Protein AF-0000000079764086 (afdb_homodimer)

Foldseek 3Di:
DLQCVLVVLCVVQPHDLVRLCVQLVHDSVVNNCCNVVNDPDALSSLQSSCQSSQAFSQCSQCPPVLLPLCPDPPPDDLQPQAFFDPVSWRWDDGPPFQKIKTKGGHQAHSVRDGDQKTKIKIKAAAFGKPDPFWHFRAPKKKKKAWQDAWKWKDWDPDIDIAHHGDMDIGGGPITMIMHGNGNGITMMMMMIRGRRD/DLQCVLVVLCVVQPHDLVRLCVQLVHDSVVNVCCNVVVDPDALSSLQSSCQSSQAFSQCSQCPPVLLPLCPDPPPDDLQPQAAFDPVSWRWDDGPPFQKIKTKGGHQAHSVRDGDQKTKIKIKAAAFGKPDPFWHFRAPKKKKKAWQDAWKWKDWDPDIDIAHHGDMDIGGGPITMIMHGNGNGMTMMMMMIRGRRD

Radius of gyration: 22.34 Å; Cα contacts (8 Å, |Δi|>4): 907; chains: 2; bounding box: 45×71×51 Å

Secondary structure (DSSP, 8-state):
-HHHHHHHHHHHTT--HHHHHHHHT--HHHHHHHHTTSSPPPHHHHHHHHHHHTS-HHHHHHTTTTTS----S----GGGGGEE-GGG-EEEE-TTSSEEEEE-S-SB-TTSPBPS-EEEEEEE-TT-BS-SS-B--SS--EEEEEEESEEEEEETTEEEEEETT-EEEE-TT--EEEEE-SSS-EEEEEEESS---/-HHHHHHHHHHHTT--HHHHHHHHT--HHHHHHHHTTSSPPPHHHHHHHHHHHTS-HHHHHHTTTTTS----S----GGGGGEE-GGG-EEEE-TTSSEEEEE-S-SB-TTSPBPS-EEEEEEE-TT-BS-SS-B--SS--EEEEEEESEEEEEETTEEEEEETT-EEEE-TT--EEEEE-SSS-EEEEEEESS---

Sequence (394 aa):
MYGSRIREMRKKRGLTLKEVAEATGYTIGHISQIERDLKSPSLVALRKIAACLDCSEVWLIMGDSELSVESSEEKNNSKETYLVRKEKRIPMKIPEIDVSYSIFTPSKLPDSKEAQMTGLIVRLNPNTWVTEQMISHGNYDESLLLLKGELELRMDNSTYVIHEGDSFYIPKNCLHNYMNTSDEEATIIVYFSQLVYMYGSRIREMRKKRGLTLKEVAEATGYTIGHISQIERDLKSPSLVALRKIAACLDCSEVWLIMGDSELSVESSEEKNNSKETYLVRKEKRIPMKIPEIDVSYSIFTPSKLPDSKEAQMTGLIVRLNPNTWVTEQMISHGNYDESLLLLKGELELRMDNSTYVIHEGDSFYIPKNCLHNYMNTSDEEATIIVYFSQLVY

Nearest PDB structures (foldseek):
  6o2d-assembly1_A  TM=9.351E-01  e=8.372E-08  Schizosaccharomyces pombe
  6o2d-assembly1_B  TM=9.436E-01  e=1.003E-07  Schizosaccharomyces pombe
  5fq0-assembly1_A  TM=8.465E-01  e=7.064E-09  Halomonas sp.
  5fpx-assembly1_A  TM=8.410E-01  e=8.465E-09  Yersinia enterocolitica subsp. enterocolitica 8081
  2gu9-assembly1_B  TM=8.066E-01  e=5.489E-08  Xanthomonas campestris

Structure (mmCIF, N/CA/C/O backbone):
data_AF-0000000079764086-model_v1
#
loop_
_entity.id
_entity.type
_entity.pdbx_description
1 polymer 'XRE family transcriptional regulator'
#
loop_
_atom_site.group_PDB
_atom_site.id
_atom_site.type_symbol
_atom_site.label_atom_id
_atom_site.label_alt_id
_atom_site.label_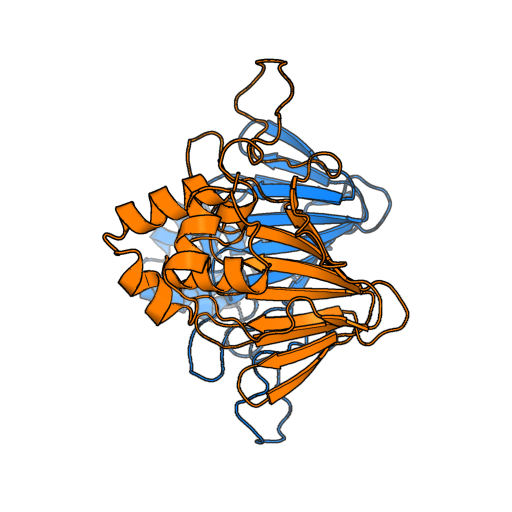comp_id
_atom_site.label_asym_id
_atom_site.label_entity_id
_atom_site.label_seq_id
_atom_site.pdbx_PDB_ins_code
_atom_site.Cartn_x
_atom_site.Cartn_y
_atom_site.Cartn_z
_atom_site.occupancy
_atom_site.B_iso_or_equiv
_atom_site.auth_seq_id
_atom_site.auth_comp_id
_atom_site.auth_asym_id
_atom_site.auth_atom_id
_atom_site.pdbx_PDB_model_num
ATOM 1 N N . MET A 1 1 ? -7.965 26.75 -2.096 1 57.19 1 MET A N 1
ATOM 2 C CA . MET A 1 1 ? -7.59 27.094 -0.727 1 57.19 1 MET A CA 1
ATOM 3 C C . MET A 1 1 ? -8.188 26.109 0.267 1 57.19 1 MET A C 1
ATOM 5 O O . MET A 1 1 ? -9.219 25.5 -0.009 1 57.19 1 MET A O 1
ATOM 9 N N . TYR A 1 2 ? -7.457 25.703 1.387 1 72.12 2 TYR A N 1
ATOM 10 C CA . TYR A 1 2 ? -7.828 24.656 2.332 1 72.12 2 TYR A CA 1
ATOM 11 C C . TYR A 1 2 ? -9.039 25.062 3.156 1 72.12 2 TYR A C 1
ATOM 13 O O . TYR A 1 2 ? -9.812 24.219 3.607 1 72.12 2 TYR A O 1
ATOM 21 N N . GLY A 1 3 ? -9.289 26.438 3.16 1 82.62 3 GLY A N 1
ATOM 22 C CA . GLY A 1 3 ? -10.281 26.938 4.09 1 82.62 3 GLY A CA 1
ATOM 23 C C . GLY A 1 3 ? -11.695 26.516 3.736 1 82.62 3 GLY A C 1
ATOM 24 O O . GLY A 1 3 ? -12.453 26.078 4.605 1 82.62 3 GLY A O 1
ATOM 25 N N . SER A 1 4 ? -11.977 26.609 2.471 1 85.5 4 SER A N 1
ATOM 26 C CA . SER A 1 4 ? -13.328 26.266 2.039 1 85.5 4 SER A CA 1
ATOM 27 C C . SER A 1 4 ? -13.609 24.781 2.248 1 85.5 4 SER A C 1
ATOM 29 O O . SER A 1 4 ? -14.727 24.391 2.598 1 85.5 4 SER A O 1
ATOM 31 N N . ARG A 1 5 ? -12.633 24 2.086 1 82 5 ARG A N 1
ATOM 32 C CA . ARG A 1 5 ? -12.797 22.562 2.264 1 82 5 ARG A CA 1
ATOM 33 C C . ARG A 1 5 ? -12.984 22.203 3.736 1 82 5 ARG A C 1
ATOM 35 O O . ARG A 1 5 ? -13.797 21.328 4.07 1 82 5 ARG A O 1
ATOM 42 N N . ILE A 1 6 ? -12.297 22.906 4.488 1 88.25 6 ILE A N 1
ATOM 43 C CA . ILE A 1 6 ? -12.43 22.719 5.926 1 88.25 6 ILE A CA 1
ATOM 44 C C . ILE A 1 6 ? -13.844 23.078 6.371 1 88.25 6 ILE A C 1
ATOM 46 O O . ILE A 1 6 ? -14.492 22.328 7.102 1 88.25 6 ILE A O 1
ATOM 50 N N . ARG A 1 7 ? -14.258 24.188 5.852 1 89.94 7 ARG A N 1
ATOM 51 C CA . ARG A 1 7 ? -15.602 24.656 6.18 1 89.94 7 ARG A CA 1
ATOM 52 C C . ARG A 1 7 ? -16.656 23.656 5.699 1 89.94 7 ARG A C 1
ATOM 54 O O . ARG A 1 7 ? -17.578 23.328 6.438 1 89.94 7 ARG A O 1
ATOM 61 N N . GLU A 1 8 ? -16.5 23.219 4.543 1 87.25 8 GLU A N 1
ATOM 62 C CA . GLU A 1 8 ? -17.438 22.266 3.949 1 87.25 8 GLU A CA 1
ATOM 63 C C . GLU A 1 8 ? -17.5 20.969 4.762 1 87.25 8 GLU A C 1
ATOM 65 O O . GLU A 1 8 ? -18.578 20.469 5.051 1 87.25 8 GLU A O 1
ATOM 70 N N . MET A 1 9 ? -16.375 20.469 5.09 1 86.31 9 MET A N 1
ATOM 71 C CA . MET A 1 9 ? -16.328 19.219 5.844 1 86.31 9 MET A CA 1
ATOM 72 C C . MET A 1 9 ? -16.906 19.406 7.242 1 86.31 9 MET A C 1
ATOM 74 O O . MET A 1 9 ? -17.594 18.531 7.758 1 86.31 9 MET A O 1
ATOM 78 N N . ARG A 1 10 ? -16.562 20.547 7.871 1 91.62 10 ARG A N 1
ATOM 79 C CA . ARG A 1 10 ? -17.125 20.844 9.188 1 91.62 10 ARG A CA 1
ATOM 80 C C . ARG A 1 10 ? -18.641 20.844 9.141 1 91.62 10 ARG A C 1
ATOM 82 O O . ARG A 1 10 ? -19.297 20.219 9.984 1 91.62 10 ARG A O 1
ATOM 89 N N . LYS A 1 11 ? -19.156 21.438 8.133 1 92.31 11 LYS A N 1
ATOM 90 C CA . LYS A 1 11 ? -20.609 21.516 7.977 1 92.31 11 LYS A CA 1
ATOM 91 C C . LYS A 1 11 ? -21.203 20.141 7.68 1 92.31 11 LYS A C 1
ATOM 93 O O . LYS A 1 11 ? -22.266 19.797 8.211 1 92.31 11 LYS A O 1
ATOM 98 N N . LYS A 1 12 ? -20.578 19.484 6.883 1 86.88 12 LYS A N 1
ATOM 99 C CA . LYS A 1 12 ? -21.031 18.125 6.535 1 86.88 12 LYS A CA 1
ATOM 100 C C . LYS A 1 12 ? -21.109 17.234 7.77 1 86.88 12 LYS A C 1
ATOM 102 O O . LYS A 1 12 ? -22 16.391 7.871 1 86.88 12 LYS A O 1
ATOM 107 N N . ARG A 1 13 ? -20.219 17.469 8.68 1 88.12 13 ARG A N 1
ATOM 108 C CA . ARG A 1 13 ? -20.156 16.656 9.891 1 88.12 13 ARG A CA 1
ATOM 109 C C . ARG A 1 13 ? -21.062 17.234 10.977 1 88.12 13 ARG A C 1
ATOM 111 O O . ARG A 1 13 ? -21.156 16.672 12.07 1 88.12 13 ARG A O 1
ATOM 118 N N . GLY A 1 14 ? -21.625 18.453 10.648 1 91.69 14 GLY A N 1
ATOM 119 C CA . GLY A 1 14 ? -22.531 19.094 11.578 1 91.69 14 GLY A CA 1
ATOM 120 C C . GLY A 1 14 ? -21.828 19.703 12.773 1 91.69 14 GLY A C 1
ATOM 121 O O . GLY A 1 14 ? -22.406 19.828 13.852 1 91.69 14 GLY A O 1
ATOM 122 N N . LEU A 1 15 ? -20.672 20 12.617 1 94 15 LEU A N 1
ATOM 123 C CA . LEU A 1 15 ? -19.906 20.562 13.734 1 94 15 LEU A CA 1
ATOM 124 C C . LEU A 1 15 ? -19.906 22.078 13.688 1 94 15 LEU A C 1
ATOM 126 O O . LEU A 1 15 ? -19.844 22.672 12.609 1 94 15 LEU A O 1
ATOM 130 N N . THR A 1 16 ? -19.953 22.688 14.875 1 94.62 16 THR A N 1
ATOM 131 C CA . THR A 1 16 ? -19.766 24.125 14.984 1 94.62 16 THR A CA 1
ATOM 132 C C . THR A 1 16 ? -18.297 24.5 15.047 1 94.62 16 THR A C 1
ATOM 134 O O . THR A 1 16 ? -17.438 23.625 15.266 1 94.62 16 THR A O 1
ATOM 137 N N . LEU A 1 17 ? -18.094 25.781 14.812 1 94.69 17 LEU A N 1
ATOM 138 C CA . LEU A 1 17 ? -16.719 26.25 14.969 1 94.69 17 LEU A CA 1
ATOM 139 C C . LEU A 1 17 ? -16.203 26 16.391 1 94.69 17 LEU A C 1
ATOM 141 O O . LEU A 1 17 ? -15.039 25.641 16.578 1 94.69 17 LEU A O 1
ATOM 145 N N . LYS A 1 18 ? -17.078 26.094 17.312 1 94.81 18 LYS A N 1
ATOM 146 C CA . LYS A 1 18 ? -16.75 25.875 18.719 1 94.81 18 LYS A CA 1
ATOM 147 C C . LYS A 1 18 ? -16.328 24.422 18.953 1 94.81 18 LYS A C 1
ATOM 149 O O . LYS A 1 18 ? -15.344 24.156 19.641 1 94.81 18 LYS A O 1
ATOM 154 N N . GLU A 1 19 ? -17.031 23.609 18.406 1 94.38 19 GLU A N 1
ATOM 155 C CA . GLU A 1 19 ? -16.75 22.188 18.578 1 94.38 19 GLU A CA 1
ATOM 156 C C . GLU A 1 19 ? -15.414 21.797 17.938 1 94.38 19 GLU A C 1
ATOM 158 O O . GLU A 1 19 ? -14.656 21.016 18.516 1 94.38 19 GLU A O 1
ATOM 163 N N . VAL A 1 20 ? -15.117 22.344 16.797 1 94.25 20 VAL A N 1
ATOM 164 C CA . VAL A 1 20 ? -13.844 22.078 16.141 1 94.25 20 VAL A CA 1
ATOM 165 C C . VAL A 1 20 ? -12.703 22.672 16.969 1 94.25 20 VAL A C 1
ATOM 167 O O . VAL A 1 20 ? -11.664 22.031 17.156 1 94.25 20 VAL A O 1
ATOM 170 N N . ALA A 1 21 ? -12.922 23.875 17.484 1 93.56 21 ALA A N 1
ATOM 171 C CA . ALA A 1 21 ? -11.922 24.547 18.297 1 93.56 21 ALA A CA 1
ATOM 172 C C . ALA A 1 21 ? -11.602 23.719 19.547 1 93.56 21 ALA A C 1
ATOM 174 O O . ALA A 1 21 ? -10.43 23.5 19.875 1 93.56 21 ALA A O 1
ATOM 175 N N . GLU A 1 22 ? -12.547 23.234 20.172 1 92.56 22 GLU A N 1
ATOM 176 C CA . GLU A 1 22 ? -12.375 22.438 21.375 1 92.56 22 GLU A CA 1
ATOM 177 C C . GLU A 1 22 ? -11.648 21.125 21.078 1 92.56 22 GLU A C 1
ATOM 179 O O . GLU A 1 22 ? -10.758 20.719 21.812 1 92.56 22 GLU A O 1
ATOM 184 N N . ALA A 1 23 ? -12.047 20.594 20 1 88.44 23 ALA A N 1
ATOM 185 C CA . ALA A 1 23 ? -11.484 19.297 19.641 1 88.44 23 ALA A CA 1
ATOM 186 C C . ALA A 1 23 ? -10.023 19.422 19.219 1 88.44 23 ALA A C 1
ATOM 188 O O . ALA A 1 23 ? -9.227 18.5 19.391 1 88.44 23 ALA A O 1
ATOM 189 N N . THR A 1 24 ? -9.68 20.516 18.641 1 89.06 24 THR A N 1
ATOM 190 C CA . THR A 1 24 ? -8.352 20.688 18.047 1 89.06 24 THR A CA 1
ATOM 191 C C . THR A 1 24 ? -7.434 21.422 19.016 1 89.06 24 THR A C 1
ATOM 193 O O . THR A 1 24 ? -6.215 21.438 18.828 1 89.06 24 THR A O 1
ATOM 196 N N . GLY A 1 25 ? -8.031 22.172 19.969 1 89 25 GLY A N 1
ATOM 197 C CA . GLY A 1 25 ? -7.25 22.953 20.922 1 89 25 GLY A CA 1
ATOM 198 C C . GLY A 1 25 ? -6.926 24.344 20.422 1 89 25 GLY A C 1
ATOM 199 O O . GLY A 1 25 ? -6.074 25.031 21 1 89 25 GLY A O 1
ATOM 200 N N . TYR A 1 26 ? -7.512 24.719 19.359 1 90.44 26 TYR A N 1
ATOM 201 C CA . TYR A 1 26 ? -7.336 26.062 18.828 1 90.44 26 TYR A CA 1
ATOM 202 C C . TYR A 1 26 ? -8.492 26.969 19.234 1 90.44 26 TYR A C 1
ATOM 204 O O . TYR A 1 26 ? -9.508 26.5 19.75 1 90.44 26 TYR A O 1
ATOM 212 N N . THR A 1 27 ? -8.312 28.219 19.062 1 93.25 27 THR A N 1
ATOM 213 C CA . THR A 1 27 ? -9.391 29.156 19.359 1 93.25 27 THR A CA 1
ATOM 214 C C . THR A 1 27 ? -10.391 29.203 18.203 1 93.25 27 THR A C 1
ATOM 216 O O . THR A 1 27 ? -10.055 28.875 17.062 1 93.25 27 THR A O 1
ATOM 219 N N . ILE A 1 28 ? -11.586 29.531 18.594 1 94.62 28 ILE A N 1
ATOM 220 C CA . ILE A 1 28 ? -12.641 29.688 17.594 1 94.62 28 ILE A CA 1
ATOM 221 C C . ILE A 1 28 ? -12.188 30.672 16.516 1 94.62 28 ILE A C 1
ATOM 223 O O . ILE A 1 28 ? -12.414 30.438 15.328 1 94.62 28 ILE A O 1
ATOM 227 N N . GLY A 1 29 ? -11.562 31.672 16.938 1 94.12 29 GLY A N 1
ATOM 228 C CA . GLY A 1 29 ? -11.062 32.656 16 1 94.12 29 GLY A CA 1
ATOM 229 C C . GLY A 1 29 ? -10.039 32.125 15.023 1 94.12 29 GLY A C 1
ATOM 230 O O . GLY A 1 29 ? -10.078 32.438 13.836 1 94.12 29 GLY A O 1
ATOM 231 N N . HIS A 1 30 ? -9.156 31.375 15.555 1 92.5 30 HIS A N 1
ATOM 232 C CA . HIS A 1 30 ? -8.117 30.781 14.727 1 92.5 30 HIS A CA 1
ATOM 233 C C . HIS A 1 30 ? -8.727 29.875 13.648 1 92.5 30 HIS A C 1
ATOM 235 O O . HIS A 1 30 ? -8.367 29.984 12.477 1 92.5 30 HIS A O 1
ATOM 241 N N . ILE A 1 31 ? -9.656 29.062 14.016 1 94.06 31 ILE A N 1
ATOM 242 C CA . ILE A 1 31 ? -10.32 28.156 13.078 1 94.06 31 ILE A CA 1
ATOM 243 C C . ILE A 1 31 ? -11.094 28.969 12.039 1 94.06 31 ILE A C 1
ATOM 245 O O . ILE A 1 31 ? -11.062 28.656 10.852 1 94.06 31 ILE A O 1
ATOM 249 N N . SER A 1 32 ? -11.75 29.938 12.5 1 93.62 32 SER A N 1
ATOM 250 C CA . SER A 1 32 ? -12.516 30.797 11.609 1 93.62 32 SER A CA 1
ATOM 251 C C . SER A 1 32 ? -11.617 31.453 10.555 1 93.62 32 SER A C 1
ATOM 253 O O . SER A 1 32 ? -11.977 31.5 9.375 1 93.62 32 SER A O 1
ATOM 255 N N . GLN A 1 33 ? -10.508 31.891 11.023 1 92.5 33 GLN A N 1
ATOM 256 C CA . GLN A 1 33 ? -9.578 32.531 10.094 1 92.5 33 GLN A CA 1
ATOM 257 C C . GLN A 1 33 ? -9.078 31.531 9.047 1 92.5 33 GLN A C 1
ATOM 259 O O . GLN A 1 33 ? -8.898 31.891 7.883 1 92.5 33 GLN A O 1
ATOM 264 N N . ILE A 1 34 ? -8.836 30.359 9.422 1 88.69 34 ILE A N 1
ATOM 265 C CA . ILE A 1 34 ? -8.375 29.312 8.516 1 88.69 34 ILE A CA 1
ATOM 266 C C . ILE A 1 34 ? -9.461 29.016 7.484 1 88.69 34 ILE A C 1
ATOM 268 O O . ILE A 1 34 ? -9.188 28.953 6.281 1 88.69 34 ILE A O 1
ATOM 272 N N . GLU A 1 35 ? -10.672 28.891 8.016 1 92.62 35 GLU A N 1
ATOM 273 C CA . GLU A 1 35 ? -11.773 28.562 7.121 1 92.62 35 GLU A CA 1
ATOM 274 C C . GLU A 1 35 ? -12.016 29.672 6.105 1 92.62 35 GLU A C 1
ATOM 276 O O . GLU A 1 35 ? -12.516 29.438 5.008 1 92.62 35 GLU A O 1
ATOM 281 N N . ARG A 1 36 ? -11.656 30.828 6.48 1 90.25 36 ARG A N 1
ATOM 282 C CA . ARG A 1 36 ? -11.867 31.984 5.625 1 90.25 36 ARG A CA 1
ATOM 283 C C . ARG A 1 36 ? -10.625 32.312 4.805 1 90.25 36 ARG A C 1
ATOM 285 O O . ARG A 1 36 ? -10.555 33.344 4.137 1 90.25 36 ARG A O 1
ATOM 292 N N . ASP A 1 37 ? -9.703 31.547 4.918 1 85.06 37 ASP A N 1
ATOM 293 C CA . ASP A 1 37 ? -8.445 31.656 4.184 1 85.06 37 ASP A CA 1
ATOM 294 C C . ASP A 1 37 ? -7.711 32.938 4.562 1 85.06 37 ASP A C 1
ATOM 296 O O . ASP A 1 37 ? -7.043 33.562 3.725 1 85.06 37 ASP A O 1
ATOM 300 N N . LEU A 1 38 ? -7.887 33.375 5.727 1 86.69 38 LEU A N 1
ATOM 301 C CA . LEU A 1 38 ? -7.184 34.531 6.238 1 86.69 38 LEU A CA 1
ATOM 302 C C . LEU A 1 38 ? -5.875 34.156 6.914 1 86.69 38 LEU A C 1
ATOM 304 O O . LEU A 1 38 ? -4.988 34.969 7.105 1 86.69 38 LEU A O 1
ATOM 308 N N . LYS A 1 39 ? -5.805 32.969 7.348 1 81.06 39 LYS A N 1
ATOM 309 C CA . LYS A 1 39 ? -4.602 32.375 7.934 1 81.06 39 LYS A CA 1
ATOM 310 C C . LYS A 1 39 ? -4.324 30.984 7.348 1 81.06 39 LYS A C 1
ATOM 312 O O . LYS A 1 39 ? -5.23 30.156 7.246 1 81.06 39 LYS A O 1
ATOM 317 N N . SER A 1 40 ? -3.152 30.766 6.918 1 74.88 40 SER A N 1
ATOM 318 C CA . SER A 1 40 ? -2.768 29.438 6.453 1 74.88 40 SER A CA 1
ATOM 319 C C . SER A 1 40 ? -2.461 28.5 7.625 1 74.88 40 SER A C 1
ATOM 321 O O . SER A 1 40 ? -1.66 28.844 8.5 1 74.88 40 SER A O 1
ATOM 323 N N . PRO A 1 41 ? -3.176 27.453 7.645 1 75.5 41 PRO A N 1
ATOM 324 C CA . PRO A 1 41 ? -2.9 26.547 8.758 1 75.5 41 PRO A CA 1
ATOM 325 C C . PRO A 1 41 ? -1.528 25.891 8.656 1 75.5 41 PRO A C 1
ATOM 327 O O . PRO A 1 41 ? -1.003 25.719 7.551 1 75.5 41 PRO A O 1
ATOM 330 N N . SER A 1 42 ? -0.991 25.688 9.859 1 66.5 42 SER A N 1
ATOM 331 C CA . SER A 1 42 ? 0.181 24.828 9.914 1 66.5 42 SER A CA 1
ATOM 332 C C . SER A 1 42 ? -0.185 23.375 9.594 1 66.5 42 SER A C 1
ATOM 334 O O . SER A 1 42 ? -1.365 23.031 9.547 1 66.5 42 SER A O 1
ATOM 336 N N . LEU A 1 43 ? 0.8 22.547 9.336 1 63.72 43 LEU A N 1
ATOM 337 C CA . LEU A 1 43 ? 0.548 21.141 9.07 1 63.72 43 LEU A CA 1
ATOM 338 C C . LEU A 1 43 ? -0.095 20.469 10.281 1 63.72 43 LEU A C 1
ATOM 340 O O . LEU A 1 43 ? -1.003 19.641 10.133 1 63.72 43 LEU A O 1
ATOM 344 N N . VAL A 1 44 ? 0.4 20.969 11.367 1 65.75 44 VAL A N 1
ATOM 345 C CA . VAL A 1 44 ? -0.146 20.406 12.594 1 65.75 44 VAL A CA 1
ATOM 346 C C . VAL A 1 44 ? -1.624 20.766 12.719 1 65.75 44 VAL A C 1
ATOM 348 O O . VAL A 1 44 ? -2.453 19.906 13.039 1 65.75 44 VAL A O 1
ATOM 351 N N . ALA A 1 45 ? -1.869 22.031 12.453 1 74.75 45 ALA A N 1
ATOM 352 C CA . ALA A 1 45 ? -3.258 22.469 12.523 1 74.75 45 ALA A CA 1
ATOM 353 C C . ALA A 1 45 ? -4.129 21.734 11.523 1 74.75 45 ALA A C 1
ATOM 355 O O . ALA A 1 45 ? -5.234 21.297 11.852 1 74.75 45 ALA A O 1
ATOM 356 N N . LEU A 1 46 ? -3.6 21.531 10.312 1 74.31 46 LEU A N 1
ATOM 357 C CA . LEU A 1 46 ? -4.355 20.859 9.258 1 74.31 46 LEU A CA 1
ATOM 358 C C . LEU A 1 46 ? -4.625 19.406 9.625 1 74.31 46 LEU A C 1
ATOM 360 O O . LEU A 1 46 ? -5.723 18.891 9.391 1 74.31 46 LEU A O 1
ATOM 364 N N . ARG A 1 47 ? -3.705 18.906 10.156 1 70.69 47 ARG A N 1
ATOM 365 C CA . ARG A 1 47 ? -3.84 17.5 10.562 1 70.69 47 ARG A CA 1
ATOM 366 C C . ARG A 1 47 ? -4.875 17.359 11.672 1 70.69 47 ARG A C 1
ATOM 368 O O . ARG A 1 47 ? -5.703 16.438 11.641 1 70.69 47 ARG A O 1
ATOM 375 N N . LYS A 1 48 ? -4.738 18.219 12.672 1 76.56 48 LYS A N 1
ATOM 376 C CA . LYS A 1 48 ? -5.715 18.188 13.766 1 76.56 48 LYS A CA 1
ATOM 377 C C . LYS A 1 48 ? -7.129 18.422 13.242 1 76.56 48 LYS A C 1
ATOM 379 O O . LYS A 1 48 ? -8.07 17.734 13.664 1 76.56 48 LYS A O 1
ATOM 384 N N . ILE A 1 49 ? -7.152 19.359 12.344 1 85 49 ILE A N 1
ATOM 385 C CA . ILE A 1 49 ? -8.453 19.672 11.773 1 85 49 ILE A CA 1
ATOM 386 C C . ILE A 1 49 ? -8.969 18.484 10.969 1 85 49 ILE A C 1
ATOM 388 O O . ILE A 1 49 ? -10.133 18.094 11.102 1 85 49 ILE A O 1
ATOM 392 N N . ALA A 1 50 ? -8.086 17.938 10.227 1 80.44 50 ALA A N 1
ATOM 393 C CA . ALA A 1 50 ? -8.469 16.781 9.414 1 80.44 50 ALA A CA 1
ATOM 394 C C . ALA A 1 50 ? -8.93 15.625 10.297 1 80.44 50 ALA A C 1
ATOM 396 O O . ALA A 1 50 ? -9.93 14.961 9.992 1 80.44 50 ALA A O 1
ATOM 397 N N . ALA A 1 51 ? -8.242 15.414 11.32 1 74.62 51 ALA A N 1
ATOM 398 C CA . ALA A 1 51 ? -8.602 14.359 12.266 1 74.62 51 ALA A CA 1
ATOM 399 C C . ALA A 1 51 ? -9.953 14.633 12.906 1 74.62 51 ALA A C 1
ATOM 401 O O . ALA A 1 51 ? -10.789 13.727 13.008 1 74.62 51 ALA A O 1
ATOM 402 N N . CYS A 1 52 ? -10.109 15.836 13.305 1 81.62 52 CYS A N 1
ATOM 403 C CA . CYS A 1 52 ? -11.367 16.25 13.914 1 81.62 52 CYS A CA 1
ATOM 404 C C . CYS A 1 52 ? -12.531 16.047 12.953 1 81.62 52 CYS A C 1
ATOM 406 O O . CYS A 1 52 ? -13.609 15.617 13.367 1 81.62 52 CYS A O 1
ATOM 408 N N . LEU A 1 53 ? -12.242 16.344 11.719 1 85.06 53 LEU A N 1
ATOM 409 C CA . LEU A 1 53 ? -13.297 16.297 10.719 1 85.06 53 LEU A CA 1
ATOM 410 C C . LEU A 1 53 ? -13.383 14.914 10.086 1 85.06 53 LEU A C 1
ATOM 412 O O . LEU A 1 53 ? -14.242 14.672 9.234 1 85.06 53 LEU A O 1
ATOM 416 N N . ASP A 1 54 ? -12.508 14.117 10.5 1 75.06 54 ASP A N 1
ATOM 417 C CA . ASP A 1 54 ? -12.461 12.742 10.008 1 75.06 54 ASP A CA 1
ATOM 418 C C . ASP A 1 54 ? -12.32 12.711 8.484 1 75.06 54 ASP A C 1
ATOM 420 O O . ASP A 1 54 ? -13.094 12.047 7.801 1 75.06 54 ASP A O 1
ATOM 424 N N . CYS A 1 55 ? -11.438 13.516 8.016 1 71.12 55 CYS A N 1
ATOM 425 C CA . CYS A 1 55 ? -11.195 13.539 6.578 1 71.12 55 CYS A CA 1
ATOM 426 C C . CYS A 1 55 ? -9.695 13.484 6.285 1 71.12 55 CYS A C 1
ATOM 428 O O . CYS A 1 55 ? -8.875 13.547 7.199 1 71.12 55 CYS A O 1
ATOM 430 N N . SER A 1 56 ? -9.484 13.273 5.066 1 63.56 56 SER A N 1
ATOM 431 C CA . SER A 1 56 ? -8.109 13.156 4.609 1 63.56 56 SER A CA 1
ATOM 432 C C . SER A 1 56 ? -7.383 14.5 4.68 1 63.56 56 SER A C 1
ATOM 434 O O . SER A 1 56 ? -7.91 15.516 4.238 1 63.56 56 SER A O 1
ATOM 436 N N . GLU A 1 57 ? -6.273 14.438 5.363 1 67.25 57 GLU A N 1
ATOM 437 C CA . GLU A 1 57 ? -5.402 15.609 5.367 1 67.25 57 GLU A CA 1
ATOM 438 C C . GLU A 1 57 ? -4.992 15.992 3.947 1 67.25 57 GLU A C 1
ATOM 440 O O . GLU A 1 57 ? -4.898 17.172 3.625 1 67.25 57 GLU A O 1
ATOM 445 N N . VAL A 1 58 ? -4.82 15.016 3.275 1 60.47 58 VAL A N 1
ATOM 446 C CA . VAL A 1 58 ? -4.3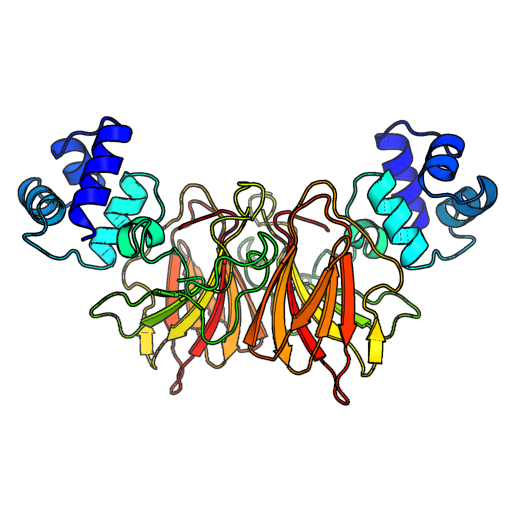67 15.234 1.905 1 60.47 58 VAL A CA 1
ATOM 447 C C . VAL A 1 58 ? -5.461 15.945 1.11 1 60.47 58 VAL A C 1
ATOM 449 O O . VAL A 1 58 ? -5.184 16.891 0.367 1 60.47 58 VAL A O 1
ATOM 452 N N . TRP A 1 59 ? -6.594 15.469 1.296 1 64.5 59 TRP A N 1
ATOM 453 C CA . TRP A 1 59 ? -7.719 16.094 0.607 1 64.5 59 TRP A CA 1
ATOM 454 C C . TRP A 1 59 ? -7.867 17.562 1.026 1 64.5 59 TRP A C 1
ATOM 456 O O . TRP A 1 59 ? -8.148 18.422 0.195 1 64.5 59 TRP A O 1
ATOM 466 N N . LEU A 1 60 ? -7.676 17.781 2.271 1 71.25 60 LEU A N 1
ATOM 467 C CA . LEU A 1 60 ? -7.797 19.156 2.754 1 71.25 60 LEU A CA 1
ATOM 468 C C . LEU A 1 60 ? -6.758 20.047 2.098 1 71.25 60 LEU A C 1
ATOM 470 O O . LEU A 1 60 ? -7.039 21.219 1.793 1 71.25 60 LEU A O 1
ATOM 474 N N . ILE A 1 61 ? -5.656 19.406 1.88 1 65.25 61 ILE A N 1
ATOM 475 C CA . ILE A 1 61 ? -4.535 20.188 1.357 1 65.25 61 ILE A CA 1
ATOM 476 C C . ILE A 1 61 ? -4.672 20.328 -0.155 1 65.25 61 ILE A C 1
ATOM 478 O O . ILE A 1 61 ? -4.496 21.422 -0.694 1 65.25 61 ILE A O 1
ATOM 482 N N . MET A 1 62 ? -4.98 19.281 -0.789 1 61.94 62 MET A N 1
ATOM 483 C CA . MET A 1 62 ? -4.887 19.266 -2.246 1 61.94 62 MET A CA 1
ATOM 484 C C . MET A 1 62 ? -6.219 19.625 -2.883 1 61.94 62 MET A C 1
ATOM 486 O O . MET A 1 62 ? -6.258 20.125 -4.012 1 61.94 62 MET A O 1
ATOM 490 N N . GLY A 1 63 ? -7.242 19.625 -2.219 1 57.59 63 GLY A N 1
ATOM 491 C CA . GLY A 1 63 ? -8.555 19.828 -2.82 1 57.59 63 GLY A CA 1
ATOM 492 C C . GLY A 1 63 ? -8.844 18.859 -3.949 1 57.59 63 GLY A C 1
ATOM 493 O O . GLY A 1 63 ? -8.07 17.938 -4.191 1 57.59 63 GLY A O 1
ATOM 494 N N . ASP A 1 64 ? -10.102 18.875 -4.57 1 52.03 64 ASP A N 1
ATOM 495 C CA . ASP A 1 64 ? -10.547 18.031 -5.676 1 52.03 64 ASP A CA 1
ATOM 496 C C . ASP A 1 64 ? -9.695 18.266 -6.922 1 52.03 64 ASP A C 1
ATOM 498 O O . ASP A 1 64 ? -9.445 17.344 -7.695 1 52.03 64 ASP A O 1
ATOM 502 N N . SER A 1 65 ? -9.539 19.547 -7.227 1 47.91 65 SER A N 1
ATOM 503 C CA . SER A 1 65 ? -9.047 19.906 -8.547 1 47.91 65 SER A CA 1
ATOM 504 C C . SER A 1 65 ? -7.652 19.359 -8.805 1 47.91 65 SER A C 1
ATOM 506 O O . SER A 1 65 ? -7.32 18.984 -9.93 1 47.91 65 SER A O 1
ATOM 508 N N . GLU A 1 66 ? -6.836 19.641 -7.969 1 47.84 66 GLU A N 1
ATOM 509 C CA . GLU A 1 66 ? -5.441 19.312 -8.258 1 47.84 66 GLU A CA 1
ATOM 510 C C . GLU A 1 66 ? -5.207 17.812 -8.219 1 47.84 66 GLU A C 1
ATOM 512 O O . GLU A 1 66 ? -4.152 17.328 -8.633 1 47.84 66 GLU A O 1
ATOM 517 N N . LEU A 1 67 ? -6.059 17.266 -7.598 1 46.75 67 LEU A N 1
ATOM 518 C CA . LEU A 1 67 ? -5.961 15.805 -7.543 1 46.75 67 LEU A CA 1
ATOM 519 C C . LEU A 1 67 ? -6.262 15.188 -8.906 1 46.75 67 LEU A C 1
ATOM 521 O O . LEU A 1 67 ? -6.113 13.977 -9.086 1 46.75 67 LEU A O 1
ATOM 525 N N . SER A 1 68 ? -6.965 16.094 -9.719 1 40.69 68 SER A N 1
ATOM 526 C CA . SER A 1 68 ? -7.191 15.539 -11.055 1 40.69 68 SER A CA 1
ATOM 527 C C . SER A 1 68 ? -5.883 15.422 -11.828 1 40.69 68 SER A C 1
ATOM 529 O O . SER A 1 68 ? -5.199 16.422 -12.062 1 40.69 68 SER A O 1
ATOM 531 N N . VAL A 1 69 ? -5.16 14.617 -11.43 1 39.12 69 VAL A N 1
ATOM 532 C CA . VAL A 1 69 ? -4.086 14.367 -12.383 1 39.12 69 VAL A CA 1
ATOM 533 C C . VAL A 1 69 ? -4.516 14.828 -13.773 1 39.12 69 VAL A C 1
ATOM 535 O O . VAL A 1 69 ? -5.59 14.453 -14.25 1 39.12 69 VAL A O 1
ATOM 538 N N . GLU A 1 70 ? -4.16 16.109 -14.039 1 34.72 70 GLU A N 1
ATOM 539 C CA . GLU A 1 70 ? -4.355 16.562 -15.414 1 34.72 70 GLU A CA 1
ATOM 540 C C . GLU A 1 70 ? -4.219 15.398 -16.391 1 34.72 70 GLU A C 1
ATOM 542 O O . GLU A 1 70 ? -3.121 14.875 -16.594 1 34.72 70 GLU A O 1
ATOM 547 N N . SER A 1 71 ? -5.09 14.453 -16.406 1 34.78 71 SER A N 1
ATOM 548 C CA . SER A 1 71 ? -5.07 13.82 -17.719 1 34.78 71 SER A CA 1
ATOM 549 C C . SER A 1 71 ? -4.941 14.859 -18.828 1 34.78 71 SER A C 1
ATOM 551 O O . SER A 1 71 ? -5.77 15.773 -18.938 1 34.78 71 SER A O 1
ATOM 553 N N . SER A 1 72 ? -3.896 15.531 -19.125 1 32.66 72 SER A N 1
ATOM 554 C CA . SER A 1 72 ? -3.93 16.281 -20.375 1 32.66 72 SER A CA 1
ATOM 555 C C . SER A 1 72 ? -5.16 15.93 -21.203 1 32.66 72 SER A C 1
ATOM 557 O O . SER A 1 72 ? -5.703 14.828 -21.078 1 32.66 72 SER A O 1
ATOM 559 N N . GLU A 1 73 ? -5.855 16.984 -21.969 1 33.31 73 GLU A N 1
ATOM 560 C CA . GLU A 1 73 ? -6.934 17.141 -22.938 1 33.31 73 GLU A CA 1
ATOM 561 C C . GLU A 1 73 ? -7.074 15.914 -23.828 1 33.31 73 GLU A C 1
ATOM 563 O O . GLU A 1 73 ? -7.906 15.883 -24.734 1 33.31 73 GLU A O 1
ATOM 568 N N . GLU A 1 74 ? -6.004 15.242 -24.375 1 33.72 74 GLU A N 1
ATOM 569 C CA . GLU A 1 74 ? -6.676 14.453 -25.406 1 33.72 74 GLU A CA 1
ATOM 570 C C . GLU A 1 74 ? -7.828 13.648 -24.812 1 33.72 74 GLU A C 1
ATOM 572 O O . GLU A 1 74 ? -7.625 12.828 -23.906 1 33.72 74 GLU A O 1
ATOM 577 N N . LYS A 1 75 ? -9.086 14.148 -24.578 1 37.31 75 LYS A N 1
ATOM 578 C CA . LYS A 1 75 ? -10.414 13.547 -24.484 1 37.31 75 LYS A CA 1
ATOM 579 C C . LYS A 1 75 ? -10.359 12.047 -24.719 1 37.31 75 LYS A C 1
ATOM 581 O O . LYS A 1 75 ? -11.391 11.414 -24.984 1 37.31 75 LYS A O 1
ATOM 586 N N . ASN A 1 76 ? -9.242 11.5 -25.188 1 34.72 76 ASN A N 1
ATOM 587 C CA . ASN A 1 76 ? -9.477 10.125 -25.625 1 34.72 76 ASN A CA 1
ATOM 588 C C . ASN A 1 76 ? -9.891 9.234 -24.469 1 34.72 76 ASN A C 1
ATOM 590 O O . ASN A 1 76 ? -9.836 9.648 -23.312 1 34.72 76 ASN A O 1
ATOM 594 N N . ASN A 1 77 ? -9.578 7.781 -24.547 1 36.56 77 ASN A N 1
ATOM 595 C CA . ASN A 1 77 ? -10.172 6.562 -24 1 36.56 77 ASN A CA 1
ATOM 596 C C . ASN A 1 77 ? -10.023 6.484 -22.484 1 36.56 77 ASN A C 1
ATOM 598 O O . ASN A 1 77 ? -8.953 6.781 -21.953 1 36.56 77 ASN A O 1
ATOM 602 N N . SER A 1 78 ? -11.109 6.379 -21.609 1 42.75 78 SER A N 1
ATOM 603 C CA . SER A 1 78 ? -11.484 5.887 -20.297 1 42.75 78 SER A CA 1
ATOM 604 C C . SER A 1 78 ? -10.359 5.066 -19.672 1 42.75 78 SER A C 1
ATOM 606 O O . SER A 1 78 ? -10.438 4.676 -18.5 1 42.75 78 SER A O 1
ATOM 608 N N . LYS A 1 79 ? -9.391 4.559 -20.453 1 46.94 79 LYS A N 1
ATOM 609 C CA . LYS A 1 79 ? -8.484 3.496 -20.031 1 46.94 79 LYS A CA 1
ATOM 610 C C . LYS A 1 79 ? -7.371 4.047 -19.141 1 46.94 79 LYS A C 1
ATOM 612 O O . LYS A 1 79 ? -6.656 3.287 -18.484 1 46.94 79 LYS A O 1
ATOM 617 N N . GLU A 1 80 ? -7.035 5.332 -19.109 1 52.66 80 GLU A N 1
ATOM 618 C CA . GLU A 1 80 ? -5.727 5.828 -18.688 1 52.66 80 GLU A CA 1
ATOM 619 C C . GLU A 1 80 ? -5.699 6.105 -17.188 1 52.66 80 GLU A C 1
ATOM 621 O O . GLU A 1 80 ? -4.648 6.426 -16.625 1 52.66 80 GLU A O 1
ATOM 626 N N . THR A 1 81 ? -6.68 5.598 -16.5 1 69.56 81 THR A N 1
ATOM 627 C CA . THR A 1 81 ? -6.766 6.027 -15.102 1 69.56 81 THR A CA 1
ATOM 628 C C . THR A 1 81 ? -6.078 5.027 -14.18 1 69.56 81 THR A C 1
ATOM 630 O O . THR A 1 81 ? -5.625 5.387 -13.094 1 69.56 81 THR A O 1
ATOM 633 N N . TYR A 1 82 ? -5.461 4.039 -14.742 1 82.06 82 TYR A N 1
ATOM 634 C CA . TYR A 1 82 ? -4.859 3.033 -13.875 1 82.06 82 TYR A CA 1
ATOM 635 C C . TYR A 1 82 ? -3.361 3.268 -13.727 1 82.06 82 TYR A C 1
ATOM 637 O O . TYR A 1 82 ? -2.75 2.812 -12.758 1 82.06 82 TYR A O 1
ATOM 645 N N . LEU A 1 83 ? -2.816 3.938 -14.805 1 81.62 83 LEU A N 1
ATOM 646 C CA . LEU A 1 83 ? -1.379 4.172 -14.875 1 81.62 83 LEU A CA 1
ATOM 647 C C . LEU A 1 83 ? -1.039 5.598 -14.461 1 81.62 83 LEU A C 1
ATOM 649 O O . LEU A 1 83 ? -1.58 6.559 -15.023 1 81.62 83 LEU A O 1
ATOM 653 N N . VAL A 1 84 ? -0.269 5.777 -13.453 1 82.25 84 VAL A N 1
ATOM 654 C CA . VAL A 1 84 ? 0.279 7.07 -13.07 1 82.25 84 VAL A CA 1
ATOM 655 C C . VAL A 1 84 ? 1.769 7.125 -13.398 1 82.25 84 VAL A C 1
ATOM 657 O O . VAL A 1 84 ? 2.576 6.434 -12.773 1 82.25 84 VAL A O 1
ATOM 660 N N . ARG A 1 85 ? 2.07 7.938 -14.367 1 81 85 ARG A N 1
ATOM 661 C CA . ARG A 1 85 ? 3.465 8.148 -14.742 1 81 85 ARG A CA 1
ATOM 662 C C . ARG A 1 85 ? 4.227 8.867 -13.633 1 81 85 ARG A C 1
ATOM 664 O O . ARG A 1 85 ? 3.662 9.711 -12.93 1 81 85 ARG A O 1
ATOM 671 N N . LYS A 1 86 ? 5.492 8.562 -13.625 1 81.62 86 LYS A N 1
ATOM 672 C CA . LYS A 1 86 ? 6.367 9.18 -12.633 1 81.62 86 LYS A CA 1
ATOM 673 C C . LYS A 1 86 ? 6.223 10.695 -12.641 1 81.62 86 LYS A C 1
ATOM 675 O O . LYS A 1 86 ? 6.102 11.32 -11.586 1 81.62 86 LYS A O 1
ATOM 680 N N . GLU A 1 87 ? 6.168 11.273 -13.805 1 82.75 87 GLU A N 1
ATOM 681 C CA . GLU A 1 87 ? 6.168 12.727 -13.945 1 82.75 87 GLU A CA 1
ATOM 682 C C . GLU A 1 87 ? 4.777 13.312 -13.695 1 82.75 87 GLU A C 1
ATOM 684 O O . GLU A 1 87 ? 4.621 14.523 -13.57 1 82.75 87 GLU A O 1
ATOM 689 N N . LYS A 1 88 ? 3.73 12.422 -13.516 1 77.38 88 LYS A N 1
ATOM 690 C CA . LYS A 1 88 ? 2.357 12.883 -13.344 1 77.38 88 LYS A CA 1
ATOM 691 C C . LYS A 1 88 ? 1.874 12.656 -11.914 1 77.38 88 LYS A C 1
ATOM 693 O O . LYS A 1 88 ? 0.69 12.836 -11.617 1 77.38 88 LYS A O 1
ATOM 698 N N . ARG A 1 89 ? 2.857 12.242 -11.117 1 77.69 89 ARG A N 1
ATOM 699 C CA . ARG A 1 89 ? 2.492 12.125 -9.711 1 77.69 89 ARG A CA 1
ATOM 700 C C . ARG A 1 89 ? 2.02 13.461 -9.156 1 77.69 89 ARG A C 1
ATOM 702 O O . ARG A 1 89 ? 2.441 14.523 -9.625 1 77.69 89 ARG A O 1
ATOM 709 N N . ILE A 1 90 ? 1.168 13.375 -8.195 1 72.5 90 ILE A N 1
ATOM 710 C CA . ILE A 1 90 ? 0.619 14.586 -7.59 1 72.5 90 ILE A CA 1
ATOM 711 C C . ILE A 1 90 ? 1.494 15.016 -6.414 1 72.5 90 ILE A C 1
ATOM 713 O O . ILE A 1 90 ? 1.54 14.344 -5.387 1 72.5 90 ILE A O 1
ATOM 717 N N . PRO A 1 91 ? 2.236 16.156 -6.617 1 73.56 91 PRO A N 1
ATOM 718 C CA . PRO A 1 91 ? 3.029 16.656 -5.496 1 73.56 91 PRO A CA 1
ATOM 719 C C . PRO A 1 91 ? 2.168 17.234 -4.375 1 73.56 91 PRO A C 1
ATOM 721 O O . PRO A 1 91 ? 1.132 17.844 -4.641 1 73.56 91 PRO A O 1
ATOM 724 N N . MET A 1 92 ? 2.471 16.75 -3.201 1 64.75 92 MET A N 1
ATOM 725 C CA . MET A 1 92 ? 1.85 17.312 -2.008 1 64.75 92 MET A CA 1
ATOM 726 C C . MET A 1 92 ? 2.879 18.047 -1.155 1 64.75 92 MET A C 1
ATOM 728 O O . MET A 1 92 ? 3.857 17.453 -0.706 1 64.75 92 MET A O 1
ATOM 732 N N . LYS A 1 93 ? 3.018 19.266 -1.412 1 57.34 93 LYS A N 1
ATOM 733 C CA . LYS A 1 93 ? 3.953 20.031 -0.596 1 57.34 93 LYS A CA 1
ATOM 734 C C . LYS A 1 93 ? 3.227 20.781 0.509 1 57.34 93 LYS A C 1
ATOM 736 O O . LYS A 1 93 ? 2.201 21.422 0.26 1 57.34 93 LYS A O 1
ATOM 741 N N . ILE A 1 94 ? 3.52 20.359 1.711 1 54.03 94 ILE A N 1
ATOM 742 C CA . ILE A 1 94 ? 3.057 21.141 2.85 1 54.03 94 ILE A CA 1
ATOM 743 C C . ILE A 1 94 ? 4.035 22.281 3.121 1 54.03 94 ILE A C 1
ATOM 745 O O . ILE A 1 94 ? 5.23 22.047 3.318 1 54.03 94 ILE A O 1
ATOM 749 N N . PRO A 1 95 ? 3.5 23.469 2.912 1 53.06 95 PRO A N 1
ATOM 750 C CA . PRO A 1 95 ? 4.383 24.609 3.176 1 53.06 95 PRO A CA 1
ATOM 751 C C . PRO A 1 95 ? 5.102 24.5 4.52 1 53.06 95 PRO A C 1
ATOM 753 O O . PRO A 1 95 ? 4.562 23.922 5.465 1 53.06 95 PRO A O 1
ATOM 756 N N . GLU A 1 96 ? 6.379 24.875 4.52 1 54.12 96 GLU A N 1
ATOM 757 C CA . GLU A 1 96 ? 7.188 25.094 5.719 1 54.12 96 GLU A CA 1
ATOM 758 C C . GLU A 1 96 ? 7.82 23.781 6.188 1 54.12 96 GLU A C 1
ATOM 760 O O . GLU A 1 96 ? 8.57 23.766 7.168 1 54.12 96 GLU A O 1
ATOM 765 N N . ILE A 1 97 ? 7.227 22.703 5.605 1 57.91 97 ILE A N 1
ATOM 766 C CA . ILE A 1 97 ? 7.879 21.484 6.055 1 57.91 97 ILE A CA 1
ATOM 767 C C . ILE A 1 97 ? 8.781 20.938 4.945 1 57.91 97 ILE A C 1
ATOM 769 O O . ILE A 1 97 ? 8.391 20.906 3.779 1 57.91 97 ILE A O 1
ATOM 773 N N . ASP A 1 98 ? 9.984 20.766 5.273 1 67.94 98 ASP A N 1
ATOM 774 C CA . ASP A 1 98 ? 10.984 20.25 4.344 1 67.94 98 ASP A CA 1
ATOM 775 C C . ASP A 1 98 ? 10.719 18.781 4.016 1 67.94 98 ASP A C 1
ATOM 777 O O . ASP A 1 98 ? 11.602 17.938 4.199 1 67.94 98 ASP A O 1
ATOM 781 N N . VAL A 1 99 ? 9.422 18.578 3.834 1 75.44 99 VAL A N 1
ATOM 782 C CA . VAL A 1 99 ? 8.961 17.25 3.439 1 75.44 99 VAL A CA 1
ATOM 783 C C . VAL A 1 99 ? 8.281 17.328 2.072 1 75.44 99 VAL A C 1
ATOM 785 O O . VAL A 1 99 ? 7.484 18.234 1.815 1 75.44 99 VAL A O 1
ATOM 788 N N . SER A 1 100 ? 8.695 16.531 1.175 1 82.88 100 SER A N 1
ATOM 789 C CA . SER A 1 100 ? 8.008 16.406 -0.108 1 82.88 100 SER A CA 1
ATOM 790 C C . SER A 1 100 ? 7.219 15.109 -0.199 1 82.88 100 SER A C 1
ATOM 792 O O . SER A 1 100 ? 7.695 14.062 0.238 1 82.88 100 SER A O 1
ATOM 794 N N . TYR A 1 101 ? 5.977 15.25 -0.627 1 82.12 101 TYR A N 1
ATOM 795 C CA . TYR A 1 101 ? 5.117 14.102 -0.884 1 82.12 101 TYR A CA 1
ATOM 796 C C . TYR A 1 101 ? 4.758 14.008 -2.361 1 82.12 101 TYR A C 1
ATOM 798 O O . TYR A 1 101 ? 4.586 15.023 -3.031 1 82.12 101 TYR A O 1
ATOM 806 N N . SER A 1 102 ? 4.68 12.891 -2.908 1 86.88 102 SER A N 1
ATOM 807 C CA . SER A 1 102 ? 4.156 12.648 -4.246 1 86.88 102 SER A CA 1
ATOM 808 C C . SER A 1 102 ? 3.248 11.422 -4.273 1 86.88 102 SER A C 1
ATOM 810 O O . SER A 1 102 ? 3.699 10.305 -4.023 1 86.88 102 SER A O 1
ATOM 812 N N . ILE A 1 103 ? 1.976 11.68 -4.527 1 86.69 103 ILE A N 1
ATOM 813 C CA . ILE A 1 103 ? 1.008 10.586 -4.586 1 86.69 103 ILE A CA 1
ATOM 814 C C . ILE A 1 103 ? 1.126 9.859 -5.926 1 86.69 103 ILE A C 1
ATOM 816 O O . ILE A 1 103 ? 1.13 10.492 -6.984 1 86.69 103 ILE A O 1
ATOM 820 N N . PHE A 1 104 ? 1.19 8.5 -5.898 1 90.38 104 PHE A N 1
ATOM 821 C CA . PHE A 1 104 ? 1.405 7.781 -7.148 1 90.38 104 PHE A CA 1
ATOM 822 C C . PHE A 1 104 ? 0.264 6.809 -7.418 1 90.38 104 PHE A C 1
ATOM 824 O O . PHE A 1 104 ? 0.373 5.941 -8.289 1 90.38 104 PHE A O 1
ATOM 831 N N . THR A 1 105 ? -0.816 6.844 -6.66 1 90.19 105 THR A N 1
ATOM 832 C CA . THR A 1 105 ? -2.029 6.094 -6.965 1 90.19 105 THR A CA 1
ATOM 833 C C . THR A 1 105 ? -3.141 7.027 -7.43 1 90.19 105 THR A C 1
ATOM 835 O O . THR A 1 105 ? -3.18 8.195 -7.043 1 90.19 105 THR A O 1
ATOM 838 N N . PRO A 1 106 ? -4.008 6.496 -8.234 1 83.44 106 PRO A N 1
ATOM 839 C CA . PRO A 1 106 ? -5.148 7.324 -8.633 1 83.44 106 PRO A CA 1
ATOM 840 C C . PRO A 1 106 ? -6.203 7.445 -7.535 1 83.44 106 PRO A C 1
ATOM 842 O O . PRO A 1 106 ? -6.301 6.574 -6.668 1 83.44 106 PRO A O 1
ATOM 845 N N . SER A 1 107 ? -6.887 8.57 -7.578 1 75 107 SER A N 1
ATOM 846 C CA . SER A 1 107 ? -8.008 8.727 -6.656 1 75 107 SER A CA 1
ATOM 847 C C . SER A 1 107 ? -9.289 8.156 -7.246 1 75 107 SER A C 1
ATOM 849 O O . SER A 1 107 ? -10.109 7.578 -6.527 1 75 107 SER A O 1
ATOM 851 N N . LYS A 1 108 ? -9.398 8.391 -8.508 1 77.38 108 LYS A N 1
ATOM 852 C CA . LYS A 1 108 ? -10.586 7.922 -9.219 1 77.38 108 LYS A CA 1
ATOM 853 C C . LYS A 1 108 ? -10.219 6.91 -10.297 1 77.38 108 LYS A C 1
ATOM 855 O O . LYS A 1 108 ? -9.211 7.078 -11 1 77.38 108 LYS A O 1
ATOM 860 N N . LEU A 1 109 ? -11.055 5.93 -10.375 1 82.56 109 LEU A N 1
ATOM 861 C CA . LEU A 1 109 ? -10.867 4.895 -11.391 1 82.56 109 LEU A CA 1
ATOM 862 C C . LEU A 1 109 ? -11.875 5.055 -12.523 1 82.56 109 LEU A C 1
ATOM 864 O O . LEU A 1 109 ? -12.906 5.711 -12.359 1 82.56 109 LEU A O 1
ATOM 868 N N . PRO A 1 110 ? -11.586 4.598 -13.727 1 76.06 110 PRO A N 1
ATOM 869 C CA . PRO A 1 110 ? -12.453 4.781 -14.898 1 76.06 110 PRO A CA 1
ATOM 870 C C . PRO A 1 110 ? -13.898 4.363 -14.633 1 76.06 110 PRO A C 1
ATOM 872 O O . PRO A 1 110 ? -14.828 5 -15.125 1 76.06 110 PRO A O 1
ATOM 875 N N . ASP A 1 111 ? -14.242 3.383 -13.883 1 73.75 111 ASP A N 1
ATOM 876 C CA . ASP A 1 111 ? -15.617 2.957 -13.648 1 73.75 111 ASP A CA 1
ATOM 877 C C . ASP A 1 111 ? -16.203 3.664 -12.43 1 73.75 111 ASP A C 1
ATOM 879 O O . ASP A 1 111 ? -17.188 3.189 -11.844 1 73.75 111 ASP A O 1
ATOM 883 N N . SER A 1 112 ? -15.609 4.742 -12.094 1 69 112 SER A N 1
ATOM 884 C CA . SER A 1 112 ? -16.047 5.594 -10.992 1 69 112 SER A CA 1
ATOM 885 C C . SER A 1 112 ? -15.922 4.871 -9.656 1 69 112 SER A C 1
ATOM 887 O O . SER A 1 112 ? -16.609 5.227 -8.695 1 69 112 SER A O 1
ATOM 889 N N . LYS A 1 113 ? -15.227 3.883 -9.836 1 78.88 113 LYS A N 1
ATOM 890 C CA . LYS A 1 113 ? -14.922 3.242 -8.562 1 78.88 113 LYS A CA 1
ATOM 891 C C . LYS A 1 113 ? -13.781 3.961 -7.848 1 78.88 113 LYS A C 1
ATOM 893 O O . LYS A 1 113 ? -12.945 4.602 -8.484 1 78.88 113 LYS A O 1
ATOM 898 N N . GLU A 1 114 ? -13.867 3.926 -6.582 1 82.44 114 GLU A N 1
ATOM 899 C CA . GLU A 1 114 ? -12.812 4.543 -5.785 1 82.44 114 GLU A CA 1
ATOM 900 C C . GLU A 1 114 ? -11.695 3.549 -5.488 1 82.44 114 GLU A C 1
ATOM 902 O O . GLU A 1 114 ? -11.953 2.371 -5.234 1 82.44 114 GLU A O 1
ATOM 907 N N . ALA A 1 115 ? -10.492 4.07 -5.57 1 87.38 115 ALA A N 1
ATOM 908 C CA . ALA A 1 115 ? -9.359 3.258 -5.125 1 87.38 115 ALA A CA 1
ATOM 909 C C . ALA A 1 115 ? -9.492 2.9 -3.648 1 87.38 115 ALA A C 1
ATOM 911 O O . ALA A 1 115 ? -10.055 3.668 -2.865 1 87.38 115 ALA A O 1
ATOM 912 N N . GLN A 1 116 ? -8.969 1.804 -3.281 1 91.5 116 GLN A N 1
ATOM 913 C CA . GLN A 1 116 ? -9.125 1.318 -1.915 1 91.5 116 GLN A CA 1
ATOM 914 C C . GLN A 1 116 ? -7.875 1.578 -1.086 1 91.5 116 GLN A C 1
ATOM 916 O O . GLN A 1 116 ? -7.809 1.197 0.085 1 91.5 116 GLN A O 1
ATOM 921 N N . MET A 1 117 ? -6.91 2.125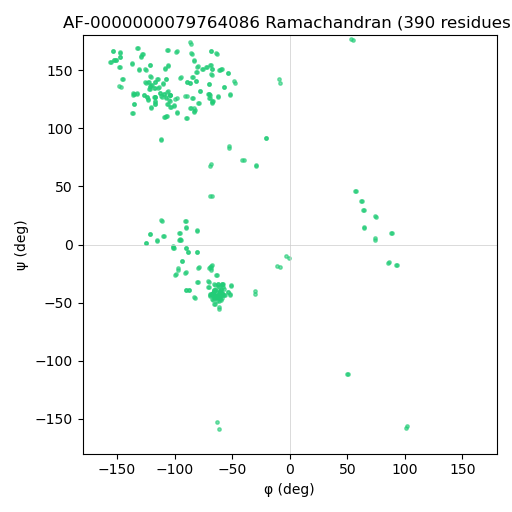 -1.675 1 92.88 117 MET A N 1
ATOM 922 C CA . MET A 1 117 ? -5.672 2.477 -0.985 1 92.88 117 MET A CA 1
ATOM 923 C C . MET A 1 117 ? -5.012 3.686 -1.64 1 92.88 117 MET A C 1
ATOM 925 O O . MET A 1 117 ? -5.32 4.023 -2.783 1 92.88 117 MET A O 1
ATOM 929 N N . THR A 1 118 ? -4.18 4.355 -0.92 1 90 118 THR A N 1
ATOM 930 C CA . THR A 1 118 ? -3.398 5.484 -1.418 1 90 118 THR A CA 1
ATOM 931 C C . THR A 1 118 ? -1.905 5.234 -1.222 1 90 118 THR A C 1
ATOM 933 O O . THR A 1 118 ? -1.468 4.883 -0.125 1 90 118 THR A O 1
ATOM 936 N N . GLY A 1 119 ? -1.142 5.305 -2.271 1 93.5 119 GLY A N 1
ATOM 937 C CA . GLY A 1 119 ? 0.308 5.211 -2.207 1 93.5 119 GLY A CA 1
ATOM 938 C C . GLY A 1 119 ? 1.006 6.523 -2.508 1 93.5 119 GLY A C 1
ATOM 939 O O . GLY A 1 119 ? 0.58 7.27 -3.391 1 93.5 119 GLY A O 1
ATOM 940 N N . LEU A 1 120 ? 2.016 6.824 -1.768 1 90.75 120 LEU A N 1
ATOM 941 C CA . LEU A 1 120 ? 2.791 8.031 -2.033 1 90.75 120 LEU A CA 1
ATOM 942 C C . LEU A 1 120 ? 4.258 7.828 -1.662 1 90.75 120 LEU A C 1
ATOM 944 O O . LEU A 1 120 ? 4.594 6.879 -0.95 1 90.75 120 LEU A O 1
ATOM 948 N N . ILE A 1 121 ? 5.129 8.695 -2.209 1 94.12 121 ILE A N 1
ATOM 949 C CA . ILE A 1 121 ? 6.543 8.766 -1.851 1 94.12 121 ILE A CA 1
ATOM 950 C C . ILE A 1 121 ? 6.781 9.977 -0.951 1 94.12 121 ILE A C 1
ATOM 952 O O . ILE A 1 121 ? 6.328 11.086 -1.254 1 94.12 121 ILE A O 1
ATOM 956 N N . VAL A 1 122 ? 7.422 9.719 0.142 1 91.56 122 VAL A N 1
ATOM 957 C CA . VAL A 1 122 ? 7.82 10.789 1.052 1 91.56 122 VAL A CA 1
ATOM 958 C C . VAL A 1 122 ? 9.336 10.977 0.997 1 91.56 122 VAL A C 1
ATOM 960 O O . VAL A 1 122 ? 10.094 10.008 1.085 1 91.56 122 VAL A O 1
ATOM 963 N N . ARG A 1 123 ? 9.758 12.109 0.831 1 92.69 123 ARG A N 1
ATOM 964 C CA . ARG A 1 123 ? 11.172 12.477 0.928 1 92.69 123 ARG A CA 1
ATOM 965 C C . ARG A 1 123 ? 11.406 13.461 2.068 1 92.69 123 ARG A C 1
ATOM 967 O O . ARG A 1 123 ? 10.766 14.508 2.127 1 92.69 123 ARG A O 1
ATOM 974 N N . LEU A 1 124 ? 12.25 13.07 2.926 1 91.69 124 LEU A N 1
ATOM 975 C CA . LEU A 1 124 ? 12.539 13.852 4.121 1 91.69 124 LEU A CA 1
ATOM 976 C C . LEU A 1 124 ? 14 14.305 4.137 1 91.69 124 LEU A C 1
ATOM 978 O O . LEU A 1 124 ? 14.906 13.484 4.02 1 91.69 124 LEU A O 1
ATOM 982 N N . ASN A 1 125 ? 14.227 15.602 4.297 1 91.44 125 ASN A N 1
ATOM 983 C CA . ASN A 1 125 ? 15.594 16.094 4.465 1 91.44 125 ASN A CA 1
ATOM 984 C C . ASN A 1 125 ? 16.234 15.555 5.746 1 91.44 125 ASN A C 1
ATOM 986 O O . ASN A 1 125 ? 15.523 15.062 6.629 1 91.44 125 ASN A O 1
ATOM 990 N N . PRO A 1 126 ? 17.594 15.664 5.844 1 95.06 126 PRO A N 1
ATOM 991 C CA . PRO A 1 126 ? 18.266 15.219 7.059 1 95.06 126 PRO A CA 1
ATOM 992 C C . PRO A 1 126 ? 17.75 15.906 8.32 1 95.06 126 PRO A C 1
ATOM 994 O O . PRO A 1 126 ? 17.469 17.109 8.297 1 95.06 126 PRO A O 1
ATOM 997 N N . ASN A 1 127 ? 17.547 15.078 9.336 1 92.44 127 ASN A N 1
ATOM 998 C CA . ASN A 1 127 ? 17.219 15.562 10.672 1 92.44 127 ASN A CA 1
ATOM 999 C C . ASN A 1 127 ? 15.883 16.312 10.672 1 92.44 127 ASN A C 1
ATOM 1001 O O . ASN A 1 127 ? 15.75 17.344 11.336 1 92.44 127 ASN A O 1
ATOM 1005 N N . THR A 1 128 ? 14.969 15.852 9.914 1 89.25 128 THR A N 1
ATOM 1006 C CA . THR A 1 128 ? 13.664 16.5 9.789 1 89.25 128 THR A CA 1
ATOM 1007 C C . THR A 1 128 ? 12.547 15.547 10.219 1 89.25 128 THR A C 1
ATOM 1009 O O . THR A 1 128 ? 12.57 14.367 9.875 1 89.25 128 THR A O 1
ATOM 1012 N N . TRP A 1 129 ? 11.625 16.125 10.969 1 87.12 129 TRP A N 1
ATOM 1013 C CA . TRP A 1 129 ? 10.406 15.391 11.32 1 87.12 129 TRP A CA 1
ATOM 1014 C C . TRP A 1 129 ? 9.391 15.445 10.188 1 87.12 129 TRP A C 1
ATOM 1016 O O . TRP A 1 129 ? 9.227 16.484 9.539 1 87.12 129 TRP A O 1
ATOM 1026 N N . VAL A 1 130 ? 8.727 14.273 10.016 1 84.12 130 VAL A N 1
ATOM 1027 C CA . VAL A 1 130 ? 7.586 14.328 9.102 1 84.12 130 VAL A CA 1
ATOM 1028 C C . VAL A 1 130 ? 6.504 15.242 9.688 1 84.12 130 VAL A C 1
ATOM 1030 O O . VAL A 1 130 ? 5.965 16.094 8.984 1 84.12 130 VAL A O 1
ATOM 1033 N N . THR A 1 131 ? 6.188 14.977 10.891 1 76 131 THR A N 1
ATOM 1034 C CA . THR A 1 131 ? 5.375 15.828 11.742 1 76 131 THR A CA 1
ATOM 1035 C C . THR A 1 131 ? 5.98 15.938 13.141 1 76 131 THR A C 1
ATOM 1037 O O . THR A 1 131 ? 6.281 14.922 13.766 1 76 131 THR A O 1
ATOM 1040 N N . GLU A 1 132 ? 6.125 17.047 13.586 1 75.75 132 GLU A N 1
ATOM 1041 C CA . GLU A 1 132 ? 6.695 17.219 14.922 1 75.75 132 GLU A CA 1
ATOM 1042 C C . GLU A 1 132 ? 5.754 16.688 15.992 1 75.75 132 GLU A C 1
ATOM 1044 O O . GLU A 1 132 ? 6.195 16 16.922 1 75.75 132 GLU A O 1
ATOM 1049 N N . GLN A 1 133 ? 4.559 17 15.781 1 73.75 133 GLN A N 1
ATOM 1050 C CA . GLN A 1 133 ? 3.561 16.469 16.703 1 73.75 133 GLN A CA 1
ATOM 1051 C C . GLN A 1 133 ? 3.115 15.07 16.297 1 73.75 133 GLN A C 1
ATOM 1053 O O . GLN A 1 133 ? 2.986 14.773 15.109 1 73.75 133 GLN A O 1
ATOM 1058 N N . MET A 1 134 ? 2.865 14.281 17.375 1 81.56 134 MET A N 1
ATOM 1059 C CA . MET A 1 134 ? 2.311 12.961 17.094 1 81.56 134 MET A CA 1
ATOM 1060 C C . MET A 1 134 ? 0.875 13.07 16.594 1 81.56 134 MET A C 1
ATOM 1062 O O . MET A 1 134 ? 0.1 13.883 17.094 1 81.56 134 MET A O 1
ATOM 1066 N N . ILE A 1 135 ? 0.601 12.242 15.562 1 77.12 135 ILE A N 1
ATOM 1067 C CA . ILE A 1 135 ? -0.741 12.234 14.992 1 77.12 135 ILE A CA 1
ATOM 1068 C C . ILE A 1 135 ? -1.263 10.797 14.914 1 77.12 135 ILE A C 1
ATOM 1070 O O . ILE A 1 135 ? -0.495 9.844 15.055 1 77.12 135 ILE A O 1
ATOM 1074 N N . SER A 1 136 ? -2.543 10.703 14.789 1 81.94 136 SER A N 1
ATOM 1075 C CA . SER A 1 136 ? -3.182 9.414 14.547 1 81.94 136 SER A CA 1
ATOM 1076 C C . SER A 1 136 ? -4.164 9.492 13.383 1 81.94 136 SER A C 1
ATOM 1078 O O . SER A 1 136 ? -4.645 10.578 13.047 1 81.94 136 SER A O 1
ATOM 1080 N N . HIS A 1 137 ? -4.301 8.367 12.727 1 79.38 137 HIS A N 1
ATOM 1081 C CA . HIS A 1 137 ? -5.34 8.219 11.711 1 79.38 137 HIS A CA 1
ATOM 1082 C C . HIS A 1 137 ? -6.508 7.387 12.234 1 79.38 137 HIS A C 1
ATOM 1084 O O . HIS A 1 137 ? -6.309 6.273 12.727 1 79.38 137 HIS A O 1
ATOM 1090 N N . GLY A 1 138 ? -7.66 7.891 12.102 1 75.31 138 GLY A N 1
ATOM 1091 C CA . GLY A 1 138 ? -8.812 7.262 12.727 1 75.31 138 GLY A CA 1
ATOM 1092 C C . GLY A 1 138 ? -9.344 6.074 11.945 1 75.31 138 GLY A C 1
ATOM 1093 O O . GLY A 1 138 ? -9.867 5.121 12.523 1 75.31 138 GLY A O 1
ATOM 1094 N N . ASN A 1 139 ? -9.273 6.027 10.672 1 79.94 139 ASN A N 1
ATOM 1095 C CA . ASN A 1 139 ? -10.047 5.051 9.906 1 79.94 139 ASN A CA 1
ATOM 1096 C C . ASN A 1 139 ? -9.148 4.211 9 1 79.94 139 ASN A C 1
ATOM 1098 O O . ASN A 1 139 ? -9.641 3.369 8.242 1 79.94 139 ASN A O 1
ATOM 1102 N N . TYR A 1 140 ? -7.863 4.473 9.078 1 87.25 140 TYR A N 1
ATOM 1103 C CA . TYR A 1 140 ? -7.039 3.705 8.148 1 87.25 140 TYR A CA 1
ATOM 1104 C C . TYR A 1 140 ? -5.668 3.424 8.75 1 87.25 140 TYR A C 1
ATOM 1106 O O . TYR A 1 140 ? -5.203 4.156 9.625 1 87.25 140 TYR A O 1
ATOM 1114 N N . ASP A 1 141 ? -5.07 2.328 8.297 1 92.69 141 ASP A N 1
ATOM 1115 C CA . ASP A 1 141 ? -3.695 1.959 8.633 1 92.69 141 ASP A CA 1
ATOM 1116 C C . ASP A 1 141 ? -2.701 2.678 7.723 1 92.69 141 ASP A C 1
ATOM 1118 O O . ASP A 1 141 ? -3.061 3.135 6.637 1 92.69 141 ASP A O 1
ATOM 1122 N N . GLU A 1 142 ? -1.483 2.76 8.227 1 92.56 142 GLU A N 1
ATOM 1123 C CA . GLU A 1 142 ? -0.35 3.314 7.492 1 92.56 142 GLU A CA 1
ATOM 1124 C C . GLU A 1 142 ? 0.827 2.342 7.477 1 92.56 142 GLU A C 1
ATOM 1126 O O . GLU A 1 142 ? 1.166 1.754 8.5 1 92.56 142 GLU A O 1
ATOM 1131 N N . SER A 1 143 ? 1.371 2.059 6.293 1 96.31 143 SER A N 1
ATOM 1132 C CA . SER A 1 143 ? 2.553 1.211 6.16 1 96.31 143 SER A CA 1
ATOM 1133 C C . SER A 1 143 ? 3.719 1.983 5.555 1 96.31 143 SER A C 1
ATOM 1135 O O . SER A 1 143 ? 3.549 2.703 4.566 1 96.31 143 SER A O 1
ATOM 1137 N N . LEU A 1 144 ? 4.887 1.839 6.129 1 96.75 144 LEU A N 1
ATOM 1138 C CA . LEU A 1 144 ? 6.117 2.461 5.652 1 96.75 144 LEU A CA 1
ATOM 1139 C C . LEU A 1 144 ? 7.102 1.405 5.164 1 96.75 144 LEU A C 1
ATOM 1141 O O . LEU A 1 144 ? 7.293 0.376 5.816 1 96.75 144 LEU A O 1
ATOM 1145 N N . LEU A 1 145 ? 7.715 1.614 4.051 1 97.69 145 LEU A N 1
ATOM 1146 C CA . LEU A 1 145 ? 8.922 0.928 3.598 1 97.69 145 LEU A CA 1
ATOM 1147 C C . LEU A 1 145 ? 10.055 1.92 3.359 1 97.69 145 LEU A C 1
ATOM 1149 O O . LEU A 1 145 ? 9.938 2.807 2.51 1 97.69 145 LEU A O 1
ATOM 1153 N N . LEU A 1 146 ? 11.156 1.766 4.129 1 97.56 146 LEU A N 1
ATOM 1154 C CA . LEU A 1 146 ? 12.258 2.703 3.979 1 97.56 146 LEU A CA 1
ATOM 1155 C C . LEU A 1 146 ? 13.203 2.258 2.867 1 97.56 146 LEU A C 1
ATOM 1157 O O . LEU A 1 146 ? 13.844 1.207 2.973 1 97.56 146 LEU A O 1
ATOM 1161 N N . LEU A 1 147 ? 13.305 3.072 1.848 1 97.19 147 LEU A N 1
ATOM 1162 C CA . LEU A 1 147 ? 14.188 2.74 0.73 1 97.19 147 LEU A CA 1
ATOM 1163 C C . LEU A 1 147 ? 15.594 3.287 0.962 1 97.19 147 LEU A C 1
ATOM 1165 O O . LEU A 1 147 ? 16.578 2.691 0.517 1 97.19 147 LEU A O 1
ATOM 1169 N N . LYS A 1 148 ? 15.672 4.434 1.502 1 97.31 148 LYS A N 1
ATOM 1170 C CA . LYS A 1 148 ? 16.938 5.121 1.745 1 97.31 148 LYS A CA 1
ATOM 1171 C C . LYS A 1 148 ? 16.875 5.938 3.035 1 97.31 148 LYS A C 1
ATOM 1173 O O . LYS A 1 148 ? 15.875 6.582 3.324 1 97.31 148 LYS A O 1
ATOM 1178 N N . GLY A 1 149 ? 18.062 5.926 3.781 1 97.31 149 GLY A N 1
ATOM 1179 C CA . GLY A 1 149 ? 18.172 6.738 4.98 1 97.31 149 GLY A CA 1
ATOM 1180 C C . GLY A 1 149 ? 17.984 5.945 6.262 1 97.31 149 GLY A C 1
ATOM 1181 O O . GLY A 1 149 ? 18.375 4.773 6.328 1 97.31 149 GLY A O 1
ATOM 1182 N N . GLU A 1 150 ? 17.609 6.668 7.324 1 97.75 150 GLU A N 1
ATOM 1183 C CA . GLU A 1 150 ? 17.328 6.117 8.648 1 97.75 150 GLU A CA 1
ATOM 1184 C C . GLU A 1 150 ? 16.234 6.906 9.352 1 97.75 150 GLU A C 1
ATOM 1186 O O . GLU A 1 150 ? 16.203 8.141 9.305 1 97.75 150 GLU A O 1
ATOM 1191 N N . LEU A 1 151 ? 15.289 6.145 9.977 1 97.12 151 LEU A N 1
ATOM 1192 C CA . LEU A 1 151 ? 14.203 6.832 10.664 1 97.12 151 LEU A CA 1
ATOM 1193 C C . LEU A 1 151 ? 14.18 6.473 12.148 1 97.12 151 LEU A C 1
ATOM 1195 O O . LEU A 1 151 ? 14.508 5.344 12.523 1 97.12 151 LEU A O 1
ATOM 1199 N N . GLU A 1 152 ? 13.844 7.387 12.93 1 97.38 152 GLU A N 1
ATOM 1200 C CA . GLU A 1 152 ? 13.312 7.148 14.266 1 97.38 152 GLU A CA 1
ATOM 1201 C C . GLU A 1 152 ? 11.805 7.355 14.305 1 97.38 152 GLU A C 1
ATOM 1203 O O . GLU A 1 152 ? 11.305 8.43 13.953 1 97.38 152 GLU A O 1
ATOM 1208 N N . LEU A 1 153 ? 11.094 6.305 14.633 1 96 153 LEU A N 1
ATOM 1209 C CA . LEU A 1 153 ? 9.641 6.363 14.688 1 96 153 LEU A CA 1
ATOM 1210 C C . LEU A 1 153 ? 9.148 6.199 16.125 1 96 153 LEU A C 1
ATOM 1212 O O . LEU A 1 153 ? 9.586 5.297 16.844 1 96 153 LEU A O 1
ATOM 1216 N N . ARG A 1 154 ? 8.312 7.113 16.453 1 94 154 ARG A N 1
ATOM 1217 C CA . ARG A 1 154 ? 7.656 7.051 17.75 1 94 154 ARG A CA 1
ATOM 1218 C C . ARG A 1 154 ? 6.191 6.652 17.609 1 94 154 ARG A C 1
ATOM 1220 O O . ARG A 1 154 ? 5.465 7.23 16.797 1 94 154 ARG A O 1
ATOM 1227 N N . MET A 1 155 ? 5.84 5.68 18.297 1 92.31 155 MET A N 1
ATOM 1228 C CA . MET A 1 155 ? 4.445 5.25 18.344 1 92.31 155 MET A CA 1
ATOM 1229 C C . MET A 1 155 ? 4.016 4.945 19.781 1 92.31 155 MET A C 1
ATOM 1231 O O . MET A 1 155 ? 4.594 4.078 20.438 1 92.31 155 MET A O 1
ATOM 1235 N N . ASP A 1 156 ? 2.982 5.727 20.125 1 88.5 156 ASP A N 1
ATOM 1236 C CA . ASP A 1 156 ? 2.537 5.68 21.516 1 88.5 156 ASP A CA 1
ATOM 1237 C C . ASP A 1 156 ? 3.711 5.859 22.469 1 88.5 156 ASP A C 1
ATOM 1239 O O . ASP A 1 156 ? 4.355 6.914 22.484 1 88.5 156 ASP A O 1
ATOM 1243 N N . ASN A 1 157 ? 4.105 4.855 23.203 1 87.94 157 ASN A N 1
ATOM 1244 C CA . ASN A 1 157 ? 5.152 5.047 24.203 1 87.94 157 ASN A CA 1
ATOM 1245 C C . ASN A 1 157 ? 6.438 4.324 23.812 1 87.94 157 ASN A C 1
ATOM 1247 O O . ASN A 1 157 ? 7.297 4.078 24.656 1 87.94 157 ASN A O 1
ATOM 1251 N N . SER A 1 158 ? 6.555 4.031 22.594 1 91.94 158 SER A N 1
ATOM 1252 C CA . SER A 1 158 ? 7.719 3.291 22.109 1 91.94 158 SER A CA 1
ATOM 1253 C C . SER A 1 158 ? 8.422 4.035 20.984 1 91.94 158 SER A C 1
ATOM 1255 O O . SER A 1 158 ? 7.805 4.84 20.281 1 91.94 158 SER A O 1
ATOM 1257 N N . THR A 1 159 ? 9.766 3.771 20.953 1 95 159 THR A N 1
ATOM 1258 C CA . THR A 1 159 ? 10.586 4.332 19.891 1 95 159 THR A CA 1
ATOM 1259 C C . THR A 1 159 ? 11.281 3.223 19.094 1 95 159 THR A C 1
ATOM 1261 O O . THR A 1 159 ? 11.789 2.266 19.688 1 95 159 THR A O 1
ATOM 1264 N N . TYR A 1 160 ? 11.258 3.379 17.797 1 93.19 160 TYR A N 1
ATOM 1265 C CA . TYR A 1 160 ? 11.852 2.395 16.891 1 93.19 160 TYR A CA 1
ATOM 1266 C C . TYR A 1 160 ? 12.852 3.049 15.953 1 93.19 160 TYR A C 1
ATOM 1268 O O . TYR A 1 160 ? 12.625 4.16 15.461 1 93.19 160 TYR A O 1
ATOM 1276 N N . VAL A 1 161 ? 13.938 2.328 15.742 1 96.06 161 VAL A N 1
ATOM 1277 C CA . VAL A 1 161 ? 14.867 2.721 14.688 1 96.06 161 VAL A CA 1
ATOM 1278 C C . VAL A 1 161 ? 14.625 1.869 13.445 1 96.06 161 VAL A C 1
ATOM 1280 O O . VAL A 1 161 ? 14.617 0.638 13.523 1 96.06 161 VAL A O 1
ATOM 1283 N N . ILE A 1 162 ? 14.406 2.523 12.359 1 95 162 ILE A N 1
ATOM 1284 C CA . ILE A 1 162 ? 14.117 1.857 11.094 1 95 162 ILE A CA 1
ATOM 1285 C C . ILE A 1 162 ? 15.289 2.055 10.133 1 95 162 ILE A C 1
ATOM 1287 O O . ILE A 1 162 ? 15.711 3.188 9.883 1 95 162 ILE A O 1
ATOM 1291 N N . HIS A 1 163 ? 15.797 0.984 9.586 1 95.81 163 HIS A N 1
ATOM 1292 C CA . HIS A 1 163 ? 16.906 1.035 8.633 1 95.81 163 HIS A CA 1
ATOM 1293 C C . HIS A 1 163 ? 16.422 0.773 7.215 1 95.81 163 HIS A C 1
ATOM 1295 O O . HIS A 1 163 ? 15.281 0.342 7.012 1 95.81 163 HIS A O 1
ATOM 1301 N N . GLU A 1 164 ? 17.312 1.058 6.254 1 96.75 164 GLU A N 1
ATOM 1302 C CA . GLU A 1 164 ? 16.984 0.81 4.852 1 96.75 164 GLU A CA 1
ATOM 1303 C C . GLU A 1 164 ? 16.5 -0.62 4.641 1 96.75 164 GLU A C 1
ATOM 1305 O O . GLU A 1 164 ? 17.125 -1.572 5.113 1 96.75 164 GLU A O 1
ATOM 1310 N N . GLY A 1 165 ? 15.391 -0.68 3.986 1 94.5 165 GLY A N 1
ATOM 1311 C CA . GLY A 1 165 ? 14.828 -1.983 3.68 1 94.5 165 GLY A CA 1
ATOM 1312 C C . GLY A 1 165 ? 13.836 -2.467 4.723 1 94.5 165 GLY A C 1
ATOM 1313 O O . GLY A 1 165 ? 13.07 -3.4 4.477 1 94.5 165 GLY A O 1
ATOM 1314 N N . ASP A 1 166 ? 13.859 -1.858 5.934 1 93.56 166 ASP A N 1
ATOM 1315 C CA . ASP A 1 166 ? 12.875 -2.18 6.961 1 93.56 166 ASP A CA 1
ATOM 1316 C C . ASP A 1 166 ? 11.5 -1.606 6.602 1 93.56 166 ASP A C 1
ATOM 1318 O O . ASP A 1 166 ? 11.406 -0.65 5.832 1 93.56 166 ASP A O 1
ATOM 1322 N N . SER A 1 167 ? 10.445 -2.252 7.098 1 96.06 167 SER A N 1
ATOM 1323 C CA . SER A 1 167 ? 9.094 -1.709 7.016 1 96.06 167 SER A CA 1
ATOM 1324 C C . SER A 1 167 ? 8.477 -1.54 8.406 1 96.06 167 SER A C 1
ATOM 1326 O O . SER A 1 167 ? 8.93 -2.164 9.367 1 96.06 167 SER A O 1
ATOM 1328 N N . PHE A 1 168 ? 7.574 -0.656 8.531 1 94.5 168 PHE A N 1
ATOM 1329 C CA . PHE A 1 168 ? 6.855 -0.411 9.773 1 94.5 168 PHE A CA 1
ATOM 1330 C C . PHE A 1 168 ? 5.359 -0.256 9.516 1 94.5 168 PHE A C 1
ATOM 1332 O O . PHE A 1 168 ? 4.953 0.471 8.609 1 94.5 168 PHE A O 1
ATOM 1339 N N . TYR A 1 169 ? 4.582 -0.968 10.25 1 94.12 169 TYR A N 1
ATOM 1340 C CA . TYR A 1 169 ? 3.129 -0.937 10.117 1 94.12 169 TYR A CA 1
ATOM 1341 C C . TYR A 1 169 ? 2.49 -0.171 11.266 1 94.12 169 TYR A C 1
ATOM 1343 O O . TYR A 1 169 ? 2.646 -0.545 12.438 1 94.12 169 TYR A O 1
ATOM 1351 N N . ILE A 1 170 ? 1.744 0.894 10.945 1 92.94 170 ILE A N 1
ATOM 1352 C CA . ILE A 1 170 ? 1.08 1.752 11.914 1 92.94 170 ILE A CA 1
ATOM 1353 C C . ILE A 1 170 ? -0.429 1.525 11.859 1 92.94 170 ILE A C 1
ATOM 1355 O O . ILE A 1 170 ? -1.099 1.989 10.938 1 92.94 170 ILE A O 1
ATOM 1359 N N . PRO A 1 171 ? -0.988 0.902 12.891 1 91.81 171 PRO A N 1
ATOM 1360 C CA . PRO A 1 171 ? -2.438 0.692 12.898 1 91.81 171 PRO A CA 1
ATOM 1361 C C . PRO A 1 171 ? -3.221 1.992 13.062 1 91.81 171 PRO A C 1
ATOM 1363 O O . PRO A 1 171 ? -2.695 2.973 13.594 1 91.81 171 PRO A O 1
ATOM 1366 N N . LYS A 1 172 ? -4.465 1.897 12.539 1 87.88 172 LYS A N 1
ATOM 1367 C CA . LYS A 1 172 ? -5.348 3.031 12.789 1 87.88 172 LYS A CA 1
ATOM 1368 C C . LYS A 1 172 ? -5.438 3.338 14.281 1 87.88 172 LYS A C 1
ATOM 1370 O O . LYS A 1 172 ? -5.273 2.443 15.117 1 87.88 172 LYS A O 1
ATOM 1375 N N . ASN A 1 173 ? -5.609 4.672 14.625 1 84.31 173 ASN A N 1
ATOM 1376 C CA . ASN A 1 173 ? -5.836 5.191 15.969 1 84.31 173 ASN A CA 1
ATOM 1377 C C . ASN A 1 173 ? -4.562 5.152 16.812 1 84.31 173 ASN A C 1
ATOM 1379 O O . ASN A 1 173 ? -4.609 5.348 18.031 1 84.31 173 ASN A O 1
ATOM 1383 N N . CYS A 1 174 ? -3.447 4.793 16.281 1 87.44 174 CYS A N 1
ATOM 1384 C CA . CYS A 1 174 ? -2.186 4.84 17.016 1 87.44 174 CYS A CA 1
ATOM 1385 C C . CYS A 1 174 ? -1.49 6.184 16.812 1 87.44 174 CYS A C 1
ATOM 1387 O O . CYS A 1 174 ? -1.295 6.625 15.68 1 87.44 174 CYS A O 1
ATOM 1389 N N . LEU A 1 175 ? -1.146 6.777 17.906 1 85.94 175 LEU A N 1
ATOM 1390 C CA . LEU A 1 175 ? -0.374 8.016 17.859 1 85.94 175 LEU A CA 1
ATOM 1391 C C . LEU A 1 175 ? 1.054 7.746 17.391 1 85.94 175 LEU A C 1
ATOM 1393 O O . LEU A 1 175 ? 1.706 6.82 17.891 1 85.94 175 LEU A O 1
ATOM 1397 N N . HIS A 1 176 ? 1.478 8.555 16.359 1 89.19 176 HIS A N 1
ATOM 1398 C CA . HIS A 1 176 ? 2.818 8.281 15.859 1 89.19 176 HIS A CA 1
ATOM 1399 C C . HIS A 1 176 ? 3.414 9.516 15.188 1 89.19 176 HIS A C 1
ATOM 1401 O O . HIS A 1 176 ? 2.688 10.453 14.836 1 89.19 176 HIS A O 1
ATOM 1407 N N . ASN A 1 177 ? 4.672 9.578 15.117 1 88.38 177 ASN A N 1
ATOM 1408 C CA . ASN A 1 177 ? 5.473 10.43 14.25 1 88.38 177 ASN A CA 1
ATOM 1409 C C . ASN A 1 177 ? 6.84 9.82 13.961 1 88.38 177 ASN A C 1
ATOM 1411 O O . ASN A 1 177 ? 7.195 8.789 14.531 1 88.38 177 ASN A O 1
ATOM 1415 N N . TYR A 1 178 ? 7.527 10.375 12.977 1 92.69 178 TYR A N 1
ATOM 1416 C CA . TYR A 1 178 ? 8.867 9.867 12.695 1 92.69 178 TYR A CA 1
ATOM 1417 C C . TYR A 1 178 ? 9.734 10.953 12.07 1 92.69 178 TYR A C 1
ATOM 1419 O O . TYR A 1 178 ? 9.227 11.953 11.57 1 92.69 178 TYR A O 1
ATOM 1427 N N . MET A 1 179 ? 11.039 10.812 12.148 1 94.31 179 MET A N 1
ATOM 1428 C CA . MET A 1 179 ? 12.008 11.75 11.609 1 94.31 179 MET A CA 1
ATOM 1429 C C . MET A 1 179 ? 13.148 11.016 10.906 1 94.31 179 MET A C 1
ATOM 1431 O O . MET A 1 179 ? 13.445 9.867 11.227 1 94.31 179 MET A O 1
ATOM 1435 N N . ASN A 1 180 ? 13.766 11.734 9.992 1 96.81 180 ASN A N 1
ATOM 1436 C CA . ASN A 1 180 ? 15.016 11.289 9.383 1 96.81 180 ASN A CA 1
ATOM 1437 C C . ASN A 1 180 ? 16.219 11.617 10.266 1 96.81 180 ASN A C 1
ATOM 1439 O O . ASN A 1 180 ? 16.562 12.789 10.445 1 96.81 180 ASN A O 1
ATOM 1443 N N . THR A 1 181 ? 16.859 10.609 10.711 1 97.06 181 THR A N 1
ATOM 1444 C CA . THR A 1 181 ? 17.984 10.844 11.617 1 97.06 181 THR A CA 1
ATOM 1445 C C . THR A 1 181 ? 19.312 10.742 10.859 1 97.06 181 THR A C 1
ATOM 1447 O O . THR A 1 181 ? 20.391 10.852 11.461 1 97.06 181 THR A O 1
ATOM 1450 N N . SER A 1 182 ? 19.234 10.422 9.602 1 96.44 182 SER A N 1
ATOM 1451 C CA . SER A 1 182 ? 20.453 10.273 8.812 1 96.44 182 SER A CA 1
ATOM 1452 C C . SER A 1 182 ? 20.906 11.617 8.242 1 96.44 182 SER A C 1
ATOM 1454 O O . SER A 1 182 ? 20.203 12.625 8.391 1 96.44 182 SER A O 1
ATOM 1456 N N . ASP A 1 183 ? 22.094 11.625 7.598 1 96.69 183 ASP A N 1
ATOM 1457 C CA . ASP A 1 183 ? 22.688 12.836 7.023 1 96.69 183 ASP A CA 1
ATOM 1458 C C . ASP A 1 183 ? 22.359 12.953 5.535 1 96.69 183 ASP A C 1
ATOM 1460 O O . ASP A 1 183 ? 22.891 13.82 4.844 1 96.69 183 ASP A O 1
ATOM 1464 N N . GLU A 1 184 ? 21.516 12.164 5.039 1 96.75 184 GLU A N 1
ATOM 1465 C CA . GLU A 1 184 ? 21.062 12.219 3.652 1 96.75 184 GLU A CA 1
ATOM 1466 C C . GLU A 1 184 ? 19.531 12.25 3.574 1 96.75 184 GLU A C 1
ATOM 1468 O O . GLU A 1 184 ? 18.844 12.023 4.574 1 96.75 184 GLU A O 1
ATOM 1473 N N . GLU A 1 185 ? 19.047 12.617 2.436 1 96.31 185 GLU A N 1
ATOM 1474 C CA . GLU A 1 185 ? 17.609 12.578 2.236 1 96.31 185 GLU A CA 1
ATOM 1475 C C . GLU A 1 185 ? 17.062 11.156 2.359 1 96.31 185 GLU A C 1
ATOM 1477 O O . GLU A 1 185 ? 17.641 10.219 1.788 1 96.31 185 GLU A O 1
ATOM 1482 N N . ALA A 1 186 ? 16.094 11.008 3.195 1 96.94 186 ALA A N 1
ATOM 1483 C CA . ALA A 1 186 ? 15.43 9.719 3.318 1 96.94 186 ALA A CA 1
ATOM 1484 C C . ALA A 1 186 ? 14.305 9.586 2.297 1 96.94 186 ALA A C 1
ATOM 1486 O O . ALA A 1 186 ? 13.594 10.555 2.02 1 96.94 186 ALA A O 1
ATOM 1487 N N . THR A 1 187 ? 14.141 8.43 1.677 1 97.31 187 THR A N 1
ATOM 1488 C CA . THR A 1 187 ? 13.055 8.109 0.762 1 97.31 187 THR A CA 1
ATOM 1489 C C . THR A 1 187 ? 12.203 6.973 1.319 1 97.31 187 THR A C 1
ATOM 1491 O O . THR A 1 187 ? 12.711 5.887 1.604 1 97.31 187 THR A O 1
ATOM 1494 N N . ILE A 1 188 ? 10.891 7.266 1.506 1 96.94 188 ILE A N 1
ATOM 1495 C CA . ILE A 1 188 ? 9.969 6.332 2.135 1 96.94 188 ILE A CA 1
ATOM 1496 C C . ILE A 1 188 ? 8.789 6.07 1.205 1 96.94 188 ILE A C 1
ATOM 1498 O O . ILE A 1 188 ? 8.18 7.012 0.687 1 96.94 188 ILE A O 1
ATOM 1502 N N . ILE A 1 189 ? 8.484 4.816 0.917 1 97.69 189 ILE A N 1
ATOM 1503 C CA . ILE A 1 189 ? 7.211 4.469 0.3 1 97.69 189 ILE A CA 1
ATOM 1504 C C . ILE A 1 189 ? 6.141 4.316 1.378 1 97.69 189 ILE A C 1
ATOM 1506 O O . ILE A 1 189 ? 6.312 3.551 2.328 1 97.69 189 ILE A O 1
ATOM 1510 N N . VAL A 1 190 ? 5.066 5.02 1.231 1 95.44 190 VAL A N 1
ATOM 1511 C CA . VAL A 1 190 ? 3.988 5.008 2.213 1 95.44 190 VAL A CA 1
ATOM 1512 C C . VAL A 1 190 ? 2.689 4.555 1.548 1 95.44 190 VAL A C 1
ATOM 1514 O O . VAL A 1 190 ? 2.377 4.977 0.433 1 95.44 190 VAL A O 1
ATOM 1517 N N . TYR A 1 191 ? 2.006 3.672 2.184 1 96.62 191 TYR A N 1
ATOM 1518 C CA . TYR A 1 191 ? 0.648 3.33 1.778 1 96.62 191 TYR A CA 1
ATOM 1519 C C . TYR A 1 191 ? -0.334 3.551 2.924 1 96.62 191 TYR A C 1
ATOM 1521 O O . TYR A 1 191 ? -0.04 3.221 4.074 1 96.62 191 TYR A O 1
ATOM 1529 N N . PHE A 1 192 ? -1.486 4.074 2.549 1 91.12 192 PHE A N 1
ATOM 1530 C CA . PHE A 1 192 ? -2.652 4.133 3.424 1 91.12 192 PHE A CA 1
ATOM 1531 C C . PHE A 1 192 ? -3.715 3.135 2.977 1 91.12 192 PHE A C 1
ATOM 1533 O O . PHE A 1 192 ? -3.963 2.98 1.779 1 91.12 192 PHE A O 1
ATOM 1540 N N . SER A 1 193 ? -4.391 2.506 3.92 1 93.31 193 SER A N 1
ATOM 1541 C CA . SER A 1 193 ? -5.328 1.435 3.607 1 93.31 193 SER A CA 1
ATOM 1542 C C . SER A 1 193 ? -6.672 1.992 3.148 1 93.31 193 SER A C 1
ATOM 1544 O O . SER A 1 193 ? -7.66 1.26 3.07 1 93.31 193 SER A O 1
ATOM 1546 N N . GLN A 1 194 ? -6.789 3.221 2.865 1 87.06 194 GLN A N 1
ATOM 1547 C CA . GLN A 1 194 ? -7.961 3.867 2.281 1 87.06 194 GLN A CA 1
ATOM 1548 C C . GLN A 1 194 ? -7.551 5.023 1.372 1 87.06 194 GLN A C 1
ATOM 1550 O O . GLN A 1 194 ? -6.375 5.379 1.302 1 87.06 194 GLN A O 1
ATOM 1555 N N . LEU A 1 195 ? -8.555 5.41 0.613 1 80.38 195 LEU A N 1
ATOM 1556 C CA . LEU A 1 195 ? -8.367 6.648 -0.134 1 80.38 195 LEU A CA 1
ATOM 1557 C C . LEU A 1 195 ? -8.289 7.848 0.808 1 80.38 195 LEU A C 1
ATOM 1559 O O . LEU A 1 195 ? -9.141 8 1.692 1 80.38 195 LEU A O 1
ATOM 1563 N N . VAL A 1 196 ? -7.203 8.578 0.706 1 73.94 196 VAL A N 1
ATOM 1564 C CA . VAL A 1 196 ? -7.047 9.664 1.676 1 73.94 196 VAL A CA 1
ATOM 1565 C C . VAL A 1 196 ? -7.07 11.008 0.958 1 73.94 196 VAL A C 1
ATOM 1567 O O . VAL A 1 196 ? -6.781 12.047 1.562 1 73.94 196 VAL A O 1
ATOM 1570 N N . TYR A 1 197 ? -7.293 11.016 -0.367 1 65.06 197 TYR A N 1
ATOM 1571 C CA . TYR A 1 197 ? -7.379 12.266 -1.113 1 65.06 197 TYR A CA 1
ATOM 1572 C C . TYR A 1 197 ? -8.453 12.188 -2.189 1 65.06 197 TYR A C 1
ATOM 1574 O O . TYR A 1 197 ? -8.875 11.094 -2.58 1 65.06 197 TYR A O 1
ATOM 1582 N N . MET B 1 1 ? 2.316 -27.984 3.951 1 57.41 1 MET B N 1
ATOM 1583 C CA . MET B 1 1 ? 1.957 -28.312 2.572 1 57.41 1 MET B CA 1
ATOM 1584 C C . MET B 1 1 ? 0.659 -27.609 2.172 1 57.41 1 MET B C 1
ATOM 1586 O O . MET B 1 1 ? -0.174 -27.297 3.025 1 57.41 1 MET B O 1
ATOM 1590 N N . TYR B 1 2 ? 0.502 -27.094 0.88 1 71.88 2 TYR B N 1
ATOM 1591 C CA . TYR B 1 2 ? -0.607 -26.281 0.406 1 71.88 2 TYR B CA 1
ATOM 1592 C C . TYR B 1 2 ? -1.899 -27.094 0.358 1 71.88 2 TYR B C 1
ATOM 1594 O O . TYR B 1 2 ? -2.992 -26.531 0.486 1 71.88 2 TYR B O 1
ATOM 1602 N N . GLY B 1 3 ? -1.719 -28.469 0.379 1 82.69 3 GLY B N 1
ATOM 1603 C CA . GLY B 1 3 ? -2.879 -29.297 0.13 1 82.69 3 GLY B CA 1
ATOM 1604 C C . GLY B 1 3 ? -3.902 -29.25 1.249 1 82.69 3 GLY B C 1
ATOM 1605 O O . GLY B 1 3 ? -5.098 -29.109 0.997 1 82.69 3 GLY B O 1
ATOM 1606 N N . SER B 1 4 ? -3.381 -29.328 2.436 1 85.44 4 SER B N 1
ATOM 1607 C CA . SER B 1 4 ? -4.293 -29.328 3.576 1 85.44 4 SER B CA 1
ATOM 1608 C C . SER B 1 4 ? -5.035 -28 3.689 1 85.44 4 SER B C 1
ATOM 1610 O O . SER B 1 4 ? -6.211 -27.969 4.059 1 85.44 4 SER B O 1
ATOM 1612 N N . ARG B 1 5 ? -4.387 -26.953 3.348 1 81.94 5 ARG B N 1
ATOM 1613 C CA . ARG B 1 5 ? -5.012 -25.641 3.416 1 81.94 5 ARG B CA 1
ATOM 1614 C C . ARG B 1 5 ? -6.086 -25.484 2.344 1 81.94 5 ARG B C 1
ATOM 1616 O O . ARG B 1 5 ? -7.141 -24.906 2.596 1 81.94 5 ARG B O 1
ATOM 1623 N N . ILE B 1 6 ? -5.777 -26.047 1.278 1 88.25 6 ILE B N 1
ATOM 1624 C CA . ILE B 1 6 ? -6.742 -26.016 0.183 1 88.25 6 ILE B CA 1
ATOM 1625 C C . ILE B 1 6 ? -7.992 -26.797 0.578 1 88.25 6 ILE B C 1
ATOM 1627 O O . ILE B 1 6 ? -9.117 -26.312 0.404 1 88.25 6 ILE B O 1
ATOM 1631 N N . ARG B 1 7 ? -7.727 -27.938 1.147 1 89.94 7 ARG B N 1
ATOM 1632 C CA . ARG B 1 7 ? -8.836 -28.766 1.593 1 89.94 7 ARG B CA 1
ATOM 1633 C C . ARG B 1 7 ? -9.656 -28.062 2.662 1 89.94 7 ARG B C 1
ATOM 1635 O O . ARG B 1 7 ? -10.891 -28.062 2.607 1 89.94 7 ARG B O 1
ATOM 1642 N N . GLU B 1 8 ? -9 -27.5 3.572 1 87.25 8 GLU B N 1
ATOM 1643 C CA . GLU B 1 8 ? -9.664 -26.781 4.668 1 87.25 8 GLU B CA 1
ATOM 1644 C C . GLU B 1 8 ? -10.523 -25.641 4.145 1 87.25 8 GLU B C 1
ATOM 1646 O O . GLU B 1 8 ? -11.672 -25.484 4.559 1 87.25 8 GLU B O 1
ATOM 1651 N N . MET B 1 9 ? -9.969 -24.875 3.277 1 86.19 9 MET B N 1
ATOM 1652 C CA . MET B 1 9 ? -10.695 -23.734 2.732 1 86.19 9 MET B CA 1
ATOM 1653 C C . MET B 1 9 ? -11.883 -24.203 1.891 1 86.19 9 MET B C 1
ATOM 1655 O O . MET B 1 9 ? -12.953 -23.594 1.933 1 86.19 9 MET B O 1
ATOM 1659 N N . ARG B 1 10 ? -11.656 -25.25 1.088 1 91.69 10 ARG B N 1
ATOM 1660 C CA . ARG B 1 10 ? -12.75 -25.797 0.299 1 91.69 10 ARG B CA 1
ATOM 1661 C C . ARG B 1 10 ? -13.914 -26.203 1.193 1 91.69 10 ARG B C 1
ATOM 1663 O O . ARG B 1 10 ? -15.07 -25.859 0.916 1 91.69 10 ARG B O 1
ATOM 1670 N N . LYS B 1 11 ? -13.578 -26.828 2.268 1 92.25 11 LYS B N 1
ATOM 1671 C CA . LYS B 1 11 ? -14.602 -27.297 3.203 1 92.25 11 LYS B CA 1
ATOM 1672 C C . LYS B 1 11 ? -15.273 -26.109 3.9 1 92.25 11 LYS B C 1
ATOM 1674 O O . LYS B 1 11 ? -16.5 -26.109 4.09 1 92.25 11 LYS B O 1
ATOM 1679 N N . LYS B 1 12 ? -14.539 -25.219 4.262 1 86.75 12 LYS B N 1
ATOM 1680 C CA . LYS B 1 12 ? -15.062 -24.031 4.914 1 86.75 12 LYS B CA 1
ATOM 1681 C C . LYS B 1 12 ? -16.062 -23.312 4.016 1 86.75 12 LYS B C 1
ATOM 1683 O O . LYS B 1 12 ? -17.047 -22.734 4.504 1 86.75 12 LYS B O 1
ATOM 1688 N N . ARG B 1 13 ? -15.812 -23.375 2.742 1 88.06 13 ARG B N 1
ATOM 1689 C CA . ARG B 1 13 ? -16.672 -22.688 1.778 1 88.06 13 ARG B CA 1
ATOM 1690 C C . ARG B 1 13 ? -17.828 -23.594 1.343 1 88.06 13 ARG B C 1
ATOM 1692 O O . ARG B 1 13 ? -18.672 -23.188 0.54 1 88.06 13 ARG B O 1
ATOM 1699 N N . GLY B 1 14 ? -17.734 -24.859 1.82 1 91.69 14 GLY B N 1
ATOM 1700 C CA . GLY B 1 14 ? -18.797 -25.812 1.512 1 91.69 14 GLY B CA 1
ATOM 1701 C C . GLY B 1 14 ? -18.734 -26.312 0.083 1 91.69 14 GLY B C 1
ATOM 1702 O O . GLY B 1 14 ? -19.766 -26.688 -0.487 1 91.69 14 GLY B O 1
ATOM 1703 N N . LEU B 1 15 ? -17.672 -26.266 -0.464 1 93.88 15 LEU B N 1
ATOM 1704 C CA . LEU B 1 15 ? -17.547 -26.688 -1.854 1 93.88 15 LEU B CA 1
ATOM 1705 C C . LEU B 1 15 ? -17.109 -28.156 -1.944 1 93.88 15 LEU B C 1
ATOM 1707 O O . LEU B 1 15 ? -16.297 -28.609 -1.142 1 93.88 15 LEU B O 1
ATOM 1711 N N . THR B 1 16 ? -17.625 -28.844 -2.945 1 94.56 16 THR B N 1
ATOM 1712 C CA . THR B 1 16 ? -17.156 -30.188 -3.256 1 94.56 16 THR B CA 1
ATOM 1713 C C . THR B 1 16 ? -15.945 -30.141 -4.176 1 94.56 16 THR B C 1
ATOM 1715 O O . THR B 1 16 ? -15.641 -29.094 -4.758 1 94.56 16 THR B O 1
ATOM 1718 N N . LEU B 1 17 ? -15.305 -31.297 -4.215 1 94.62 17 LEU B N 1
ATOM 1719 C CA . LEU B 1 17 ? -14.188 -31.391 -5.152 1 94.62 17 LEU B CA 1
ATOM 1720 C C . LEU B 1 17 ? -14.664 -31.125 -6.582 1 94.62 17 LEU B C 1
ATOM 1722 O O . LEU B 1 17 ? -13.953 -30.5 -7.367 1 94.62 17 LEU B O 1
ATOM 1726 N N . LYS B 1 18 ? -15.844 -31.547 -6.863 1 94.81 18 LYS B N 1
ATOM 1727 C CA . LYS B 1 18 ? -16.422 -31.359 -8.188 1 94.81 18 LYS B CA 1
ATOM 1728 C C . LYS B 1 18 ? -16.641 -29.875 -8.492 1 94.81 18 LYS B C 1
ATOM 1730 O O . LYS B 1 18 ? -16.328 -29.422 -9.594 1 94.81 18 LYS B O 1
ATOM 1735 N N . GLU B 1 19 ? -17.109 -29.234 -7.566 1 94.38 19 GLU B N 1
ATOM 1736 C CA . GLU B 1 19 ? -17.375 -27.812 -7.75 1 94.38 19 GLU B CA 1
ATOM 1737 C C . GLU B 1 19 ? -16.078 -27.031 -7.953 1 94.38 19 GLU B C 1
ATOM 173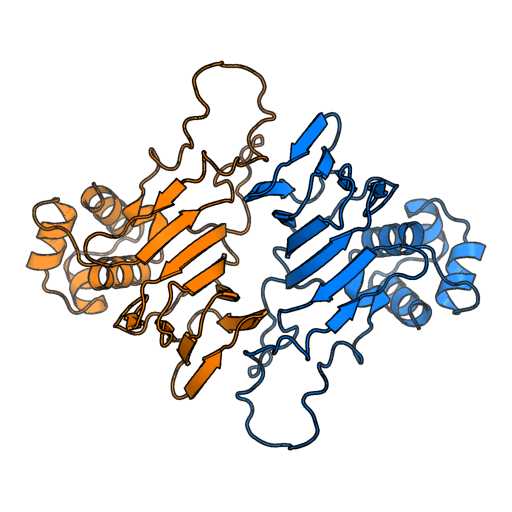9 O O . GLU B 1 19 ? -16.016 -26.109 -8.781 1 94.38 19 GLU B O 1
ATOM 1744 N N . VAL B 1 20 ? -15.047 -27.375 -7.219 1 94.19 20 VAL B N 1
ATOM 1745 C CA . VAL B 1 20 ? -13.758 -26.719 -7.379 1 94.19 20 VAL B CA 1
ATOM 1746 C C . VAL B 1 20 ? -13.172 -27.047 -8.75 1 94.19 20 VAL B C 1
ATOM 1748 O O . VAL B 1 20 ? -12.641 -26.156 -9.438 1 94.19 20 VAL B O 1
ATOM 1751 N N . ALA B 1 21 ? -13.289 -28.297 -9.156 1 93.5 21 ALA B N 1
ATOM 1752 C CA . ALA B 1 21 ? -12.781 -28.734 -10.453 1 93.5 21 ALA B CA 1
ATOM 1753 C C . ALA B 1 21 ? -13.461 -27.969 -11.594 1 93.5 21 ALA B C 1
ATOM 1755 O O . ALA B 1 21 ? -12.789 -27.469 -12.492 1 93.5 21 ALA B O 1
ATOM 1756 N N . GLU B 1 22 ? -14.68 -27.812 -11.516 1 92.56 22 GLU B N 1
ATOM 1757 C CA . GLU B 1 22 ? -15.445 -27.109 -12.539 1 92.56 22 GLU B CA 1
ATOM 1758 C C . GLU B 1 22 ? -15.07 -25.641 -12.586 1 92.56 22 GLU B C 1
ATOM 1760 O O . GLU B 1 22 ? -14.906 -25.062 -13.664 1 92.56 22 GLU B O 1
ATOM 1765 N N . ALA B 1 23 ? -14.938 -25.125 -11.445 1 88.38 23 ALA B N 1
ATOM 1766 C CA . ALA B 1 23 ? -14.648 -23.703 -11.352 1 88.38 23 ALA B CA 1
ATOM 1767 C C . ALA B 1 23 ? -13.234 -23.391 -11.836 1 88.38 23 ALA B C 1
ATOM 1769 O O . ALA B 1 23 ? -12.977 -22.312 -12.359 1 88.38 23 ALA B O 1
ATOM 1770 N N . THR B 1 24 ? -12.336 -24.297 -11.633 1 89 24 THR B N 1
ATOM 1771 C CA . THR B 1 24 ? -10.93 -24.031 -11.922 1 89 24 THR B CA 1
ATOM 1772 C C . THR B 1 24 ? -10.547 -24.578 -13.289 1 89 24 THR B C 1
ATOM 1774 O O . THR B 1 24 ? -9.5 -24.234 -13.836 1 89 24 THR B O 1
ATOM 1777 N N . GLY B 1 25 ? -11.336 -25.531 -13.812 1 88.94 25 GLY B N 1
ATOM 1778 C CA . GLY B 1 25 ? -11.047 -26.156 -15.094 1 88.94 25 GLY B CA 1
ATOM 1779 C C . GLY B 1 25 ? -10.133 -27.359 -14.984 1 88.94 25 GLY B C 1
ATOM 1780 O O . GLY B 1 25 ? -9.602 -27.828 -15.992 1 88.94 25 GLY B O 1
ATOM 1781 N N . TYR B 1 26 ? -9.891 -27.797 -13.805 1 90.44 26 TYR B N 1
ATOM 1782 C CA . TYR B 1 26 ? -9.078 -28.984 -13.578 1 90.44 26 TYR B CA 1
ATOM 1783 C C . TYR B 1 26 ? -9.961 -30.203 -13.344 1 90.44 26 TYR B C 1
ATOM 1785 O O . TYR B 1 26 ? -11.172 -30.078 -13.148 1 90.44 26 TYR B O 1
ATOM 1793 N N . THR B 1 27 ? -9.383 -31.328 -13.414 1 93.25 27 THR B N 1
ATOM 1794 C CA . THR B 1 27 ? -10.133 -32.531 -13.125 1 93.25 27 THR B CA 1
ATOM 1795 C C . THR B 1 27 ? -10.258 -32.75 -11.617 1 93.25 27 THR B C 1
ATOM 1797 O O . THR B 1 27 ? -9.445 -32.25 -10.844 1 93.25 27 THR B O 1
ATOM 1800 N N . ILE B 1 28 ? -11.328 -33.438 -11.297 1 94.56 28 ILE B N 1
ATOM 1801 C CA . ILE B 1 28 ? -11.547 -33.781 -9.898 1 94.56 28 ILE B CA 1
ATOM 1802 C C . ILE B 1 28 ? -10.312 -34.5 -9.344 1 94.56 28 ILE B C 1
ATOM 1804 O O . ILE B 1 28 ? -9.883 -34.25 -8.227 1 94.56 28 ILE B O 1
ATOM 1808 N N . GLY B 1 29 ? -9.773 -35.344 -10.125 1 94 29 GLY B N 1
ATOM 1809 C CA . GLY B 1 29 ? -8.586 -36.062 -9.727 1 94 29 GLY B CA 1
ATOM 1810 C C . GLY B 1 29 ? -7.398 -35.188 -9.445 1 94 29 GLY B C 1
ATOM 1811 O O . GLY B 1 29 ? -6.668 -35.406 -8.477 1 94 29 GLY B O 1
ATOM 1812 N N . HIS B 1 30 ? -7.203 -34.281 -10.32 1 92.38 30 HIS B N 1
ATOM 1813 C CA . HIS B 1 30 ? -6.094 -33.344 -10.164 1 92.38 30 HIS B CA 1
ATOM 1814 C C . HIS B 1 30 ? -6.211 -32.562 -8.859 1 92.38 30 HIS B C 1
ATOM 1816 O O . HIS B 1 30 ? -5.246 -32.469 -8.102 1 92.38 30 HIS B O 1
ATOM 1822 N N . ILE B 1 31 ? -7.367 -32.062 -8.57 1 93.94 31 ILE B N 1
ATOM 1823 C CA . ILE B 1 31 ? -7.609 -31.281 -7.352 1 93.94 31 ILE B CA 1
ATOM 1824 C C . ILE B 1 31 ? -7.406 -32.188 -6.133 1 93.94 31 ILE B C 1
ATOM 1826 O O . ILE B 1 31 ? -6.805 -31.766 -5.141 1 93.94 31 ILE B O 1
ATOM 1830 N N . SER B 1 32 ? -7.914 -33.312 -6.223 1 93.62 32 SER B N 1
ATOM 1831 C CA . SER B 1 32 ? -7.777 -34.281 -5.129 1 93.62 32 SER B CA 1
ATOM 1832 C C . SER B 1 32 ? -6.312 -34.562 -4.82 1 93.62 32 SER B C 1
ATOM 1834 O O . SER B 1 32 ? -5.91 -34.625 -3.656 1 93.62 32 SER B O 1
ATOM 1836 N N . GLN B 1 33 ? -5.574 -34.719 -5.855 1 92.38 33 GLN B N 1
ATOM 1837 C CA . GLN B 1 33 ? -4.152 -35 -5.672 1 92.38 33 GLN B CA 1
ATOM 1838 C C . GLN B 1 33 ? -3.445 -33.812 -5.008 1 92.38 33 GLN B C 1
ATOM 1840 O O . GLN B 1 33 ? -2.557 -34.031 -4.176 1 92.38 33 GLN B O 1
ATOM 1845 N N . ILE B 1 34 ? -3.795 -32.656 -5.371 1 88.5 34 ILE B N 1
ATOM 1846 C CA . ILE B 1 34 ? -3.211 -31.469 -4.793 1 88.5 34 ILE B CA 1
ATOM 1847 C C . ILE B 1 34 ? -3.562 -31.375 -3.309 1 88.5 34 ILE B C 1
ATOM 1849 O O . ILE B 1 34 ? -2.688 -31.156 -2.469 1 88.5 34 ILE B O 1
ATOM 1853 N N . GLU B 1 35 ? -4.844 -31.625 -3.047 1 92.56 35 GLU B N 1
ATOM 1854 C CA . GLU B 1 35 ? -5.297 -31.547 -1.662 1 92.56 35 GLU B CA 1
ATOM 1855 C C . GLU B 1 35 ? -4.609 -32.594 -0.789 1 92.56 35 GLU B C 1
ATOM 1857 O O . GLU B 1 35 ? -4.453 -32.406 0.418 1 92.56 35 GLU B O 1
ATOM 1862 N N . ARG B 1 36 ? -4.219 -33.625 -1.394 1 90.12 36 ARG B N 1
ATOM 1863 C CA . ARG B 1 36 ? -3.59 -34.719 -0.666 1 90.12 36 ARG B CA 1
ATOM 1864 C C . ARG B 1 36 ? -2.07 -34.625 -0.719 1 90.12 36 ARG B C 1
ATOM 1866 O O . ARG B 1 36 ? -1.36 -35.531 -0.292 1 90.12 36 ARG B O 1
ATOM 1873 N N . ASP B 1 37 ? -1.616 -33.656 -1.278 1 84.81 37 ASP B N 1
ATOM 1874 C CA . ASP B 1 37 ? -0.191 -33.344 -1.39 1 84.81 37 ASP B CA 1
ATOM 1875 C C . ASP B 1 37 ? 0.524 -34.406 -2.223 1 84.81 37 ASP B C 1
ATOM 1877 O O . ASP B 1 37 ? 1.686 -34.75 -1.962 1 84.81 37 ASP B O 1
ATOM 1881 N N . LEU B 1 38 ? -0.157 -34.969 -3.109 1 86.44 38 LEU B N 1
ATOM 1882 C CA . LEU B 1 38 ? 0.424 -35.969 -4.023 1 86.44 38 LEU B CA 1
ATOM 1883 C C . LEU B 1 38 ? 0.956 -35.281 -5.277 1 86.44 38 LEU B C 1
ATOM 1885 O O . LEU B 1 38 ? 1.771 -35.844 -6.004 1 86.44 38 LEU B O 1
ATOM 1889 N N . LYS B 1 39 ? 0.436 -34.156 -5.578 1 80.94 39 LYS B N 1
ATOM 1890 C CA . LYS B 1 39 ? 0.889 -33.312 -6.688 1 80.94 39 LYS B CA 1
ATOM 1891 C C . LYS B 1 39 ? 1.056 -31.859 -6.246 1 80.94 39 LYS B C 1
ATOM 1893 O O . LYS B 1 39 ? 0.177 -31.297 -5.586 1 80.94 39 LYS B O 1
ATOM 1898 N N . SER B 1 40 ? 2.145 -31.281 -6.539 1 74.94 40 SER B N 1
ATOM 1899 C CA . SER B 1 40 ? 2.344 -29.859 -6.258 1 74.94 40 SER B CA 1
ATOM 1900 C C . SER B 1 40 ? 1.672 -28.984 -7.316 1 74.94 40 SER B C 1
ATOM 1902 O O . SER B 1 40 ? 1.901 -29.172 -8.516 1 74.94 40 SER B O 1
ATOM 1904 N N . PRO B 1 41 ? 0.813 -28.188 -6.848 1 75.38 41 PRO B N 1
ATOM 1905 C CA . PRO B 1 41 ? 0.152 -27.328 -7.836 1 75.38 41 PRO B CA 1
ATOM 1906 C C . PRO B 1 41 ? 1.1 -26.312 -8.469 1 75.38 41 PRO B C 1
ATOM 1908 O O . PRO B 1 41 ? 2.08 -25.906 -7.836 1 75.38 41 PRO B O 1
ATOM 1911 N N . SER B 1 42 ? 0.784 -26.094 -9.742 1 66.31 42 SER B N 1
ATOM 1912 C CA . SER B 1 42 ? 1.43 -24.938 -10.367 1 66.31 42 SER B CA 1
ATOM 1913 C C . SER B 1 42 ? 0.928 -23.625 -9.773 1 66.31 42 SER B C 1
ATOM 1915 O O . SER B 1 42 ? -0.068 -23.609 -9.047 1 66.31 42 SER B O 1
ATOM 1917 N N . LEU B 1 43 ? 1.608 -22.531 -10.039 1 63.38 43 LEU B N 1
ATOM 1918 C CA . LEU B 1 43 ? 1.171 -21.234 -9.562 1 63.38 43 LEU B CA 1
ATOM 1919 C C . LEU B 1 43 ? -0.194 -20.875 -10.141 1 63.38 43 LEU B C 1
ATOM 1921 O O . LEU B 1 43 ? -1.045 -20.328 -9.43 1 63.38 43 LEU B O 1
ATOM 1925 N N . VAL B 1 44 ? -0.266 -21.312 -11.359 1 65.62 44 VAL B N 1
ATOM 1926 C CA . VAL B 1 44 ? -1.536 -21.016 -12.016 1 65.62 44 VAL B CA 1
ATOM 1927 C C . VAL B 1 44 ? -2.662 -21.781 -11.328 1 65.62 44 VAL B C 1
ATOM 1929 O O . VAL B 1 44 ? -3.727 -21.219 -11.055 1 65.62 44 VAL B O 1
ATOM 1932 N N . ALA B 1 45 ? -2.367 -23.031 -11.07 1 74.69 45 ALA B N 1
ATOM 1933 C CA . ALA B 1 45 ? -3.369 -23.859 -10.391 1 74.69 45 ALA B CA 1
ATOM 1934 C C . ALA B 1 45 ? -3.693 -23.297 -9.016 1 74.69 45 ALA B C 1
ATOM 1936 O O . ALA B 1 45 ? -4.863 -23.203 -8.633 1 74.69 45 ALA B O 1
ATOM 1937 N N . LEU B 1 46 ? -2.646 -22.859 -8.289 1 74.31 46 LEU B N 1
ATOM 1938 C CA . LEU B 1 46 ? -2.83 -22.328 -6.941 1 74.31 46 LEU B CA 1
ATOM 1939 C C . LEU B 1 46 ? -3.645 -21.047 -6.965 1 74.31 46 LEU B C 1
ATOM 1941 O O . LEU B 1 46 ? -4.512 -20.828 -6.113 1 74.31 46 LEU B O 1
ATOM 1945 N N . ARG B 1 47 ? -3.363 -20.359 -7.887 1 70.75 47 ARG B N 1
ATOM 1946 C CA . ARG B 1 47 ? -4.078 -19.094 -8.023 1 70.75 47 ARG B CA 1
ATOM 1947 C C . ARG B 1 47 ? -5.551 -19.328 -8.352 1 70.75 47 ARG B C 1
ATOM 1949 O O . ARG B 1 47 ? -6.43 -18.688 -7.777 1 70.75 47 ARG B O 1
ATOM 1956 N N . LYS B 1 48 ? -5.781 -20.203 -9.32 1 76.69 48 LYS B N 1
ATOM 1957 C CA . LYS B 1 48 ? -7.16 -20.531 -9.664 1 76.69 48 LYS B CA 1
ATOM 1958 C C . LYS B 1 48 ? -7.906 -21.094 -8.453 1 76.69 48 LYS B C 1
ATOM 1960 O O . LYS B 1 48 ? -9.062 -20.734 -8.219 1 76.69 48 LYS B O 1
ATOM 1965 N N . ILE B 1 49 ? -7.156 -21.922 -7.793 1 85.06 49 ILE B N 1
ATOM 1966 C CA . ILE B 1 49 ? -7.762 -22.531 -6.617 1 85.06 49 ILE B CA 1
ATOM 1967 C C . ILE B 1 49 ? -8.039 -21.469 -5.562 1 85.06 49 ILE B C 1
ATOM 1969 O O . ILE B 1 49 ? -9.133 -21.422 -4.984 1 85.06 49 ILE B O 1
ATOM 1973 N N . ALA B 1 50 ? -7.094 -20.641 -5.402 1 80.31 50 ALA B N 1
ATOM 1974 C CA . ALA B 1 50 ? -7.254 -19.562 -4.418 1 80.31 50 ALA B CA 1
ATOM 1975 C C . ALA B 1 50 ? -8.422 -18.656 -4.781 1 80.31 50 ALA B C 1
ATOM 1977 O O . ALA B 1 50 ? -9.211 -18.266 -3.916 1 80.31 50 ALA B O 1
ATOM 1978 N N . ALA B 1 51 ? -8.523 -18.359 -6.004 1 74.62 51 ALA B N 1
ATOM 1979 C CA . ALA B 1 51 ? -9.617 -17.516 -6.488 1 74.62 51 ALA B CA 1
ATOM 1980 C C . ALA B 1 51 ? -10.969 -18.203 -6.273 1 74.62 51 ALA B C 1
ATOM 1982 O O . ALA B 1 51 ? -11.922 -17.578 -5.82 1 74.62 51 ALA B O 1
ATOM 1983 N N . CYS B 1 52 ? -10.977 -19.438 -6.613 1 81.5 52 CYS B N 1
ATOM 1984 C CA . CYS B 1 52 ? -12.188 -20.234 -6.441 1 81.5 52 CYS B CA 1
ATOM 1985 C C . CYS B 1 52 ? -12.609 -20.281 -4.977 1 81.5 52 CYS B C 1
ATOM 1987 O O . CYS B 1 52 ? -13.797 -20.188 -4.668 1 81.5 52 CYS B O 1
ATOM 1989 N N . LEU B 1 53 ? -11.602 -20.375 -4.156 1 84.94 53 LEU B N 1
ATOM 1990 C CA . LEU B 1 53 ? -11.867 -20.531 -2.73 1 84.94 53 LEU B CA 1
ATOM 1991 C C . LEU B 1 53 ? -11.961 -19.172 -2.043 1 84.94 53 LEU B C 1
ATOM 1993 O O . LEU B 1 53 ? -12.211 -19.109 -0.838 1 84.94 53 LEU B O 1
ATOM 1997 N N . ASP B 1 54 ? -11.734 -18.203 -2.809 1 75 54 ASP B N 1
ATOM 1998 C CA . ASP B 1 54 ? -11.797 -16.844 -2.316 1 75 54 ASP B CA 1
ATOM 1999 C C . ASP B 1 54 ? -10.844 -16.641 -1.141 1 75 54 ASP B C 1
ATOM 2001 O O . ASP B 1 54 ? -11.242 -16.141 -0.084 1 75 54 ASP B O 1
ATOM 2005 N N . CYS B 1 55 ? -9.672 -17.125 -1.312 1 70.94 55 CYS B N 1
ATOM 2006 C CA . CYS B 1 55 ? -8.664 -16.953 -0.273 1 70.94 55 CYS B CA 1
ATOM 2007 C C . CYS B 1 55 ? -7.348 -16.453 -0.865 1 70.94 55 CYS B C 1
ATOM 2009 O O . CYS B 1 55 ? -7.203 -16.375 -2.086 1 70.94 55 CYS B O 1
ATOM 2011 N N . SER B 1 56 ? -6.559 -16.094 0.033 1 63.41 56 SER B N 1
ATOM 2012 C CA . SER B 1 56 ? -5.258 -15.562 -0.355 1 63.41 56 SER B CA 1
ATOM 2013 C C . SER B 1 56 ? -4.363 -16.656 -0.935 1 63.41 56 SER B C 1
ATOM 2015 O O . SER B 1 56 ? -4.25 -17.734 -0.364 1 63.41 56 SER B O 1
ATOM 2017 N N . GLU B 1 57 ? -3.895 -16.359 -2.119 1 66.88 57 GLU B N 1
ATOM 2018 C CA . GLU B 1 57 ? -2.895 -17.234 -2.711 1 66.88 57 GLU B CA 1
ATOM 2019 C C . GLU B 1 57 ? -1.675 -17.375 -1.803 1 66.88 57 GLU B C 1
ATOM 2021 O O . GLU B 1 57 ? -1.099 -18.469 -1.688 1 66.88 57 GLU B O 1
ATOM 2026 N N . VAL B 1 58 ? -1.421 -16.328 -1.276 1 60.5 58 VAL B N 1
ATOM 2027 C CA . VAL B 1 58 ? -0.243 -16.297 -0.416 1 60.5 58 VAL B CA 1
ATOM 2028 C C . VAL B 1 58 ? -0.461 -17.203 0.794 1 60.5 58 VAL B C 1
ATOM 2030 O O . VAL B 1 58 ? 0.429 -17.969 1.176 1 60.5 58 VAL B O 1
ATOM 2033 N N . TRP B 1 59 ? -1.582 -17.062 1.312 1 64.5 59 TRP B N 1
ATOM 2034 C CA . TRP B 1 59 ? -1.9 -17.906 2.459 1 64.5 59 TRP B CA 1
ATOM 2035 C C . TRP B 1 59 ? -1.85 -19.391 2.08 1 64.5 59 TRP B C 1
ATOM 2037 O O . TRP B 1 59 ? -1.372 -20.219 2.855 1 64.5 59 TRP B O 1
ATOM 2047 N N . LEU B 1 60 ? -2.332 -19.672 0.935 1 71.06 60 LEU B N 1
ATOM 2048 C CA . LEU B 1 60 ? -2.32 -21.062 0.493 1 71.06 60 LEU B CA 1
ATOM 2049 C C . LEU B 1 60 ? -0.892 -21.578 0.377 1 71.06 60 LEU B C 1
ATOM 2051 O O . LEU B 1 60 ? -0.623 -22.734 0.692 1 71.06 60 LEU B O 1
ATOM 2055 N N . ILE B 1 61 ? -0.089 -20.656 -0.007 1 64.88 61 ILE B N 1
ATOM 2056 C CA . ILE B 1 61 ? 1.292 -21.031 -0.272 1 64.88 61 ILE B CA 1
ATOM 2057 C C . ILE B 1 61 ? 2.074 -21.078 1.039 1 64.88 61 ILE B C 1
ATOM 2059 O O . ILE B 1 61 ? 2.818 -22.031 1.29 1 64.88 61 ILE B O 1
ATOM 2063 N N . MET B 1 62 ? 1.899 -20.094 1.823 1 61.72 62 MET B N 1
ATOM 2064 C CA . MET B 1 62 ? 2.785 -19.922 2.971 1 61.72 62 MET B CA 1
ATOM 2065 C C . MET B 1 62 ? 2.199 -20.578 4.215 1 61.72 62 MET B C 1
ATOM 2067 O O . MET B 1 62 ? 2.934 -20.953 5.129 1 61.72 62 MET B O 1
ATOM 2071 N N . GLY B 1 63 ? 1.025 -20.922 4.238 1 57.44 63 GLY B N 1
ATOM 2072 C CA . GLY B 1 63 ? 0.392 -21.406 5.453 1 57.44 63 GLY B CA 1
ATOM 2073 C C . GLY B 1 63 ? 0.539 -20.469 6.629 1 57.44 63 GLY B C 1
ATOM 2074 O O . GLY B 1 63 ? 1.02 -19.344 6.473 1 57.44 63 GLY B O 1
ATOM 2075 N N . ASP B 1 64 ? -0.081 -20.781 7.848 1 51.94 64 ASP B N 1
ATOM 2076 C CA . ASP B 1 64 ? -0.034 -19.984 9.078 1 51.94 64 ASP B CA 1
ATOM 2077 C C . ASP B 1 64 ? 1.395 -19.875 9.602 1 51.94 64 ASP B C 1
ATOM 2079 O O . ASP B 1 64 ? 1.772 -18.859 10.18 1 51.94 64 ASP B O 1
ATOM 2083 N N . SER B 1 65 ? 2.023 -21.047 9.664 1 47.69 65 SER B N 1
ATOM 2084 C CA . SER B 1 65 ? 3.25 -21.156 10.445 1 47.69 65 SER B CA 1
ATOM 2085 C C . SER B 1 65 ? 4.336 -20.234 9.906 1 47.69 65 SER B C 1
ATOM 2087 O O . SER B 1 65 ? 5.133 -19.688 10.672 1 47.69 65 SER B O 1
ATOM 2089 N N . GLU B 1 66 ? 4.598 -20.391 8.742 1 47.72 66 GLU B N 1
ATOM 2090 C CA . GLU B 1 66 ? 5.766 -19.688 8.219 1 47.72 66 GLU B CA 1
ATOM 2091 C C . GLU B 1 66 ? 5.531 -18.188 8.188 1 47.72 66 GLU B C 1
ATOM 2093 O O . GLU B 1 66 ? 6.469 -17.406 7.996 1 47.72 66 GLU B O 1
ATOM 2098 N N . LEU B 1 67 ? 4.359 -17.938 8.188 1 46.34 67 LEU B N 1
ATOM 2099 C CA . LEU B 1 67 ? 4.023 -16.516 8.219 1 46.34 67 LEU B CA 1
ATOM 2100 C C . LEU B 1 67 ? 4.406 -15.891 9.555 1 46.34 67 LEU B C 1
ATOM 2102 O O . LEU B 1 67 ? 4.32 -14.672 9.727 1 46.34 67 LEU B O 1
ATOM 2106 N N . SER B 1 68 ? 4.547 -16.875 10.539 1 40.44 68 SER B N 1
ATOM 2107 C CA . SER B 1 68 ? 4.996 -16.312 11.805 1 40.44 68 SER B CA 1
ATOM 2108 C C . SER B 1 68 ? 6.438 -15.82 11.711 1 40.44 68 SER B C 1
ATOM 2110 O O . SER B 1 68 ? 7.348 -16.609 11.43 1 40.44 68 SER B O 1
ATOM 2112 N N . VAL B 1 69 ? 6.598 -14.914 11.031 1 38.72 69 VAL B N 1
ATOM 2113 C CA . VAL B 1 69 ? 7.93 -14.352 11.227 1 38.72 69 VAL B CA 1
ATOM 2114 C C . VAL B 1 69 ? 8.484 -14.781 12.578 1 38.72 69 VAL B C 1
ATOM 2116 O O . VAL B 1 69 ? 7.812 -14.625 13.609 1 38.72 69 VAL B O 1
ATOM 2119 N N . GLU B 1 70 ? 9.211 -15.914 12.516 1 34.62 70 GLU B N 1
ATOM 2120 C CA . GLU B 1 70 ? 9.953 -16.266 13.727 1 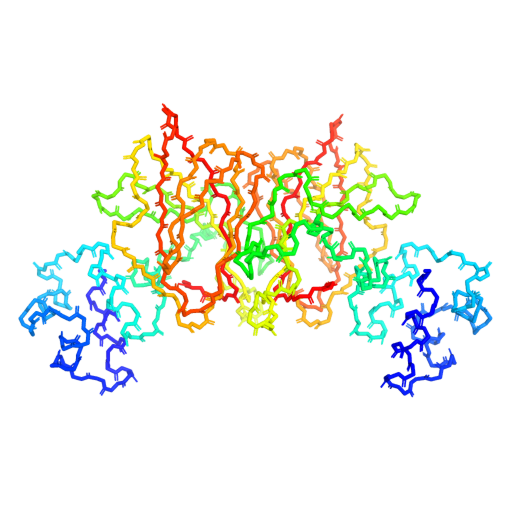34.62 70 GLU B CA 1
ATOM 2121 C C . GLU B 1 70 ? 10.344 -15.023 14.516 1 34.62 70 GLU B C 1
ATOM 2123 O O . GLU B 1 70 ? 11.172 -14.227 14.07 1 34.62 70 GLU B O 1
ATOM 2128 N N . SER B 1 71 ? 9.438 -14.312 15.102 1 34.78 71 SER B N 1
ATOM 2129 C CA . SER B 1 71 ? 10.062 -13.578 16.203 1 34.78 71 SER B CA 1
ATOM 2130 C C . SER B 1 71 ? 11.086 -14.445 16.922 1 34.78 71 SER B C 1
ATOM 2132 O O . SER B 1 71 ? 10.758 -15.523 17.422 1 34.78 71 SER B O 1
ATOM 2134 N N . SER B 1 72 ? 12.227 -14.797 16.5 1 32.5 72 SER B N 1
ATOM 2135 C CA . SER B 1 72 ? 13.133 -15.398 17.484 1 32.5 72 SER B CA 1
ATOM 2136 C C . SER B 1 72 ? 12.578 -15.281 18.891 1 32.5 72 SER B C 1
ATOM 2138 O O . SER B 1 72 ? 11.805 -14.367 19.188 1 32.5 72 SER B O 1
ATOM 2140 N N . GLU B 1 73 ? 12.703 -16.406 19.828 1 33.25 73 GLU B N 1
ATOM 2141 C CA . GLU B 1 73 ? 12.469 -16.734 21.234 1 33.25 73 GLU B CA 1
ATOM 2142 C C . GLU B 1 73 ? 12.633 -15.516 22.125 1 33.25 73 GLU B C 1
ATOM 2144 O O . GLU B 1 73 ? 12.539 -15.617 23.359 1 33.25 73 GLU B O 1
ATOM 2149 N N . GLU B 1 74 ? 13.602 -14.578 21.969 1 34.06 74 GLU B N 1
ATOM 2150 C CA . GLU B 1 74 ? 13.5 -13.875 23.25 1 34.06 74 GLU B CA 1
ATOM 2151 C C . GLU B 1 74 ? 12.062 -13.438 23.516 1 34.06 74 GLU B C 1
ATOM 2153 O O . GLU B 1 74 ? 11.469 -12.703 22.719 1 34.06 74 GLU B O 1
ATOM 2158 N N . LYS B 1 75 ? 11.117 -14.242 24.078 1 37.09 75 LYS B N 1
ATOM 2159 C CA . LYS B 1 75 ? 9.883 -14.008 24.828 1 37.09 75 LYS B CA 1
ATOM 2160 C C . LYS B 1 75 ? 9.664 -12.523 25.062 1 37.09 75 LYS B C 1
ATOM 2162 O O . LYS B 1 75 ? 8.898 -12.141 25.953 1 37.09 75 LYS B O 1
ATOM 2167 N N . ASN B 1 76 ? 10.656 -11.672 24.766 1 35.03 76 ASN B N 1
ATOM 2168 C CA . ASN B 1 76 ? 10.367 -10.359 25.328 1 35.03 76 ASN B CA 1
ATOM 2169 C C . ASN B 1 76 ? 9.086 -9.766 24.75 1 35.03 76 ASN B C 1
ATOM 2171 O O . ASN B 1 76 ? 8.578 -10.258 23.734 1 35.03 76 ASN B O 1
ATOM 2175 N N . ASN B 1 77 ? 8.867 -8.312 24.812 1 36.5 77 ASN B N 1
ATOM 2176 C CA . ASN B 1 77 ? 7.73 -7.391 24.844 1 36.5 77 ASN B CA 1
ATOM 2177 C C . ASN B 1 77 ? 6.949 -7.43 23.531 1 36.5 77 ASN B C 1
ATOM 2179 O O . ASN B 1 77 ? 7.543 -7.469 22.453 1 36.5 77 ASN B O 1
ATOM 2183 N N . SER B 1 78 ? 5.594 -7.711 23.469 1 42.59 78 SER B N 1
ATOM 2184 C CA . SER B 1 78 ? 4.402 -7.492 22.656 1 42.59 78 SER B CA 1
ATOM 2185 C C . SER B 1 78 ? 4.648 -6.445 21.578 1 42.59 78 SER B C 1
ATOM 2187 O O . SER B 1 78 ? 3.801 -6.223 20.719 1 42.59 78 SER B O 1
ATOM 2189 N N . LYS B 1 79 ? 5.688 -5.598 21.688 1 46.56 79 LYS B N 1
ATOM 2190 C CA . LYS B 1 79 ? 5.797 -4.363 20.906 1 46.56 79 LYS B CA 1
ATOM 2191 C C . LYS B 1 79 ? 6.289 -4.648 19.5 1 46.56 79 LYS B C 1
ATOM 2193 O O . LYS B 1 79 ? 6.246 -3.773 18.625 1 46.56 79 LYS B O 1
ATOM 2198 N N . GLU B 1 80 ? 6.926 -5.746 19.141 1 52.72 80 GLU B N 1
ATOM 2199 C CA . GLU B 1 80 ? 7.824 -5.848 18 1 52.72 80 GLU B CA 1
ATOM 2200 C C . GLU B 1 80 ? 7.066 -6.246 16.734 1 52.72 80 GLU B C 1
ATOM 2202 O O . GLU B 1 80 ? 7.664 -6.387 15.672 1 52.72 80 GLU B O 1
ATOM 2207 N N . THR B 1 81 ? 5.77 -6.129 16.766 1 70.06 81 THR B N 1
ATOM 2208 C CA . THR B 1 81 ? 5.023 -6.691 15.641 1 70.06 81 THR B CA 1
ATOM 2209 C C . THR B 1 81 ? 4.754 -5.625 14.586 1 70.06 81 THR B C 1
ATOM 2211 O O . THR B 1 81 ? 4.605 -5.938 13.398 1 70.06 81 THR B O 1
ATOM 2214 N N . TYR B 1 82 ? 5.262 -4.453 14.789 1 82 82 TYR B N 1
ATOM 2215 C CA . TYR B 1 82 ? 4.961 -3.404 13.82 1 82 82 TYR B CA 1
ATOM 2216 C C . TYR B 1 82 ? 6.105 -3.234 12.828 1 82 82 TYR B C 1
ATOM 2218 O O . TYR B 1 82 ? 5.91 -2.719 11.727 1 82 82 TYR B O 1
ATOM 2226 N N . LEU B 1 83 ? 7.32 -3.641 13.359 1 81.44 83 LEU B N 1
ATOM 2227 C CA . LEU B 1 83 ? 8.547 -3.465 12.586 1 81.44 83 LEU B CA 1
ATOM 2228 C C . LEU B 1 83 ? 8.969 -4.777 11.93 1 81.44 83 LEU B C 1
ATOM 2230 O O . LEU B 1 83 ? 9.125 -5.793 12.609 1 81.44 83 LEU B O 1
ATOM 2234 N N . VAL B 1 84 ? 9.047 -4.828 10.648 1 81.44 84 VAL B N 1
ATOM 2235 C CA . VAL B 1 84 ? 9.609 -5.953 9.906 1 81.44 84 VAL B CA 1
ATOM 2236 C C . VAL B 1 84 ? 10.969 -5.566 9.336 1 81.44 84 VAL B C 1
ATOM 2238 O O . VAL B 1 84 ? 11.055 -4.738 8.422 1 81.44 84 VAL B O 1
ATOM 2241 N N . ARG B 1 85 ? 11.969 -6.176 9.883 1 81 85 ARG B N 1
ATOM 2242 C CA . ARG B 1 85 ? 13.328 -5.961 9.383 1 81 85 ARG B CA 1
ATOM 2243 C C . ARG B 1 85 ? 13.492 -6.547 7.984 1 81 85 ARG B C 1
ATOM 2245 O O . ARG B 1 85 ? 12.883 -7.566 7.656 1 81 85 ARG B O 1
ATOM 2252 N N . LYS B 1 86 ? 14.383 -5.906 7.281 1 81.38 86 LYS B N 1
ATOM 2253 C CA . LYS B 1 86 ? 14.672 -6.348 5.918 1 81.38 86 LYS B CA 1
ATOM 2254 C C . LYS B 1 86 ? 14.984 -7.84 5.879 1 81.38 86 LYS B C 1
ATOM 2256 O O . LYS B 1 86 ? 14.461 -8.562 5.027 1 81.38 86 LYS B O 1
ATOM 2261 N N . GLU B 1 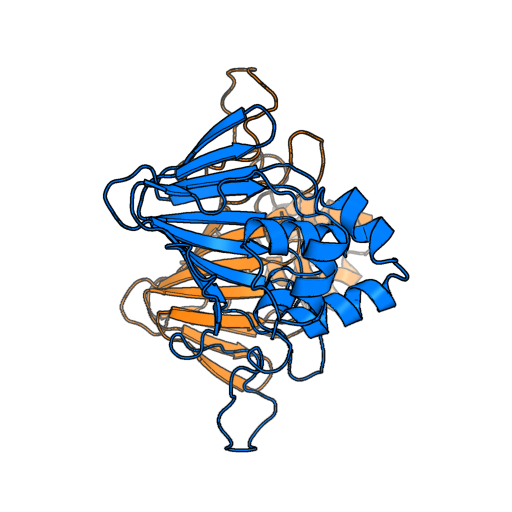87 ? 15.75 -8.297 6.812 1 82.62 87 GLU B N 1
ATOM 2262 C CA . GLU B 1 87 ? 16.234 -9.672 6.805 1 82.62 87 GLU B CA 1
ATOM 2263 C C . GLU B 1 87 ? 15.172 -10.633 7.34 1 82.62 87 GLU B C 1
ATOM 2265 O O . GLU B 1 87 ? 15.312 -11.852 7.223 1 82.62 87 GLU B O 1
ATOM 2270 N N . LYS B 1 88 ? 14.016 -10.094 7.859 1 77.25 88 LYS B N 1
ATOM 2271 C CA . LYS B 1 88 ? 12.984 -10.93 8.461 1 77.25 88 LYS B CA 1
ATOM 2272 C C . LYS B 1 88 ? 11.734 -10.969 7.582 1 77.25 88 LYS B C 1
ATOM 2274 O O . LYS B 1 88 ? 10.695 -11.492 7.996 1 77.25 88 LYS B O 1
ATOM 2279 N N . ARG B 1 89 ? 11.93 -10.375 6.41 1 77.56 89 ARG B N 1
ATOM 2280 C CA . ARG B 1 89 ? 10.812 -10.484 5.477 1 77.56 89 ARG B CA 1
ATOM 2281 C C . ARG B 1 89 ? 10.5 -11.945 5.168 1 77.56 89 ARG B C 1
ATOM 2283 O O . ARG B 1 89 ? 11.383 -12.805 5.219 1 77.56 89 ARG B O 1
ATOM 2290 N N . ILE B 1 90 ? 9.266 -12.172 4.883 1 72.06 90 ILE B N 1
ATOM 2291 C CA . ILE B 1 90 ? 8.82 -13.531 4.586 1 72.06 90 ILE B CA 1
ATOM 2292 C C . ILE B 1 90 ? 8.953 -13.805 3.09 1 72.06 90 ILE B C 1
ATOM 2294 O O . ILE B 1 90 ? 8.227 -13.227 2.279 1 72.06 90 ILE B O 1
ATOM 2298 N N . PRO B 1 91 ? 9.953 -14.672 2.738 1 73.19 91 PRO B N 1
ATOM 2299 C CA . PRO B 1 91 ? 10.078 -15.031 1.323 1 73.19 91 PRO B CA 1
ATOM 2300 C C . PRO B 1 91 ? 8.93 -15.906 0.837 1 73.19 91 PRO B C 1
ATOM 2302 O O . PRO B 1 91 ? 8.438 -16.766 1.584 1 73.19 91 PRO B O 1
ATOM 2305 N N . MET B 1 92 ? 8.375 -15.461 -0.245 1 64.62 92 MET B N 1
ATOM 2306 C CA . MET B 1 92 ? 7.371 -16.266 -0.925 1 64.62 92 MET B CA 1
ATOM 2307 C C . MET B 1 92 ? 7.895 -16.766 -2.27 1 64.62 92 MET B C 1
ATOM 2309 O O . MET B 1 92 ? 8.234 -15.969 -3.143 1 64.62 92 MET B O 1
ATOM 2313 N N . LYS B 1 93 ? 8.484 -17.875 -2.238 1 56.91 93 LYS B N 1
ATOM 2314 C CA . LYS B 1 93 ? 8.969 -18.422 -3.504 1 56.91 93 LYS B CA 1
ATOM 2315 C C . LYS B 1 93 ? 7.984 -19.438 -4.07 1 56.91 93 LYS B C 1
ATOM 2317 O O . LYS B 1 93 ? 7.508 -20.312 -3.344 1 56.91 93 LYS B O 1
ATOM 2322 N N . ILE B 1 94 ? 7.414 -19.047 -5.172 1 53.81 94 ILE B N 1
ATOM 2323 C CA . ILE B 1 94 ? 6.625 -20.016 -5.914 1 53.81 94 ILE B CA 1
ATOM 2324 C C . ILE B 1 94 ? 7.543 -20.859 -6.793 1 53.81 94 ILE B C 1
ATOM 2326 O O . ILE B 1 94 ? 8.305 -20.328 -7.605 1 53.81 94 ILE B O 1
ATOM 2330 N N . PRO B 1 95 ? 7.566 -22.125 -6.438 1 53 95 PRO B N 1
ATOM 2331 C CA . PRO B 1 95 ? 8.414 -23 -7.262 1 53 95 PRO B CA 1
ATOM 2332 C C . PRO B 1 95 ? 8.172 -22.812 -8.758 1 53 95 PRO B C 1
ATOM 2334 O O . PRO B 1 95 ? 7.059 -22.469 -9.164 1 53 95 PRO B O 1
ATOM 2337 N N . GLU B 1 96 ? 9.258 -22.844 -9.523 1 53.59 96 GLU B N 1
ATOM 2338 C CA . GLU B 1 96 ? 9.258 -22.922 -10.977 1 53.59 96 GLU B CA 1
ATOM 2339 C C . GLU B 1 96 ? 9.133 -21.547 -11.609 1 53.59 96 GLU B C 1
ATOM 2341 O O . GLU B 1 96 ? 9.172 -21.406 -12.836 1 53.59 96 GLU B O 1
ATOM 2346 N N . ILE B 1 97 ? 8.695 -20.625 -10.695 1 57.47 97 ILE B N 1
ATOM 2347 C CA . ILE B 1 97 ? 8.625 -19.312 -11.328 1 57.47 97 ILE B CA 1
ATOM 2348 C C . ILE B 1 97 ? 9.805 -18.453 -10.867 1 57.47 97 ILE B C 1
ATOM 2350 O O . ILE B 1 97 ? 10.133 -18.422 -9.68 1 57.47 97 ILE B O 1
ATOM 2354 N N . ASP B 1 98 ? 10.523 -18.016 -11.789 1 67.81 98 ASP B N 1
ATOM 2355 C CA . ASP B 1 98 ? 11.695 -17.172 -11.539 1 67.81 98 ASP B CA 1
ATOM 2356 C C . ASP B 1 98 ? 11.281 -15.805 -11 1 67.81 98 ASP B C 1
ATOM 2358 O O . ASP B 1 98 ? 11.633 -14.773 -11.578 1 67.81 98 ASP B O 1
ATOM 2362 N N . VAL B 1 99 ? 10.297 -15.938 -10.102 1 75.56 99 VAL B N 1
ATOM 2363 C CA . VAL B 1 99 ? 9.797 -14.758 -9.406 1 75.56 99 VAL B CA 1
ATOM 2364 C C . VAL B 1 99 ? 10.062 -14.891 -7.91 1 75.56 99 VAL B C 1
ATOM 2366 O O . VAL B 1 99 ? 9.828 -15.945 -7.324 1 75.56 99 VAL B O 1
ATOM 2369 N N . SER B 1 100 ? 10.68 -13.938 -7.34 1 82.94 100 SER B N 1
ATOM 2370 C CA . SER B 1 100 ? 10.844 -13.906 -5.891 1 82.94 100 SER B CA 1
ATOM 2371 C C . SER B 1 100 ? 9.93 -12.859 -5.258 1 82.94 100 SER B C 1
ATOM 2373 O O . SER B 1 100 ? 9.766 -11.758 -5.793 1 82.94 100 SER B O 1
ATOM 2375 N N . TYR B 1 101 ? 9.234 -13.305 -4.223 1 82.12 101 TYR B N 1
ATOM 2376 C CA . TYR B 1 101 ? 8.398 -12.414 -3.426 1 82.12 101 TYR B CA 1
ATOM 2377 C C . TYR B 1 101 ? 8.93 -12.297 -2.002 1 82.12 101 TYR B C 1
ATOM 2379 O O . TYR B 1 101 ? 9.453 -13.266 -1.447 1 82.12 101 TYR B O 1
ATOM 2387 N N . SER B 1 102 ? 8.875 -11.188 -1.416 1 86.88 102 SER B N 1
ATOM 2388 C CA . SER B 1 102 ? 9.156 -10.984 0.001 1 86.88 102 SER B CA 1
ATOM 2389 C C . SER B 1 102 ? 8.133 -10.062 0.643 1 86.88 102 SER B C 1
ATOM 2391 O O . SER B 1 102 ? 8.031 -8.883 0.277 1 86.88 102 SER B O 1
ATOM 2393 N N . ILE B 1 103 ? 7.352 -10.633 1.553 1 86.75 103 ILE B N 1
ATOM 2394 C CA . ILE B 1 103 ? 6.336 -9.852 2.244 1 86.75 103 ILE B CA 1
ATOM 2395 C C . ILE B 1 103 ? 6.988 -9 3.334 1 86.75 103 ILE B C 1
ATOM 2397 O O . ILE B 1 103 ? 7.77 -9.516 4.141 1 86.75 103 ILE B O 1
ATOM 2401 N N . PHE B 1 104 ? 6.645 -7.684 3.391 1 90.44 104 PHE B N 1
ATOM 2402 C CA . PHE B 1 104 ? 7.324 -6.824 4.355 1 90.44 104 PHE B CA 1
ATOM 2403 C C . PHE B 1 104 ? 6.32 -6.184 5.309 1 90.44 104 PHE B C 1
ATOM 2405 O O . PHE B 1 104 ? 6.66 -5.25 6.039 1 90.44 104 PHE B O 1
ATOM 2412 N N . THR B 1 105 ? 5.055 -6.586 5.293 1 90.12 105 THR B N 1
ATOM 2413 C CA . THR B 1 105 ? 4.082 -6.172 6.297 1 90.12 105 THR B CA 1
ATOM 2414 C C . THR B 1 105 ? 3.74 -7.328 7.23 1 90.12 105 THR B C 1
ATOM 2416 O O . THR B 1 105 ? 3.809 -8.492 6.832 1 90.12 105 THR B O 1
ATOM 2419 N N . PRO B 1 106 ? 3.387 -6.988 8.43 1 83.5 106 PRO B N 1
ATOM 2420 C CA . PRO B 1 106 ? 2.955 -8.055 9.328 1 83.5 106 PRO B CA 1
ATOM 2421 C C . PRO B 1 106 ? 1.547 -8.562 9.023 1 83.5 106 PRO B C 1
ATOM 2423 O O . PRO B 1 106 ? 0.741 -7.832 8.438 1 83.5 106 PRO B O 1
ATOM 2426 N N . SER B 1 107 ? 1.348 -9.828 9.352 1 75.19 107 SER B N 1
ATOM 2427 C CA . SER B 1 107 ? -0.001 -10.367 9.219 1 75.19 107 SER B CA 1
ATOM 2428 C C . SER B 1 107 ? -0.822 -10.117 10.477 1 75.19 107 SER B C 1
ATOM 2430 O O . SER B 1 107 ? -2.023 -9.859 10.406 1 75.19 107 SER B O 1
ATOM 2432 N N . LYS B 1 108 ? -0.126 -10.266 11.547 1 77.38 108 LYS B N 1
ATOM 2433 C CA . LYS B 1 108 ? -0.773 -10.078 12.844 1 77.38 108 LYS B CA 1
ATOM 2434 C C . LYS B 1 108 ? -0.149 -8.906 13.609 1 77.38 108 LYS B C 1
ATOM 2436 O O . LYS B 1 108 ? 1.071 -8.734 13.594 1 77.38 108 LYS B O 1
ATOM 2441 N N . LEU B 1 109 ? -1.034 -8.195 14.227 1 82.5 109 LEU B N 1
ATOM 2442 C CA . LEU B 1 109 ? -0.6 -7.059 15.031 1 82.5 109 LEU B CA 1
ATOM 2443 C C . LEU B 1 109 ? -0.689 -7.383 16.516 1 82.5 109 LEU B C 1
ATOM 2445 O O . LEU B 1 109 ? -1.404 -8.305 16.906 1 82.5 109 LEU B O 1
ATOM 2449 N N . PRO B 1 110 ? 0.095 -6.754 17.375 1 76.12 110 PRO B N 1
ATOM 2450 C CA . PRO B 1 110 ? 0.141 -7.059 18.812 1 76.12 110 PRO B CA 1
ATOM 2451 C C . PRO B 1 110 ? -1.243 -7.074 19.453 1 76.12 110 PRO B C 1
ATOM 2453 O O . PRO B 1 110 ? -1.507 -7.891 20.344 1 76.12 110 PRO B O 1
ATOM 2456 N N . ASP B 1 111 ? -2.199 -6.301 19.125 1 73.62 111 ASP B N 1
ATOM 2457 C CA . ASP B 1 111 ? -3.52 -6.289 19.75 1 73.62 111 ASP B CA 1
ATOM 2458 C C . ASP B 1 111 ? -4.473 -7.242 19.031 1 73.62 111 ASP B C 1
ATOM 2460 O O . ASP B 1 111 ? -5.695 -7.105 19.141 1 73.62 111 ASP B O 1
ATOM 2464 N N . SER B 1 112 ? -3.906 -8.141 18.328 1 68.25 112 SER B N 1
ATOM 2465 C CA . SER B 1 112 ? -4.637 -9.172 17.609 1 68.25 112 SER B CA 1
ATOM 2466 C C . SER B 1 112 ? -5.504 -8.578 16.516 1 68.25 112 SER B C 1
ATOM 2468 O O . SER B 1 112 ? -6.484 -9.188 16.078 1 68.25 112 SER B O 1
ATOM 2470 N N . LYS B 1 113 ? -5.137 -7.43 16.328 1 79.19 113 LYS B N 1
ATOM 2471 C CA . LYS B 1 113 ? -5.805 -6.852 15.172 1 79.19 113 LYS B CA 1
ATOM 2472 C C . LYS B 1 113 ? -5.125 -7.289 13.875 1 79.19 113 LYS B C 1
ATOM 2474 O O . LYS B 1 113 ? -3.938 -7.617 13.875 1 79.19 113 LYS B O 1
ATOM 2479 N N . GLU B 1 114 ? -5.914 -7.391 12.891 1 82.56 114 GLU B N 1
ATOM 2480 C CA . GLU B 1 114 ? -5.375 -7.762 11.586 1 82.56 114 GLU B CA 1
ATOM 2481 C C . GLU B 1 114 ? -4.949 -6.527 10.797 1 82.56 114 GLU B C 1
ATOM 2483 O O . GLU B 1 114 ? -5.621 -5.496 10.836 1 82.56 114 GLU B O 1
ATOM 2488 N N . ALA B 1 115 ? -3.82 -6.691 10.133 1 87.44 115 ALA B N 1
ATOM 2489 C CA . ALA B 1 115 ? -3.418 -5.641 9.203 1 87.44 115 ALA B CA 1
ATOM 2490 C C . ALA B 1 115 ? -4.453 -5.465 8.094 1 87.44 115 ALA B C 1
ATOM 2492 O O . ALA B 1 115 ? -5.117 -6.426 7.699 1 87.44 115 ALA B O 1
ATOM 2493 N N . GLN B 1 116 ? -4.566 -4.297 7.59 1 91.44 116 GLN B N 1
ATOM 2494 C CA . GLN B 1 116 ? -5.602 -3.996 6.605 1 91.44 116 GLN B CA 1
ATOM 2495 C C . GLN B 1 116 ? -5.027 -3.979 5.191 1 91.44 116 GLN B C 1
ATOM 2497 O O . GLN B 1 116 ? -5.742 -3.705 4.23 1 91.44 116 GLN B O 1
ATOM 2502 N N . MET B 1 117 ? -3.795 -4.18 5.082 1 92.88 117 MET B N 1
ATOM 2503 C CA . MET B 1 117 ? -3.129 -4.238 3.783 1 92.88 117 MET B CA 1
ATOM 2504 C C . MET B 1 117 ? -1.91 -5.152 3.838 1 92.88 117 MET B C 1
ATOM 2506 O O . MET B 1 117 ? -1.409 -5.461 4.918 1 92.88 117 MET B O 1
ATOM 2510 N N . THR B 1 118 ? -1.493 -5.625 2.725 1 90.06 118 THR B N 1
ATOM 2511 C CA . THR B 1 118 ? -0.293 -6.445 2.592 1 90.06 118 THR B CA 1
ATOM 2512 C C . THR B 1 118 ? 0.687 -5.812 1.607 1 90.06 118 THR B C 1
ATOM 2514 O O . THR B 1 118 ? 0.306 -5.445 0.494 1 90.06 118 THR B O 1
ATOM 2517 N N . GLY B 1 119 ? 1.902 -5.586 2.023 1 93.5 119 GLY B N 1
ATOM 2518 C CA . GLY B 1 119 ? 2.967 -5.102 1.156 1 93.5 119 GLY B CA 1
ATOM 2519 C C . GLY B 1 119 ? 4.039 -6.145 0.894 1 93.5 119 GLY B C 1
ATOM 2520 O O . GLY B 1 119 ? 4.414 -6.898 1.794 1 93.5 119 GLY B O 1
ATOM 2521 N N . LEU B 1 120 ? 4.492 -6.215 -0.313 1 91 120 LEU B N 1
ATOM 2522 C CA . LEU B 1 120 ? 5.578 -7.137 -0.641 1 91 120 LEU B CA 1
ATOM 2523 C C . LEU B 1 120 ? 6.453 -6.566 -1.753 1 91 120 LEU B C 1
ATOM 2525 O O . LEU B 1 120 ? 6.059 -5.625 -2.441 1 91 120 LEU B O 1
ATOM 2529 N N . ILE B 1 121 ? 7.672 -7.109 -1.875 1 94.19 121 ILE B N 1
ATOM 2530 C CA . ILE B 1 121 ? 8.586 -6.828 -2.975 1 94.19 121 ILE B CA 1
ATOM 2531 C C . ILE B 1 121 ? 8.594 -8 -3.953 1 94.19 121 ILE B C 1
ATOM 2533 O O . ILE B 1 121 ? 8.719 -9.156 -3.543 1 94.19 121 ILE B O 1
ATOM 2537 N N . VAL B 1 122 ? 8.406 -7.668 -5.188 1 91.62 122 VAL B N 1
ATOM 2538 C CA . VAL B 1 122 ? 8.492 -8.664 -6.254 1 91.62 122 VAL B CA 1
ATOM 2539 C C . VAL B 1 122 ? 9.758 -8.422 -7.078 1 91.62 122 VAL B C 1
ATOM 2541 O O . VAL B 1 122 ? 10.031 -7.293 -7.492 1 91.62 122 VAL B O 1
ATOM 2544 N N . ARG B 1 123 ? 10.492 -9.375 -7.281 1 92.69 123 ARG B N 1
ATOM 2545 C CA . ARG B 1 123 ? 11.633 -9.352 -8.188 1 92.69 123 ARG B CA 1
ATOM 2546 C C . ARG B 1 123 ? 11.438 -10.328 -9.344 1 92.69 123 ARG B C 1
ATOM 2548 O O . ARG B 1 123 ? 11.195 -11.516 -9.125 1 92.69 123 ARG B O 1
ATOM 2555 N N . LEU B 1 124 ? 11.508 -9.797 -10.5 1 91.75 124 LEU B N 1
ATOM 2556 C CA . LEU B 1 124 ? 11.273 -10.57 -11.719 1 91.75 124 LEU B CA 1
ATOM 2557 C C . LEU B 1 124 ? 12.523 -10.609 -12.586 1 91.75 124 LEU B C 1
ATOM 2559 O O . LEU B 1 124 ? 13.078 -9.562 -12.93 1 91.75 124 LEU B O 1
ATOM 2563 N N . ASN B 1 125 ? 12.961 -11.797 -12.961 1 91.5 125 ASN B N 1
ATOM 2564 C CA . ASN B 1 125 ? 14.062 -11.914 -13.914 1 91.5 125 ASN B CA 1
ATOM 2565 C C . ASN B 1 125 ? 13.688 -11.336 -15.281 1 91.5 125 ASN B C 1
ATOM 2567 O O . ASN B 1 125 ? 12.508 -11.125 -15.562 1 91.5 125 ASN B O 1
ATOM 2571 N N . PRO B 1 126 ? 14.711 -11.094 -16.125 1 95.06 126 PRO B N 1
ATOM 2572 C CA . PRO B 1 126 ? 14.438 -10.578 -17.469 1 95.06 126 PRO B CA 1
ATOM 2573 C C . PRO B 1 126 ? 13.5 -11.492 -18.266 1 95.06 126 PRO B C 1
ATOM 2575 O O . PRO B 1 126 ? 13.625 -12.719 -18.203 1 95.06 126 PRO B O 1
ATOM 2578 N N . ASN B 1 127 ? 12.547 -10.828 -18.922 1 92.5 127 ASN B N 1
ATOM 2579 C CA . ASN B 1 127 ? 11.664 -11.508 -19.859 1 92.5 127 ASN B CA 1
ATOM 2580 C C . ASN B 1 127 ? 10.836 -12.594 -19.172 1 92.5 127 ASN B C 1
ATOM 2582 O O . ASN B 1 127 ? 10.641 -13.672 -19.734 1 92.5 127 ASN B O 1
ATOM 2586 N N . THR B 1 128 ? 10.43 -12.336 -17.984 1 89.44 128 THR B N 1
ATOM 2587 C CA . THR B 1 128 ? 9.664 -13.305 -17.219 1 89.44 128 THR B CA 1
ATOM 2588 C C . THR B 1 128 ? 8.297 -12.734 -16.844 1 89.44 128 THR B C 1
ATOM 2590 O O . THR B 1 128 ? 8.18 -11.562 -16.469 1 89.44 128 THR B O 1
ATOM 2593 N N . TRP B 1 129 ? 7.297 -13.594 -16.984 1 87.19 129 TRP B N 1
ATOM 2594 C CA . TRP B 1 129 ? 5.953 -13.266 -16.531 1 87.19 129 TRP B CA 1
ATOM 2595 C C . TRP B 1 129 ? 5.816 -13.492 -15.031 1 87.19 129 TRP B C 1
ATOM 2597 O O . TRP B 1 129 ? 6.336 -14.477 -14.492 1 87.19 129 TRP B O 1
ATOM 2607 N N . VAL B 1 130 ? 5.078 -12.547 -14.414 1 84.25 130 VAL B N 1
ATOM 2608 C CA . VAL B 1 130 ? 4.719 -12.828 -13.023 1 84.25 130 VAL B CA 1
ATOM 2609 C C . VAL B 1 130 ? 3.789 -14.039 -12.977 1 84.25 130 VAL B C 1
ATOM 2611 O O . VAL B 1 130 ? 4.004 -14.961 -12.18 1 84.25 130 VAL B O 1
ATOM 2614 N N . THR B 1 131 ? 2.793 -13.977 -13.758 1 76.12 131 THR B N 1
ATOM 2615 C CA . THR B 1 131 ? 1.904 -15.086 -14.07 1 76.12 131 THR B CA 1
ATOM 2616 C C . THR B 1 131 ? 1.613 -15.141 -15.57 1 76.12 131 THR B C 1
ATOM 2618 O O . THR B 1 131 ? 1.198 -14.141 -16.156 1 76.12 131 THR B O 1
ATOM 2621 N N . GLU B 1 132 ? 1.789 -16.203 -16.109 1 76.06 132 GLU B N 1
ATOM 2622 C CA . GLU B 1 132 ? 1.524 -16.328 -17.547 1 76.06 132 GLU B CA 1
ATOM 2623 C C . GLU B 1 132 ? 0.036 -16.172 -17.844 1 76.06 132 GLU B C 1
ATOM 2625 O O . GLU B 1 132 ? -0.34 -15.477 -18.797 1 76.06 132 GLU B O 1
ATOM 2630 N N . GLN B 1 133 ? -0.688 -16.797 -17.031 1 73.94 133 GLN B N 1
ATOM 2631 C CA . GLN B 1 133 ? -2.133 -16.641 -17.172 1 73.94 133 GLN B CA 1
ATOM 2632 C C . GLN B 1 133 ? -2.635 -15.391 -16.453 1 73.94 133 GLN B C 1
ATOM 2634 O O . GLN B 1 133 ? -2.148 -15.047 -15.383 1 73.94 133 GLN B O 1
ATOM 2639 N N . MET B 1 134 ? -3.652 -14.805 -17.125 1 81.44 134 MET B N 1
ATOM 2640 C CA . MET B 1 134 ? -4.285 -13.672 -16.469 1 81.44 134 MET B CA 1
ATOM 2641 C C . MET B 1 134 ? -5.09 -14.117 -15.258 1 81.44 134 MET B C 1
ATOM 2643 O O . MET B 1 134 ? -5.75 -15.156 -15.297 1 81.44 134 MET B O 1
ATOM 2647 N N . ILE B 1 135 ? -4.949 -13.312 -14.195 1 77 135 ILE B N 1
ATOM 2648 C CA . ILE B 1 135 ? -5.668 -13.625 -12.969 1 77 135 ILE B CA 1
ATOM 2649 C C . ILE B 1 135 ? -6.426 -12.391 -12.492 1 77 135 ILE B C 1
ATOM 2651 O O . ILE B 1 135 ? -6.172 -11.273 -12.961 1 77 135 ILE B O 1
ATOM 2655 N N . SER B 1 136 ? -7.379 -12.633 -11.641 1 81.88 136 SER B N 1
ATOM 2656 C CA . SER B 1 136 ? -8.086 -11.547 -10.961 1 81.88 136 SER B CA 1
ATOM 2657 C C . SER B 1 136 ? -8.164 -11.797 -9.461 1 81.88 136 SER B C 1
ATOM 2659 O O . SER B 1 136 ? -8.062 -12.938 -9.008 1 81.88 136 SER B O 1
ATOM 2661 N N . HIS B 1 137 ? -8.203 -10.695 -8.75 1 79.31 137 HIS B N 1
ATOM 2662 C CA . HIS B 1 137 ? -8.477 -10.75 -7.32 1 79.31 137 HIS B CA 1
ATOM 2663 C C . HIS B 1 137 ? -9.906 -10.32 -7.02 1 79.31 137 HIS B C 1
ATOM 2665 O O . HIS B 1 137 ? -10.336 -9.242 -7.438 1 79.31 137 HIS B O 1
ATOM 2671 N N . GLY B 1 138 ? -10.594 -11.094 -6.305 1 75.44 138 GLY B N 1
ATOM 2672 C CA . GLY B 1 138 ? -12.016 -10.852 -6.113 1 75.44 138 GLY B CA 1
ATOM 2673 C C . GLY B 1 138 ? -12.305 -9.797 -5.066 1 75.44 138 GLY B C 1
ATOM 2674 O O . GLY B 1 138 ? -13.297 -9.07 -5.172 1 75.44 138 GLY B O 1
ATOM 2675 N N . ASN B 1 139 ? -11.547 -9.625 -4.059 1 80.19 139 ASN B N 1
ATOM 2676 C CA . ASN B 1 139 ? -11.984 -8.844 -2.908 1 80.19 139 ASN B CA 1
ATOM 2677 C C . ASN B 1 139 ? -11 -7.719 -2.592 1 80.19 139 ASN B C 1
ATOM 2679 O O . ASN B 1 139 ? -11.188 -6.984 -1.618 1 80.19 139 ASN B O 1
ATOM 2683 N N . TYR B 1 140 ? -9.977 -7.633 -3.416 1 87.25 140 TYR B N 1
ATOM 2684 C CA . TYR B 1 140 ? -9.023 -6.594 -3.057 1 87.25 140 TYR B CA 1
ATOM 2685 C C . TYR B 1 140 ? -8.367 -6 -4.297 1 87.25 140 TYR B C 1
ATOM 2687 O O . TYR B 1 140 ? -8.305 -6.648 -5.344 1 87.25 140 TYR B O 1
ATOM 2695 N N . ASP B 1 141 ? -7.949 -4.738 -4.176 1 92.69 141 ASP B N 1
ATOM 2696 C CA . ASP B 1 141 ? -7.172 -4.039 -5.191 1 92.69 141 ASP B CA 1
ATOM 2697 C C . ASP B 1 141 ? -5.688 -4.371 -5.074 1 92.69 141 ASP B C 1
ATOM 2699 O O . ASP B 1 141 ? -5.227 -4.82 -4.02 1 92.69 141 ASP B O 1
ATOM 2703 N N . GLU B 1 142 ? -4.996 -4.168 -6.172 1 92.62 142 GLU B N 1
ATOM 2704 C CA . GLU B 1 142 ? -3.547 -4.32 -6.258 1 92.62 142 GLU B CA 1
ATOM 2705 C C . GLU B 1 142 ? -2.893 -3.062 -6.828 1 92.62 142 GLU B C 1
ATOM 2707 O O . GLU B 1 142 ? -3.377 -2.496 -7.809 1 92.62 142 GLU B O 1
ATOM 2712 N N . SER B 1 143 ? -1.884 -2.533 -6.141 1 96.31 143 SER B N 1
ATOM 2713 C CA . SER B 1 143 ? -1.122 -1.387 -6.625 1 96.31 143 SER B CA 1
ATOM 2714 C C . SER B 1 143 ? 0.34 -1.751 -6.855 1 96.31 143 SER B C 1
ATOM 2716 O O . SER B 1 143 ? 0.961 -2.406 -6.016 1 96.31 143 SER B O 1
ATOM 2718 N N . LEU B 1 144 ? 0.891 -1.333 -7.977 1 96.81 144 LEU B N 1
ATOM 2719 C CA . LEU B 1 144 ? 2.287 -1.55 -8.336 1 96.81 144 LEU B CA 1
ATOM 2720 C C . LEU B 1 144 ? 3.043 -0.227 -8.406 1 96.81 144 LEU B C 1
ATOM 2722 O O . LEU B 1 144 ? 2.539 0.752 -8.961 1 96.81 144 LEU B O 1
ATOM 2726 N N . LEU B 1 145 ? 4.199 -0.162 -7.855 1 97.69 145 LEU B N 1
ATOM 2727 C CA . LEU B 1 145 ? 5.203 0.863 -8.109 1 97.69 145 LEU B CA 1
ATOM 2728 C C . LEU B 1 145 ? 6.492 0.242 -8.641 1 97.69 145 LEU B C 1
ATOM 2730 O O . LEU B 1 145 ? 7.125 -0.565 -7.957 1 97.69 145 LEU B O 1
ATOM 2734 N N . LEU B 1 146 ? 6.871 0.622 -9.883 1 97.56 146 LEU B N 1
ATOM 2735 C CA . LEU B 1 146 ? 8.078 0.04 -10.469 1 97.56 146 LEU B CA 1
ATOM 2736 C C . LEU B 1 146 ? 9.312 0.822 -10.047 1 97.56 146 LEU B C 1
ATOM 2738 O O . LEU B 1 146 ? 9.461 1.994 -10.406 1 97.56 146 LEU B O 1
ATOM 2742 N N . LEU B 1 147 ? 10.188 0.155 -9.344 1 97.19 147 LEU B N 1
ATOM 2743 C CA . LEU B 1 147 ? 11.414 0.81 -8.898 1 97.19 147 LEU B CA 1
ATOM 2744 C C . LEU B 1 147 ? 12.523 0.653 -9.93 1 97.19 147 LEU B C 1
ATOM 2746 O O . LEU B 1 147 ? 13.375 1.532 -10.07 1 97.19 147 LEU B O 1
ATOM 2750 N N . LYS B 1 148 ? 12.609 -0.469 -10.516 1 97.31 148 LYS B N 1
ATOM 2751 C CA . LYS B 1 148 ? 13.641 -0.8 -11.492 1 97.31 148 LYS B CA 1
ATOM 2752 C C . LYS B 1 148 ? 13.086 -1.709 -12.594 1 97.31 148 LYS B C 1
ATOM 2754 O O . LYS B 1 148 ? 12.32 -2.633 -12.312 1 97.31 148 LYS B O 1
ATOM 2759 N N . GLY B 1 149 ? 13.578 -1.438 -13.867 1 97.25 149 GLY B N 1
ATOM 2760 C CA . GLY B 1 149 ? 13.211 -2.295 -14.984 1 97.25 149 GLY B CA 1
ATOM 2761 C C . GLY B 1 149 ? 12.133 -1.696 -15.867 1 97.25 149 GLY B C 1
ATOM 2762 O O . GLY B 1 149 ? 12.07 -0.477 -16.047 1 97.25 149 GLY B O 1
ATOM 2763 N N . GLU B 1 150 ? 11.422 -2.588 -16.578 1 97.75 150 GLU B N 1
ATOM 2764 C CA . GLU B 1 150 ? 10.312 -2.252 -17.453 1 97.75 150 GLU B CA 1
ATOM 2765 C C . GLU B 1 150 ? 9.273 -3.369 -17.484 1 97.75 150 GLU B C 1
ATOM 2767 O O . GLU B 1 150 ? 9.625 -4.551 -17.547 1 97.75 150 GLU B O 1
ATOM 2772 N N . LEU B 1 151 ? 7.984 -2.949 -17.406 1 97.06 151 LEU B N 1
ATOM 2773 C CA . LEU B 1 151 ? 6.938 -3.963 -17.406 1 97.06 151 LEU B CA 1
ATOM 2774 C C . LEU B 1 151 ? 5.984 -3.754 -18.578 1 97.06 151 LEU B C 1
ATOM 2776 O O . LEU B 1 151 ? 5.723 -2.617 -18.984 1 97.06 151 LEU B O 1
ATOM 2780 N N . GLU B 1 152 ? 5.523 -4.793 -19.094 1 97.38 152 GLU B N 1
ATOM 2781 C CA . GLU B 1 152 ? 4.289 -4.828 -19.875 1 97.38 152 GLU B CA 1
ATOM 2782 C C . GLU B 1 152 ? 3.148 -5.441 -19.062 1 97.38 152 GLU B C 1
ATOM 2784 O O . GLU B 1 152 ? 3.256 -6.574 -18.594 1 97.38 152 GLU B O 1
ATOM 2789 N N . LEU B 1 153 ? 2.135 -4.66 -18.844 1 95.94 153 LEU B N 1
ATOM 2790 C CA . LEU B 1 153 ? 0.984 -5.117 -18.078 1 95.94 153 LEU B CA 1
ATOM 2791 C C . LEU B 1 153 ? -0.255 -5.223 -18.953 1 95.94 153 LEU B C 1
ATOM 2793 O O . LEU B 1 153 ? -0.563 -4.297 -19.719 1 95.94 153 LEU B O 1
ATOM 2797 N N . ARG B 1 154 ? -0.843 -6.348 -18.828 1 93.88 154 ARG B N 1
ATOM 2798 C CA . ARG B 1 154 ? -2.107 -6.582 -19.531 1 93.88 154 ARG B CA 1
ATOM 2799 C C . ARG B 1 154 ? -3.275 -6.59 -18.547 1 93.88 154 ARG B C 1
ATOM 2801 O O . ARG B 1 154 ? -3.229 -7.277 -17.516 1 93.88 154 ARG B O 1
ATOM 2808 N N . MET B 1 155 ? -4.207 -5.816 -18.828 1 92.31 155 MET B N 1
ATOM 2809 C CA . MET B 1 155 ? -5.434 -5.789 -18.047 1 92.31 155 MET B CA 1
ATOM 2810 C C . MET B 1 155 ? -6.66 -5.738 -18.938 1 92.31 155 MET B C 1
ATOM 2812 O O . MET B 1 155 ? -6.82 -4.805 -19.734 1 92.31 155 MET B O 1
ATOM 2816 N N . ASP B 1 156 ? -7.449 -6.781 -18.703 1 88.5 156 ASP B N 1
ATOM 2817 C CA . ASP B 1 156 ? -8.594 -6.969 -19.578 1 88.5 156 ASP B CA 1
ATOM 2818 C C . ASP B 1 156 ? -8.18 -6.902 -21.047 1 88.5 156 ASP B C 1
ATOM 2820 O O . ASP B 1 156 ? -7.402 -7.734 -21.516 1 88.5 156 ASP B O 1
ATOM 2824 N N . ASN B 1 157 ? -8.555 -5.91 -21.781 1 87.81 157 ASN B N 1
ATOM 2825 C CA . ASN B 1 157 ? -8.258 -5.895 -23.203 1 87.81 157 ASN B CA 1
ATOM 2826 C C . ASN B 1 157 ? -7.238 -4.812 -23.562 1 87.81 157 ASN B C 1
ATOM 2828 O O . ASN B 1 157 ? -7.117 -4.418 -24.719 1 87.81 157 ASN B O 1
ATOM 2832 N N . SER B 1 158 ? -6.531 -4.41 -22.594 1 91.88 158 SER B N 1
ATOM 2833 C CA . SER B 1 158 ? -5.559 -3.342 -22.797 1 91.88 158 SER B CA 1
ATOM 2834 C C . SER B 1 158 ? -4.168 -3.768 -22.344 1 91.88 158 SER B C 1
ATOM 2836 O O . SER B 1 158 ? -4.031 -4.645 -21.484 1 91.88 158 SER B O 1
ATOM 2838 N N . THR B 1 159 ? -3.168 -3.146 -23.047 1 94.94 159 THR B N 1
ATOM 2839 C CA . THR B 1 159 ? -1.772 -3.365 -22.688 1 94.94 159 THR B CA 1
ATOM 2840 C C . THR B 1 159 ? -1.089 -2.045 -22.344 1 94.94 159 THR B C 1
ATOM 2842 O O . THR B 1 159 ? -1.282 -1.042 -23.031 1 94.94 159 THR B O 1
ATOM 2845 N N . TYR B 1 160 ? -0.339 -2.08 -21.266 1 93.19 160 TYR B N 1
ATOM 2846 C CA . TYR B 1 160 ? 0.36 -0.898 -20.781 1 93.19 160 TYR B CA 1
ATOM 2847 C C . TYR B 1 160 ? 1.853 -1.17 -20.625 1 93.19 160 TYR B C 1
ATOM 2849 O O . TYR B 1 160 ? 2.254 -2.252 -20.203 1 93.19 160 TYR B O 1
ATOM 2857 N N . VAL B 1 161 ? 2.617 -0.169 -21.031 1 95.94 161 VAL B N 1
ATOM 2858 C CA . VAL B 1 161 ? 4.043 -0.2 -20.719 1 95.94 161 VAL B CA 1
ATOM 2859 C C . VAL B 1 161 ? 4.328 0.659 -19.484 1 95.94 161 VAL B C 1
ATOM 2861 O O . VAL B 1 161 ? 3.932 1.826 -19.438 1 95.94 161 VAL B O 1
ATOM 2864 N N . ILE B 1 162 ? 4.961 0.063 -18.531 1 94.94 162 ILE B N 1
ATOM 2865 C CA . ILE B 1 162 ? 5.273 0.733 -17.281 1 94.94 162 ILE B CA 1
ATOM 2866 C C . ILE B 1 162 ? 6.781 0.945 -17.172 1 94.94 162 ILE B C 1
ATOM 2868 O O . ILE B 1 162 ? 7.559 -0.003 -17.297 1 94.94 162 ILE B O 1
ATOM 2872 N N . HIS B 1 163 ? 7.195 2.162 -16.906 1 95.75 163 HIS B N 1
ATOM 2873 C CA . HIS B 1 163 ? 8.609 2.498 -16.766 1 95.75 163 HIS B CA 1
ATOM 2874 C C . HIS B 1 163 ? 8.961 2.74 -15.297 1 95.75 163 HIS B C 1
ATOM 2876 O O . HIS B 1 163 ? 8.07 2.859 -14.453 1 95.75 163 HIS B O 1
ATOM 2882 N N . GLU B 1 164 ? 10.273 2.791 -15.047 1 96.75 164 GLU B N 1
ATOM 2883 C CA . GLU B 1 164 ? 10.758 3.062 -13.688 1 96.75 164 GLU B CA 1
ATOM 2884 C C . GLU B 1 164 ? 10.102 4.316 -13.117 1 96.75 164 GLU B C 1
ATOM 2886 O O . GLU B 1 164 ? 10.062 5.359 -13.773 1 96.75 164 GLU B O 1
ATOM 2891 N N . GLY B 1 165 ? 9.578 4.129 -11.953 1 94.5 165 GLY B N 1
ATOM 2892 C CA . GLY B 1 165 ? 8.953 5.25 -11.266 1 94.5 165 GLY B CA 1
ATOM 2893 C C . GLY B 1 165 ? 7.461 5.348 -11.523 1 94.5 165 GLY B C 1
ATOM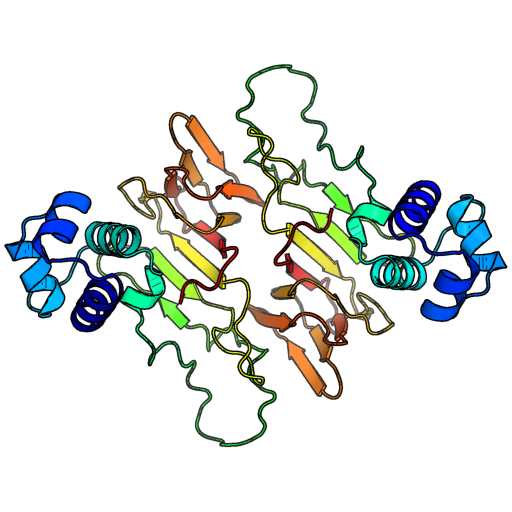 2894 O O . GLY B 1 165 ? 6.75 6.055 -10.805 1 94.5 165 GLY B O 1
ATOM 2895 N N . ASP B 1 166 ? 6.965 4.676 -12.586 1 93.5 166 ASP B N 1
ATOM 2896 C CA . ASP B 1 166 ? 5.527 4.621 -12.836 1 93.5 166 ASP B CA 1
ATOM 2897 C C . ASP B 1 166 ? 4.824 3.729 -11.82 1 93.5 166 ASP B C 1
ATOM 2899 O O . ASP B 1 166 ? 5.449 2.854 -11.219 1 93.5 166 ASP B O 1
ATOM 2903 N N . SER B 1 167 ? 3.545 4.02 -11.57 1 96.06 167 SER B N 1
ATOM 2904 C CA . SER B 1 167 ? 2.691 3.139 -10.789 1 96.06 167 SER B CA 1
ATOM 2905 C C . SER B 1 167 ? 1.474 2.688 -11.586 1 96.06 167 SER B C 1
ATOM 2907 O O . SER B 1 167 ? 1.107 3.322 -12.578 1 96.06 167 SER B O 1
ATOM 2909 N N . PHE B 1 168 ? 0.93 1.58 -11.242 1 94.38 168 PHE B N 1
ATOM 2910 C CA . PHE B 1 168 ? -0.267 1.041 -11.875 1 94.38 168 PHE B CA 1
ATOM 2911 C C . PHE B 1 168 ? -1.239 0.506 -10.828 1 94.38 168 PHE B C 1
ATOM 2913 O O . PHE B 1 168 ? -0.84 -0.216 -9.914 1 94.38 168 PHE B O 1
ATOM 2920 N N . TYR B 1 169 ? -2.455 0.903 -10.938 1 94.06 169 TYR B N 1
ATOM 2921 C CA . TYR B 1 169 ? -3.498 0.486 -10.008 1 94.06 169 TYR B CA 1
ATOM 2922 C C . TYR B 1 169 ? -4.438 -0.525 -10.656 1 94.06 169 TYR B C 1
ATOM 2924 O O . TYR B 1 169 ? -5.07 -0.228 -11.672 1 94.06 169 TYR B O 1
ATOM 2932 N N . ILE B 1 170 ? -4.539 -1.72 -10.055 1 92.94 170 ILE B N 1
ATOM 2933 C CA . ILE B 1 170 ? -5.375 -2.809 -10.555 1 92.94 170 ILE B CA 1
ATOM 2934 C C . ILE B 1 170 ? -6.578 -3 -9.633 1 92.94 170 ILE B C 1
ATOM 2936 O O . ILE B 1 170 ? -6.445 -3.545 -8.531 1 92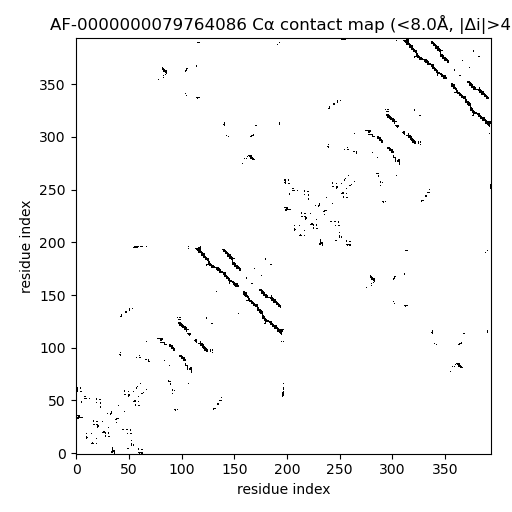.94 170 ILE B O 1
ATOM 2940 N N . PRO B 1 171 ? -7.758 -2.645 -10.109 1 91.81 171 PRO B N 1
ATOM 2941 C CA . PRO B 1 171 ? -8.953 -2.84 -9.281 1 91.81 171 PRO B CA 1
ATOM 2942 C C . PRO B 1 171 ? -9.297 -4.312 -9.086 1 91.81 171 PRO B C 1
ATOM 2944 O O . PRO B 1 171 ? -8.93 -5.152 -9.906 1 91.81 171 PRO B O 1
ATOM 2947 N N . LYS B 1 172 ? -9.984 -4.52 -7.953 1 87.88 172 LYS B N 1
ATOM 2948 C CA . LYS B 1 172 ? -10.5 -5.871 -7.758 1 87.88 172 LYS B CA 1
ATOM 2949 C C . LYS B 1 172 ? -11.336 -6.316 -8.961 1 87.88 172 LYS B C 1
ATOM 2951 O O . LYS B 1 172 ? -11.93 -5.488 -9.648 1 87.88 172 LYS B O 1
ATOM 2956 N N . ASN B 1 173 ? -11.297 -7.672 -9.258 1 84.12 173 ASN B N 1
ATOM 2957 C CA . ASN B 1 173 ? -12.094 -8.352 -10.273 1 84.12 173 ASN B CA 1
ATOM 2958 C C . ASN B 1 173 ? -11.586 -8.039 -11.68 1 84.12 173 ASN B C 1
ATOM 2960 O O . ASN B 1 173 ? -12.25 -8.367 -12.672 1 84.12 173 ASN B O 1
ATOM 2964 N N . CYS B 1 174 ? -10.531 -7.332 -11.852 1 87.31 174 CYS B N 1
ATOM 2965 C CA . CYS B 1 174 ? -9.945 -7.098 -13.164 1 87.31 174 CYS B CA 1
ATOM 2966 C C . CYS B 1 174 ? -8.93 -8.18 -13.516 1 87.31 174 CYS B C 1
ATOM 2968 O O . CYS B 1 174 ? -8.016 -8.453 -12.734 1 87.31 174 CYS B O 1
ATOM 2970 N N . LEU B 1 175 ? -9.117 -8.75 -14.656 1 86 175 LEU B N 1
ATOM 2971 C CA . LEU B 1 175 ? -8.148 -9.719 -15.156 1 86 175 LEU B CA 1
ATOM 2972 C C . LEU B 1 175 ? -6.848 -9.031 -15.562 1 86 175 LEU B C 1
ATOM 2974 O O . LEU B 1 175 ? -6.867 -8.008 -16.25 1 86 175 LEU B O 1
ATOM 2978 N N . HIS B 1 176 ? -5.723 -9.594 -15.023 1 89.19 176 HIS B N 1
ATOM 2979 C CA . HIS B 1 176 ? -4.469 -8.922 -15.344 1 89.19 176 HIS B CA 1
ATOM 2980 C C . HIS B 1 176 ? -3.287 -9.883 -15.242 1 89.19 176 HIS B C 1
ATOM 2982 O O . HIS B 1 176 ? -3.398 -10.945 -14.625 1 89.19 176 HIS B O 1
ATOM 2988 N N . ASN B 1 177 ? -2.252 -9.586 -15.906 1 88.38 177 ASN B N 1
ATOM 2989 C CA . ASN B 1 177 ? -0.903 -10.117 -15.727 1 88.38 177 ASN B CA 1
ATOM 2990 C C . ASN B 1 177 ? 0.155 -9.125 -16.203 1 88.38 177 ASN B C 1
ATOM 2992 O O . ASN B 1 177 ? -0.175 -8.094 -16.781 1 88.38 177 ASN B O 1
ATOM 2996 N N . TYR B 1 178 ? 1.398 -9.391 -15.828 1 92.62 178 TYR B N 1
ATOM 2997 C CA . TYR B 1 178 ? 2.461 -8.516 -16.312 1 92.62 178 TYR B CA 1
ATOM 2998 C C . TYR B 1 178 ? 3.789 -9.258 -16.391 1 92.62 178 TYR B C 1
ATOM 3000 O O . TYR B 1 178 ? 3.951 -10.312 -15.773 1 92.62 178 TYR B O 1
ATOM 3008 N N . MET B 1 179 ? 4.719 -8.773 -17.172 1 94.38 179 MET B N 1
ATOM 3009 C CA . MET B 1 179 ? 6.043 -9.359 -17.359 1 94.38 179 MET B CA 1
ATOM 3010 C C . MET B 1 179 ? 7.121 -8.289 -17.359 1 94.38 179 MET B C 1
ATOM 3012 O O . MET B 1 179 ? 6.852 -7.133 -17.703 1 94.38 179 MET B O 1
ATOM 3016 N N . ASN B 1 180 ? 8.312 -8.727 -17.031 1 96.81 180 ASN B N 1
ATOM 3017 C CA . ASN B 1 180 ? 9.5 -7.898 -17.203 1 96.81 180 ASN B CA 1
ATOM 3018 C C . ASN B 1 180 ? 10.023 -7.965 -18.625 1 96.81 180 ASN B C 1
ATOM 3020 O O . ASN B 1 180 ? 10.5 -9.008 -19.078 1 96.81 180 ASN B O 1
ATOM 3024 N N . THR B 1 181 ? 10.016 -6.859 -19.266 1 97.06 181 THR B N 1
ATOM 3025 C CA . THR B 1 181 ? 10.438 -6.852 -20.656 1 97.06 181 THR B CA 1
ATOM 3026 C C . THR B 1 181 ? 11.867 -6.328 -20.781 1 97.06 181 THR B C 1
ATOM 3028 O O . THR B 1 181 ? 12.391 -6.195 -21.891 1 97.06 181 THR B O 1
ATOM 3031 N N . SER B 1 182 ? 12.43 -5.934 -19.688 1 96.38 182 SER B N 1
ATOM 3032 C CA . SER B 1 182 ? 13.789 -5.398 -19.703 1 96.38 182 SER B CA 1
ATOM 3033 C C . SER B 1 182 ? 14.828 -6.512 -19.609 1 96.38 182 SER B C 1
ATOM 3035 O O . SER B 1 182 ? 14.477 -7.68 -19.422 1 96.38 182 SER B O 1
ATOM 3037 N N . ASP B 1 183 ? 16.125 -6.141 -19.781 1 96.62 183 ASP B N 1
ATOM 3038 C CA . ASP B 1 183 ? 17.234 -7.094 -19.75 1 96.62 183 ASP B CA 1
ATOM 3039 C C . ASP B 1 183 ? 17.859 -7.16 -18.344 1 96.62 183 ASP B C 1
ATOM 3041 O O . ASP B 1 183 ? 18.906 -7.789 -18.156 1 96.62 183 ASP B O 1
ATOM 3045 N N . GLU B 1 184 ? 17.281 -6.59 -17.406 1 96.69 184 GLU B N 1
ATOM 3046 C CA . GLU B 1 184 ? 17.719 -6.641 -16.016 1 96.69 184 GLU B CA 1
ATOM 3047 C C . GLU B 1 184 ? 16.594 -7.082 -15.086 1 96.69 184 GLU B C 1
ATOM 3049 O O . GLU B 1 184 ? 15.43 -7.133 -15.5 1 96.69 184 GLU B O 1
ATOM 3054 N N . GLU B 1 185 ? 16.953 -7.461 -13.914 1 96.25 185 GLU B N 1
ATOM 3055 C CA . GLU B 1 185 ? 15.922 -7.801 -12.93 1 96.25 185 GLU B CA 1
ATOM 3056 C C . GLU B 1 185 ? 15.047 -6.594 -12.602 1 96.25 185 GLU B C 1
ATOM 3058 O O . GLU B 1 185 ? 15.555 -5.492 -12.375 1 96.25 185 GLU B O 1
ATOM 3063 N N . ALA B 1 186 ? 13.789 -6.793 -12.719 1 96.94 186 ALA B N 1
ATOM 3064 C CA . ALA B 1 186 ? 12.844 -5.75 -12.328 1 96.94 186 ALA B CA 1
ATOM 3065 C C . ALA B 1 186 ? 12.508 -5.848 -10.844 1 96.94 186 ALA B C 1
ATOM 3067 O O . ALA B 1 186 ? 12.383 -6.945 -10.297 1 96.94 186 ALA B O 1
ATOM 3068 N N . THR B 1 187 ? 12.414 -4.727 -10.141 1 97.25 187 THR B N 1
ATOM 3069 C CA . THR B 1 187 ? 11.992 -4.637 -8.742 1 97.25 187 THR B CA 1
ATOM 3070 C C . THR B 1 187 ? 10.703 -3.832 -8.617 1 97.25 187 THR B C 1
ATOM 3072 O O . THR B 1 187 ? 10.641 -2.678 -9.047 1 97.25 187 THR B O 1
ATOM 3075 N N . ILE B 1 188 ? 9.656 -4.48 -8.055 1 97 188 ILE B N 1
ATOM 3076 C CA . ILE B 1 188 ? 8.328 -3.891 -7.965 1 97 188 ILE B CA 1
ATOM 3077 C C . ILE B 1 188 ? 7.863 -3.887 -6.512 1 97 188 ILE B C 1
ATOM 3079 O O . ILE B 1 188 ? 7.934 -4.91 -5.828 1 97 188 ILE B O 1
ATOM 3083 N N . ILE B 1 189 ? 7.453 -2.744 -5.996 1 97.69 189 ILE B N 1
ATOM 3084 C CA . ILE B 1 189 ? 6.715 -2.707 -4.738 1 97.69 189 ILE B CA 1
ATOM 3085 C C . ILE B 1 189 ? 5.23 -2.951 -5.008 1 97.69 189 ILE B C 1
ATOM 3087 O O . ILE B 1 189 ? 4.617 -2.254 -5.816 1 97.69 189 ILE B O 1
ATOM 3091 N N . VAL B 1 190 ? 4.672 -3.898 -4.336 1 95.5 190 VAL B N 1
ATOM 3092 C CA . VAL B 1 190 ? 3.275 -4.27 -4.531 1 95.5 190 VAL B CA 1
ATOM 3093 C C . VAL B 1 190 ? 2.518 -4.141 -3.211 1 95.5 190 VAL B C 1
ATOM 3095 O O . VAL B 1 190 ? 3.02 -4.539 -2.158 1 95.5 190 VAL B O 1
ATOM 3098 N N . TYR B 1 191 ? 1.378 -3.541 -3.268 1 96.62 191 TYR B N 1
ATOM 3099 C CA . TYR B 1 191 ? 0.457 -3.553 -2.137 1 96.62 191 TYR B CA 1
ATOM 3100 C C . TYR B 1 191 ? -0.894 -4.133 -2.539 1 96.62 191 TYR B C 1
ATOM 3102 O O . TYR B 1 191 ? -1.407 -3.836 -3.621 1 96.62 191 TYR B O 1
ATOM 3110 N N . PHE B 1 192 ? -1.434 -4.926 -1.625 1 91.12 192 PHE B N 1
ATOM 3111 C CA . PHE B 1 192 ? -2.818 -5.375 -1.688 1 91.12 192 PHE B CA 1
ATOM 3112 C C . PHE B 1 192 ? -3.666 -4.672 -0.634 1 91.12 192 PHE B C 1
ATOM 3114 O O . PHE B 1 192 ? -3.225 -4.484 0.502 1 91.12 192 PHE B O 1
ATOM 3121 N N . SER B 1 193 ? -4.898 -4.34 -0.977 1 93.31 193 SER B N 1
ATOM 3122 C CA . SER B 1 193 ? -5.746 -3.545 -0.096 1 93.31 193 SER B CA 1
ATOM 3123 C C . SER B 1 193 ? -6.379 -4.406 0.991 1 93.31 193 SER B C 1
ATOM 3125 O O . SER B 1 193 ? -7.309 -3.973 1.673 1 93.31 193 SER B O 1
ATOM 3127 N N . GLN B 1 194 ? -5.957 -5.586 1.188 1 87.19 194 GLN B N 1
ATOM 3128 C CA . GLN B 1 194 ? -6.359 -6.48 2.27 1 87.19 194 GLN B CA 1
ATOM 3129 C C . GLN B 1 194 ? -5.211 -7.391 2.688 1 87.19 194 GLN B C 1
ATOM 3131 O O . GLN B 1 194 ? -4.152 -7.395 2.053 1 87.19 194 GLN B O 1
ATOM 3136 N N . LEU B 1 195 ? -5.461 -7.969 3.854 1 80.44 195 LEU B N 1
ATOM 3137 C CA . LEU B 1 195 ? -4.555 -9.039 4.254 1 80.44 195 LEU B CA 1
ATOM 3138 C C . LEU B 1 195 ? -4.699 -10.25 3.338 1 80.44 195 LEU B C 1
ATOM 3140 O O . LEU B 1 195 ? -5.816 -10.711 3.084 1 80.44 195 LEU B O 1
ATOM 3144 N N . VAL B 1 196 ? -3.592 -10.641 2.734 1 74.19 196 VAL B N 1
ATOM 3145 C CA . VAL B 1 196 ? -3.729 -11.711 1.757 1 74.19 196 VAL B CA 1
ATOM 3146 C C . VAL B 1 196 ? -2.969 -12.945 2.236 1 74.19 196 VAL B C 1
ATOM 3148 O O . VAL B 1 196 ? -2.805 -13.914 1.488 1 74.19 196 VAL B O 1
ATOM 3151 N N . TYR B 1 197 ? -2.381 -12.906 3.441 1 65.38 197 TYR B N 1
ATOM 3152 C CA . TYR B 1 197 ? -1.676 -14.062 3.984 1 65.38 197 TYR B CA 1
ATOM 3153 C C . TYR B 1 197 ? -1.924 -14.203 5.484 1 65.38 197 TYR B C 1
ATOM 3155 O O . TYR B 1 197 ? -2.322 -13.234 6.141 1 65.38 197 TYR B O 1
#

Organism: NCBI:txid410072

InterPro domains:
  IPR001387 Cro/C1-type, helix-turn-helix domain [PF01381] (6-60)
  IPR001387 Cro/C1-type, helix-turn-helix domain [PS50943] (6-60)
  IPR001387 Cro/C1-type, helix-turn-helix domain [SM00530] (5-60)
  IPR001387 Cro/C1-type, helix-turn-helix domain [cd00093] (3-60)
  IPR010982 Lambda repressor-like, DNA-binding domain superfamily [G3DSA:1.10.260.40] (1-100)
  IPR010982 Lambda repressor-like, DNA-binding domain superfamily [SSF47413] (2-65)
  IPR011051 RmlC-like cupin domain superfamily [SSF51182] (79-193)
  IPR013096 Cupin 2, conserved barrel [PF07883] (121-190)
  IPR014710 RmlC-like jelly roll fold [G3DSA:2.60.120.10] (103-196)
  IPR050807 Transcriptional regulator/dioxygenase, bacterial-type [PTHR46797] (3-193)

pLDDT: mean 81.09, std 16.41, range [32.5, 97.75]

Solvent-accessible surface area (backbone atoms only — not comparable to full-atom values): 20368 Å² total; per-residue (Å²): 120,45,11,58,50,49,46,50,45,32,53,74,71,67,49,49,62,60,56,51,14,66,74,56,71,48,49,48,65,56,52,50,30,25,37,64,62,73,39,82,69,50,68,67,53,43,42,39,48,18,52,73,56,69,46,37,47,52,28,39,68,51,43,76,69,64,62,44,53,74,65,68,75,77,81,67,76,73,72,62,41,35,55,32,47,53,90,56,37,43,74,45,71,51,82,96,44,77,42,45,32,32,34,44,49,51,54,58,36,68,84,71,41,69,43,54,35,32,38,30,41,40,38,30,39,50,67,30,57,78,40,86,60,70,43,54,40,80,86,32,35,39,38,40,38,30,71,35,48,32,35,43,36,37,43,75,93,42,78,43,81,42,46,56,55,15,18,40,51,44,57,47,63,42,41,30,33,37,29,22,71,29,94,44,62,22,35,32,46,36,38,31,44,32,61,41,88,122,44,11,58,50,49,46,50,45,32,52,74,71,67,49,49,63,60,56,50,13,65,74,56,71,48,49,48,65,57,52,52,30,25,37,66,63,74,39,82,69,49,66,67,52,41,42,40,49,17,52,73,55,69,47,36,49,52,28,38,68,49,42,76,68,64,61,44,54,73,65,68,74,76,82,65,75,74,72,62,42,34,55,32,47,52,90,55,38,41,73,44,71,51,82,96,44,76,43,46,34,31,36,43,49,52,55,57,36,70,84,71,40,67,42,53,36,31,36,32,41,38,36,31,37,48,69,32,56,79,40,86,62,69,43,53,40,80,87,34,36,39,39,40,38,29,70,36,49,30,33,43,36,37,43,74,94,43,78,42,79,42,46,56,54,17,19,39,52,42,58,48,63,43,39,30,36,37,28,22,71,29,92,43,64,22,37,32,45,36,39,31,43,32,60,40,87